Protein AF-0000000068951064 (afdb_homodimer)

Sequence (502 aa):
MLAEQRQKYILDQLSATGALAISELVTELDVSRETVRRDLNALAARGLLVLTHGGALASDRTEPDTQTRAAVNAEGKRAIGVRAAELVRDGASLILDYGTTTHAVAQALHGHHNLLVYTNDLAIAQLLGRRNGNRVIVLGGELQDNEDATHGWDTIEQLSRYHTDFAFVGIGGVTPRGEICDFSRAAAELRSRMLLAADVACVVADHTKFGRNTGVTIKHFDLAAWLITDMAPEPELAAALKERGAKLLIAMLAEQRQKYILDQLSATGALAISELVTELDVSRETVRRDLNALAARGLLVLTHGGALASDRTEPDTQTRAAVNAEGKRAIGVRAAELVRDGASLILDYGTTTHAVAQALHGHHNLLVYTNDLAIAQLLGRRNGNRVIVLGGELQDNEDATHGWDTIEQLSRYHTDFAFVGIGGVTPRGEICDFSRAAAELRSRMLLAADVACVVADHTKFGRNTGVTIKHFDLAAWLITDMAPEPELAAALKERGAKLLIA

Structure (mmCIF, N/CA/C/O backbone):
data_AF-0000000068951064-model_v1
#
loop_
_entity.id
_entity.type
_entity.pdbx_description
1 polymer 'DeoR/GlpR transcriptional regulator'
#
loop_
_atom_site.group_PDB
_atom_site.id
_atom_site.type_symbol
_atom_site.label_atom_id
_atom_site.label_alt_id
_atom_site.label_comp_id
_atom_site.label_asym_id
_atom_site.label_entity_id
_atom_site.label_seq_id
_atom_site.pdbx_PDB_ins_code
_atom_site.Cartn_x
_atom_site.Cartn_y
_atom_site.Cartn_z
_atom_site.occupancy
_atom_site.B_iso_or_equiv
_atom_site.auth_seq_id
_atom_site.auth_comp_id
_atom_site.auth_asym_id
_atom_site.auth_atom_id
_atom_site.pdbx_PDB_model_num
ATOM 1 N N . MET A 1 1 ? 9.836 10.953 37.469 1 73.25 1 MET A N 1
ATOM 2 C CA . MET A 1 1 ? 9.25 11 36.125 1 73.25 1 MET A CA 1
ATOM 3 C C . MET A 1 1 ? 9.844 9.922 35.219 1 73.25 1 MET A C 1
ATOM 5 O O . MET A 1 1 ? 11.047 9.672 35.25 1 73.25 1 MET A O 1
ATOM 9 N N . LEU A 1 2 ? 9.094 9.125 34.688 1 79.19 2 LEU A N 1
ATOM 10 C CA . LEU A 1 2 ? 9.57 8.062 33.781 1 79.19 2 LEU A CA 1
ATOM 11 C C . LEU A 1 2 ? 10.195 8.641 32.531 1 79.19 2 LEU A C 1
ATOM 13 O O . LEU A 1 2 ? 9.836 9.742 32.094 1 79.19 2 LEU A O 1
ATOM 17 N N . ALA A 1 3 ? 11.203 7.867 32.062 1 86.94 3 ALA A N 1
ATOM 18 C CA . ALA A 1 3 ? 11.945 8.32 30.875 1 86.94 3 ALA A CA 1
ATOM 19 C C . ALA A 1 3 ? 11 8.688 29.75 1 86.94 3 ALA A C 1
ATOM 21 O O . ALA A 1 3 ? 11.195 9.711 29.078 1 86.94 3 ALA A O 1
ATOM 22 N N . GLU A 1 4 ? 9.992 7.953 29.594 1 81.88 4 GLU A N 1
ATOM 23 C CA . GLU A 1 4 ? 9.047 8.195 28.5 1 81.88 4 GLU A CA 1
ATOM 24 C C . GLU A 1 4 ? 8.297 9.508 28.703 1 81.88 4 GLU A C 1
ATOM 26 O O . GLU A 1 4 ? 8.055 10.25 27.75 1 81.88 4 GLU A O 1
ATOM 31 N N . GLN A 1 5 ? 7.965 9.758 29.953 1 82 5 GLN A N 1
ATOM 32 C CA . GLN A 1 5 ? 7.277 11 30.297 1 82 5 GLN A CA 1
ATOM 33 C C . GLN A 1 5 ? 8.188 12.203 30.094 1 82 5 GLN A C 1
ATOM 35 O O . GLN A 1 5 ? 7.754 13.242 29.578 1 82 5 GLN A O 1
ATOM 40 N N . ARG A 1 6 ? 9.398 12.023 30.547 1 87.56 6 ARG A N 1
ATOM 41 C CA . ARG A 1 6 ? 10.383 13.086 30.391 1 87.56 6 ARG A CA 1
ATOM 42 C C . ARG A 1 6 ? 10.648 13.391 28.922 1 87.56 6 ARG A C 1
ATOM 44 O O . ARG A 1 6 ? 10.703 14.555 28.531 1 87.56 6 ARG A O 1
ATOM 51 N N . GLN A 1 7 ? 10.781 12.359 28.125 1 86.88 7 GLN A N 1
ATOM 52 C CA . GLN A 1 7 ? 11.031 12.523 26.703 1 86.88 7 GLN A CA 1
ATOM 53 C C . GLN A 1 7 ? 9.852 13.195 26 1 86.88 7 GLN A C 1
ATOM 55 O O . GLN A 1 7 ? 10.039 14.047 25.125 1 86.88 7 GLN A O 1
ATOM 60 N N . LYS A 1 8 ? 8.688 12.859 26.422 1 79.06 8 LYS A N 1
ATOM 61 C CA . LYS A 1 8 ? 7.504 13.539 25.906 1 79.06 8 LYS A CA 1
ATOM 62 C C . LYS A 1 8 ? 7.539 15.031 26.234 1 79.06 8 LYS A C 1
ATOM 64 O O . LYS A 1 8 ? 7.246 15.867 25.375 1 79.06 8 LYS A O 1
ATOM 69 N N . TYR A 1 9 ? 7.895 15.344 27.5 1 81.44 9 TYR A N 1
ATOM 70 C CA . TYR A 1 9 ? 8.008 16.734 27.922 1 81.44 9 TYR A CA 1
ATOM 71 C C . TYR A 1 9 ? 9.047 17.469 27.078 1 81.44 9 TYR A C 1
ATOM 73 O O . TYR A 1 9 ? 8.797 18.594 26.609 1 81.44 9 TYR A O 1
ATOM 81 N N . ILE A 1 10 ? 10.164 16.828 26.844 1 85.31 10 ILE A N 1
ATOM 82 C CA . ILE A 1 10 ? 11.258 17.422 26.062 1 85.31 10 ILE A CA 1
ATOM 83 C C . ILE A 1 10 ? 10.766 17.734 24.641 1 85.31 10 ILE A C 1
ATOM 85 O O . ILE A 1 10 ? 10.984 18.828 24.141 1 85.31 10 ILE A O 1
ATOM 89 N N . LEU A 1 11 ? 10.117 16.734 24.141 1 78.19 11 LEU A N 1
ATOM 90 C CA . LEU A 1 11 ? 9.641 16.922 22.766 1 78.19 11 LEU A CA 1
ATOM 91 C C . LEU A 1 11 ? 8.57 18 22.703 1 78.19 11 LEU A C 1
ATOM 93 O O . LEU A 1 11 ? 8.547 18.812 21.781 1 78.19 11 LEU A O 1
ATOM 97 N N . ASP A 1 12 ? 7.738 18.016 23.703 1 73.25 12 ASP A N 1
ATOM 98 C CA . ASP A 1 12 ? 6.719 19.047 23.781 1 73.25 12 ASP A CA 1
ATOM 99 C C . ASP A 1 12 ? 7.355 20.438 23.875 1 73.25 12 ASP A C 1
ATOM 101 O O . ASP A 1 12 ? 6.938 21.359 23.172 1 73.25 12 ASP A O 1
ATOM 105 N N . GLN A 1 13 ? 8.352 20.5 24.703 1 75.5 13 GLN A N 1
ATOM 106 C CA . GLN A 1 13 ? 9.047 21.766 24.906 1 75.5 13 GLN A CA 1
ATOM 107 C C . GLN A 1 13 ? 9.805 22.172 23.641 1 75.5 13 GLN A C 1
ATOM 109 O O . GLN A 1 13 ? 9.789 23.359 23.266 1 75.5 13 GLN A O 1
ATOM 114 N N . LEU A 1 14 ? 10.406 21.172 23.016 1 75.25 14 LEU A N 1
ATOM 115 C CA . LEU A 1 14 ? 11.164 21.453 21.797 1 75.25 14 LEU A CA 1
ATOM 116 C C . LEU A 1 14 ? 10.242 21.922 20.672 1 75.25 14 LEU A C 1
ATOM 118 O O . LEU A 1 14 ? 10.602 22.812 19.906 1 75.25 14 LEU A O 1
ATOM 122 N N . SER A 1 15 ? 9.172 21.281 20.625 1 67.06 15 SER A N 1
ATOM 123 C CA . SER A 1 15 ? 8.188 21.688 19.625 1 67.06 15 SER A CA 1
ATOM 124 C C . SER A 1 15 ? 7.711 23.109 19.844 1 67.06 15 SER A C 1
ATOM 126 O O . SER A 1 15 ? 7.477 23.859 18.891 1 67.06 15 SER A O 1
ATOM 128 N N . ALA A 1 16 ? 7.66 23.516 21.047 1 62.5 16 ALA A N 1
ATOM 129 C CA . ALA A 1 16 ? 7.145 24.828 21.422 1 62.5 16 ALA A CA 1
ATOM 130 C C . ALA A 1 16 ? 8.203 25.906 21.25 1 62.5 16 ALA A C 1
ATOM 132 O O . ALA A 1 16 ? 7.891 27.031 20.812 1 62.5 16 ALA A O 1
ATOM 133 N N . THR A 1 17 ? 9.43 25.578 21.484 1 64.75 17 THR A N 1
ATOM 134 C CA . THR A 1 17 ? 10.422 26.641 21.594 1 64.75 17 THR A CA 1
ATOM 135 C C . THR A 1 17 ? 11.469 26.531 20.484 1 64.75 17 THR A C 1
ATOM 137 O O . THR A 1 17 ? 12.219 27.469 20.234 1 64.75 17 THR A O 1
ATOM 140 N N . GLY A 1 18 ? 11.445 25.344 19.75 1 67.94 18 GLY A N 1
ATOM 141 C CA . GLY A 1 18 ? 12.398 25.094 18.688 1 67.94 18 GLY A CA 1
ATOM 142 C C . GLY A 1 18 ? 13.781 24.719 19.203 1 67.94 18 GLY A C 1
ATOM 143 O O . GLY A 1 18 ? 14.602 24.188 18.453 1 67.94 18 GLY A O 1
ATOM 144 N N . ALA A 1 19 ? 14.078 25.188 20.375 1 74.31 19 ALA A N 1
ATOM 145 C CA . ALA A 1 19 ? 15.375 24.938 20.984 1 74.31 19 ALA A CA 1
ATOM 146 C C . ALA A 1 19 ? 15.234 24.703 22.484 1 74.31 19 ALA A C 1
ATOM 148 O O . ALA A 1 19 ? 14.273 25.172 23.109 1 74.31 19 ALA A O 1
ATOM 149 N N . LEU A 1 20 ? 16.094 23.766 22.969 1 83.12 20 LEU A N 1
ATOM 150 C CA . LEU A 1 20 ? 16.141 23.5 24.406 1 83.12 20 LEU A CA 1
ATOM 151 C C . LEU A 1 20 ? 17.578 23.562 24.922 1 83.12 20 LEU A C 1
ATOM 153 O O . LEU A 1 20 ? 18.516 23.156 24.234 1 83.12 20 LEU A O 1
ATOM 157 N N . ALA A 1 21 ? 17.75 24.25 26.094 1 87.25 21 ALA A N 1
ATOM 158 C CA . ALA A 1 21 ? 19.031 24.219 26.781 1 87.25 21 ALA A CA 1
ATOM 159 C C . ALA A 1 21 ? 19.047 23.125 27.844 1 87.25 21 ALA A C 1
ATOM 161 O O . ALA A 1 21 ? 18.094 22.969 28.625 1 87.25 21 ALA A O 1
ATOM 162 N N . ILE A 1 22 ? 20.078 22.375 27.859 1 89.44 22 ILE A N 1
ATOM 163 C CA . ILE A 1 22 ? 20.234 21.297 28.828 1 89.44 22 ILE A CA 1
ATOM 164 C C . ILE A 1 22 ? 20.078 21.844 30.25 1 89.44 22 ILE A C 1
ATOM 166 O O . ILE A 1 22 ? 19.422 21.234 31.078 1 89.44 22 ILE A O 1
ATOM 170 N N . SER A 1 23 ? 20.641 23.031 30.5 1 89.25 23 SER A N 1
ATOM 171 C CA . SER A 1 23 ? 20.594 23.656 31.812 1 89.25 23 SER A CA 1
ATOM 172 C C . SER A 1 23 ? 19.156 23.906 32.25 1 89.25 23 SER A C 1
ATOM 174 O O . SER A 1 23 ? 18.797 23.688 33.406 1 89.25 23 SER A O 1
ATOM 176 N N . GLU A 1 24 ? 18.297 24.312 31.312 1 88.56 24 GLU A N 1
ATOM 177 C CA . GLU A 1 24 ? 16.891 24.578 31.594 1 88.56 24 GLU A CA 1
ATOM 178 C C . GLU A 1 24 ? 16.125 23.281 31.875 1 88.56 24 GLU A C 1
ATOM 180 O O . GLU A 1 24 ? 15.305 23.234 32.781 1 88.56 24 GLU A O 1
ATOM 185 N N . LEU A 1 25 ? 16.391 22.297 31.156 1 90.19 25 LEU A N 1
ATOM 186 C CA . LEU A 1 25 ? 15.711 21.016 31.297 1 90.19 25 LEU A CA 1
ATOM 187 C C . LEU A 1 25 ? 16.031 20.375 32.625 1 90.19 25 LEU A C 1
ATOM 189 O O . LEU A 1 25 ? 15.156 19.781 33.281 1 90.19 25 LEU A O 1
ATOM 193 N N . VAL A 1 26 ? 17.281 20.562 33.094 1 90.44 26 VAL A N 1
ATOM 194 C CA . VAL A 1 26 ? 17.719 20.031 34.375 1 90.44 26 VAL A CA 1
ATOM 195 C C . VAL A 1 26 ? 16.891 20.672 35.5 1 90.44 26 VAL A C 1
ATOM 197 O O . VAL A 1 26 ? 16.438 19.969 36.406 1 90.44 26 VAL A O 1
ATOM 200 N N . THR A 1 27 ? 16.688 21.922 35.375 1 89.94 27 THR A N 1
ATOM 201 C CA . THR A 1 27 ? 15.938 22.672 36.375 1 89.94 27 THR A CA 1
ATOM 202 C C . THR A 1 27 ? 14.453 22.328 36.344 1 89.94 27 THR A C 1
ATOM 204 O O . THR A 1 27 ? 13.828 22.078 37.375 1 89.94 27 THR A O 1
ATOM 207 N N . GLU A 1 28 ? 13.883 22.281 35.156 1 88.5 28 GLU A N 1
ATOM 208 C CA . GLU A 1 28 ? 12.445 22.125 34.969 1 88.5 28 GLU A CA 1
ATOM 209 C C . GLU A 1 28 ? 11.992 20.703 35.312 1 88.5 28 GLU A C 1
ATOM 211 O O . GLU A 1 28 ? 10.906 20.516 35.844 1 88.5 28 GLU A O 1
ATOM 216 N N . LEU A 1 29 ? 12.906 19.766 35.031 1 89.12 29 LEU A N 1
ATOM 217 C CA . LEU A 1 29 ? 12.539 18.359 35.156 1 89.12 29 LEU A CA 1
ATOM 218 C C . LEU A 1 29 ? 13.109 17.781 36.469 1 89.12 29 LEU A C 1
ATOM 220 O O . LEU A 1 29 ? 12.773 16.656 36.844 1 89.12 29 LEU A O 1
ATOM 224 N N . ASP A 1 30 ? 13.891 18.578 37.156 1 90.5 30 ASP A N 1
ATOM 225 C CA . ASP A 1 30 ? 14.531 18.203 38.406 1 90.5 30 ASP A CA 1
ATOM 226 C C . ASP A 1 30 ? 15.258 16.875 38.281 1 90.5 30 ASP A C 1
ATOM 228 O O . ASP A 1 30 ? 15.023 15.953 39.062 1 90.5 30 ASP A O 1
ATOM 232 N N . VAL A 1 31 ? 16.031 16.75 37.219 1 92.44 31 VAL A N 1
ATOM 233 C CA . VAL A 1 31 ? 16.859 15.562 37 1 92.44 31 VAL A CA 1
ATOM 234 C C . VAL A 1 31 ? 18.297 15.992 36.688 1 92.44 31 VAL A C 1
ATOM 236 O O . VAL A 1 31 ? 18.562 17.172 36.5 1 92.44 31 VAL A O 1
ATOM 239 N N . SER A 1 32 ? 19.203 15.016 36.719 1 91.19 32 SER A N 1
ATOM 240 C CA . SER A 1 32 ? 20.625 15.312 36.5 1 91.19 32 SER A CA 1
ATOM 241 C C . SER A 1 32 ? 20.891 15.672 35.062 1 91.19 32 SER A C 1
ATOM 243 O O . SER A 1 32 ? 20.094 15.32 34.156 1 91.19 32 SER A O 1
ATOM 245 N N . ARG A 1 33 ? 21.953 16.438 34.844 1 90.75 33 ARG A N 1
ATOM 246 C CA . ARG A 1 33 ? 22.422 16.75 33.5 1 90.75 33 ARG A CA 1
ATOM 247 C C . ARG A 1 33 ? 22.625 15.477 32.688 1 90.75 33 ARG A C 1
ATOM 249 O O . ARG A 1 33 ? 22.328 15.438 31.484 1 90.75 33 ARG A O 1
ATOM 256 N N . GLU A 1 34 ? 23.156 14.477 33.344 1 90.25 34 GLU A N 1
ATOM 257 C CA . GLU A 1 34 ? 23.406 13.195 32.688 1 90.25 34 GLU A CA 1
ATOM 258 C C . GLU A 1 34 ? 22.109 12.547 32.219 1 90.25 34 GLU A C 1
ATOM 260 O O . GLU A 1 34 ? 22.047 12 31.125 1 90.25 34 GLU A O 1
ATOM 265 N N . THR A 1 35 ? 21.141 12.688 32.969 1 90.5 35 THR A N 1
ATOM 266 C CA . THR A 1 35 ? 19.828 12.133 32.625 1 90.5 35 THR A CA 1
ATOM 267 C C . THR A 1 35 ? 19.219 12.867 31.422 1 90.5 35 THR A C 1
ATOM 269 O O . THR A 1 35 ? 18.703 12.234 30.5 1 90.5 35 THR A O 1
ATOM 272 N N . VAL A 1 36 ? 19.328 14.203 31.406 1 91.81 36 VAL A N 1
ATOM 273 C CA . VAL A 1 36 ? 18.828 15.008 30.297 1 91.81 36 VAL A CA 1
ATOM 274 C C . VAL A 1 36 ? 19.578 14.664 29.016 1 91.81 36 VAL A C 1
ATOM 276 O O . VAL A 1 36 ? 18.984 14.484 27.953 1 91.81 36 VAL A O 1
ATOM 279 N N . ARG A 1 37 ? 20.875 14.57 29.156 1 89.5 37 ARG A N 1
ATOM 280 C CA . ARG A 1 37 ? 21.703 14.266 27.984 1 89.5 37 ARG A CA 1
ATOM 281 C C . ARG A 1 37 ? 21.359 12.898 27.422 1 89.5 37 ARG A C 1
ATOM 283 O O . ARG A 1 37 ? 21.297 12.719 26.203 1 89.5 37 ARG A O 1
ATOM 290 N N . ARG A 1 38 ? 21.109 12.008 28.25 1 88.62 38 ARG A N 1
ATOM 291 C CA . ARG A 1 38 ? 20.719 10.672 27.812 1 88.62 38 ARG A CA 1
ATOM 292 C C . ARG A 1 38 ? 19.406 10.711 27.047 1 88.62 38 ARG A C 1
ATOM 294 O O . ARG A 1 38 ? 19.266 10.062 26 1 88.62 38 ARG A O 1
ATOM 301 N N . ASP A 1 39 ? 18.516 11.484 27.609 1 88.94 39 ASP A N 1
ATOM 302 C CA . ASP A 1 39 ? 17.234 11.633 26.953 1 88.94 39 ASP A CA 1
ATOM 303 C C . ASP A 1 39 ? 17.375 12.328 25.594 1 88.94 39 ASP A C 1
ATOM 305 O O . ASP A 1 39 ? 16.797 11.891 24.594 1 88.94 39 ASP A O 1
ATOM 309 N N . LEU A 1 40 ? 18.188 13.359 25.594 1 88.31 40 LEU A N 1
ATOM 310 C CA . LEU A 1 40 ? 18.391 14.125 24.375 1 88.31 40 LEU A CA 1
ATOM 311 C C . LEU A 1 40 ? 19.109 13.281 23.328 1 88.31 40 LEU A C 1
ATOM 313 O O . LEU A 1 40 ? 18.75 13.32 22.141 1 88.31 40 LEU A O 1
ATOM 317 N N . ASN A 1 41 ? 20.031 12.516 23.781 1 86.31 41 ASN A N 1
ATOM 318 C CA . ASN A 1 41 ? 20.734 11.625 22.859 1 86.31 41 ASN A CA 1
ATOM 319 C C . ASN A 1 41 ? 19.812 10.578 22.266 1 86.31 41 ASN A C 1
ATOM 321 O O . ASN A 1 41 ? 19.875 10.289 21.062 1 86.31 41 ASN A O 1
ATOM 325 N N . ALA A 1 42 ? 18.984 10.102 23.094 1 83.62 42 ALA A N 1
ATOM 326 C CA . ALA A 1 42 ? 18.016 9.109 22.625 1 83.62 42 ALA A CA 1
ATOM 327 C C . ALA A 1 42 ? 17.078 9.711 21.578 1 83.62 42 ALA A C 1
ATOM 329 O O . ALA A 1 42 ? 16.781 9.078 20.562 1 83.62 42 ALA A O 1
ATOM 330 N N . LEU A 1 43 ? 16.656 10.891 21.859 1 79.25 43 LEU A N 1
ATOM 331 C CA . LEU A 1 43 ? 15.742 11.57 20.969 1 79.25 43 LEU A CA 1
ATOM 332 C C . LEU A 1 43 ? 16.453 11.992 19.688 1 79.25 43 LEU A C 1
ATOM 334 O O . LEU A 1 43 ? 15.875 11.922 18.594 1 79.25 43 LEU A O 1
ATOM 338 N N . ALA A 1 44 ? 17.703 12.352 19.812 1 78.44 44 ALA A N 1
ATOM 339 C CA . ALA A 1 44 ? 18.5 12.711 18.641 1 78.44 44 ALA A CA 1
ATOM 340 C C . ALA A 1 44 ? 18.75 11.508 17.75 1 78.44 44 ALA A C 1
ATOM 342 O O . ALA A 1 44 ? 18.688 11.609 16.516 1 78.44 44 ALA A O 1
ATOM 343 N N . ALA A 1 45 ? 18.953 10.438 18.438 1 74.56 45 ALA A N 1
ATOM 344 C CA . ALA A 1 45 ? 19.188 9.203 17.688 1 74.56 45 ALA A CA 1
ATOM 345 C C . ALA A 1 45 ? 17.953 8.82 16.875 1 74.56 45 ALA A C 1
ATOM 347 O O . ALA A 1 45 ? 18.078 8.195 15.812 1 74.56 45 ALA A O 1
ATOM 348 N N . ARG A 1 46 ? 16.891 9.414 17.375 1 68.06 46 ARG A N 1
ATOM 349 C CA . ARG A 1 46 ? 15.633 9.125 16.688 1 68.06 46 ARG A CA 1
ATOM 350 C C . ARG A 1 46 ? 15.273 10.234 15.703 1 68.06 46 ARG A C 1
ATOM 352 O O . ARG A 1 46 ? 14.172 10.258 15.156 1 68.06 46 ARG A O 1
ATOM 359 N N . GLY A 1 47 ? 16.172 11.164 15.641 1 65.5 47 GLY A N 1
ATOM 360 C CA . GLY A 1 47 ? 16.016 12.266 14.703 1 65.5 47 GLY A CA 1
ATOM 361 C C . GLY A 1 47 ? 15 13.305 15.164 1 65.5 47 GLY A C 1
ATOM 362 O O . GLY A 1 47 ? 14.5 14.094 14.359 1 65.5 47 GLY A O 1
ATOM 363 N N . LEU A 1 48 ? 14.68 13.281 16.391 1 68.06 48 LEU A N 1
ATOM 364 C CA . LEU A 1 48 ? 13.602 14.117 16.891 1 68.06 48 LEU A CA 1
ATOM 365 C C . LEU A 1 48 ? 14.133 15.492 17.297 1 68.06 48 LEU A C 1
ATOM 367 O O . LEU A 1 48 ? 13.352 16.438 17.469 1 68.06 48 LEU A O 1
ATOM 371 N N . LEU A 1 49 ? 15.406 15.57 17.453 1 73.31 49 LEU A N 1
ATOM 372 C CA . LEU A 1 49 ? 16.047 16.844 17.766 1 73.31 49 LEU A CA 1
ATOM 373 C C . LEU A 1 49 ? 17.531 16.812 17.359 1 73.31 49 LEU A C 1
ATOM 375 O O . LEU A 1 49 ? 18.062 15.758 17.031 1 73.31 49 LEU A O 1
ATOM 379 N N . VAL A 1 50 ? 17.984 17.906 17.078 1 77 50 VAL A N 1
ATOM 380 C CA . VAL A 1 50 ? 19.406 18.062 16.812 1 77 50 VAL A CA 1
ATOM 381 C C . VAL A 1 50 ? 20.141 18.562 18.062 1 77 50 VAL A C 1
ATOM 383 O O . VAL A 1 50 ? 19.734 19.562 18.656 1 77 50 VAL A O 1
ATOM 386 N N . LEU A 1 51 ? 21.172 17.672 18.406 1 80.94 51 LEU A N 1
ATOM 387 C CA . LEU A 1 51 ? 21.938 18.047 19.594 1 80.94 51 LEU A CA 1
ATOM 388 C C . LEU A 1 51 ? 22.875 19.219 19.281 1 80.94 51 LEU A C 1
ATOM 390 O O . LEU A 1 51 ? 23.453 19.281 18.203 1 80.94 51 LEU A O 1
ATOM 394 N N . THR A 1 52 ? 22.828 20.156 20.172 1 79.69 52 THR A N 1
ATOM 395 C CA . THR A 1 52 ? 23.812 21.234 20.141 1 79.69 52 THR A CA 1
ATOM 396 C C . THR A 1 52 ? 24.703 21.188 21.375 1 79.69 52 THR A C 1
ATOM 398 O O . THR A 1 52 ? 24.5 20.359 22.266 1 79.69 52 THR A O 1
ATOM 401 N N . HIS A 1 53 ? 25.828 21.922 21.453 1 80.12 53 HIS A N 1
ATOM 402 C CA . HIS A 1 53 ? 26.797 21.938 22.562 1 80.12 53 HIS A CA 1
ATOM 403 C C . HIS A 1 53 ? 26.109 22.203 23.891 1 80.12 53 HIS A C 1
ATOM 405 O O . HIS A 1 53 ? 26.453 21.594 24.906 1 80.12 53 HIS A O 1
ATOM 411 N N . GLY A 1 54 ? 25.031 22.844 23.938 1 78.81 54 GLY A N 1
ATOM 412 C CA . GLY A 1 54 ? 24.375 23.234 25.172 1 78.81 54 GLY A CA 1
ATOM 413 C C . GLY A 1 54 ? 22.906 22.859 25.234 1 78.81 54 GLY A C 1
ATOM 414 O O . GLY A 1 54 ? 22.203 23.203 26.188 1 78.81 54 GLY A O 1
ATOM 415 N N . GLY A 1 55 ? 22.5 22.156 24.188 1 83.44 55 GLY A N 1
ATOM 416 C CA . GLY A 1 55 ? 21.078 21.859 24.156 1 83.44 55 GLY A CA 1
ATOM 417 C C . GLY A 1 55 ? 20.656 21.047 22.938 1 83.44 55 GLY A C 1
ATOM 418 O O . GLY A 1 55 ? 21.375 20.109 22.547 1 83.44 55 GLY A O 1
ATOM 419 N N . ALA A 1 56 ? 19.5 21.125 22.625 1 79.88 56 ALA A N 1
ATOM 420 C CA . ALA A 1 56 ? 18.953 20.469 21.453 1 79.88 56 ALA A CA 1
ATOM 421 C C . ALA A 1 56 ? 18.062 21.422 20.641 1 79.88 56 ALA A C 1
ATOM 423 O O . ALA A 1 56 ? 17.5 22.359 21.203 1 79.88 56 ALA A O 1
ATOM 424 N N . LEU A 1 57 ? 18.188 21.375 19.312 1 68.62 57 LEU A N 1
ATOM 425 C CA . LEU A 1 57 ? 17.328 22.078 18.391 1 68.62 57 LEU A CA 1
ATOM 426 C C . LEU A 1 57 ? 16.266 21.156 17.797 1 68.62 57 LEU A C 1
ATOM 428 O O . LEU A 1 57 ? 16.5 19.953 17.688 1 68.62 57 LEU A O 1
ATOM 432 N N . ALA A 1 58 ? 15.016 21.766 17.844 1 59.91 58 ALA A N 1
ATOM 433 C CA . ALA A 1 58 ? 14.047 21 17.078 1 59.91 58 ALA A CA 1
ATOM 434 C C . ALA A 1 58 ? 14.594 20.625 15.703 1 59.91 58 ALA A C 1
ATOM 436 O O . ALA A 1 58 ? 15.289 21.422 15.062 1 59.91 58 ALA A O 1
ATOM 437 N N . SER A 1 59 ? 14.766 19.438 15.484 1 56.69 59 SER A N 1
ATOM 438 C CA . SER A 1 59 ? 15.148 19.062 14.133 1 56.69 59 SER A CA 1
ATOM 439 C C . SER A 1 59 ? 14.242 19.703 13.094 1 56.69 59 SER A C 1
ATOM 441 O O . SER A 1 59 ? 13.125 19.234 12.852 1 56.69 59 SER A O 1
ATOM 443 N N . ASP A 1 60 ? 14.078 21.062 13.172 1 55.19 60 ASP A N 1
ATOM 444 C CA . ASP A 1 60 ? 13.102 21.891 12.453 1 55.19 60 ASP A CA 1
ATOM 445 C C . ASP A 1 60 ? 13.016 21.453 10.984 1 55.19 60 ASP A C 1
ATOM 447 O O . ASP A 1 60 ? 12.039 21.766 10.305 1 55.19 60 ASP A O 1
ATOM 451 N N . ARG A 1 61 ? 14.07 20.75 10.57 1 61.03 61 ARG A N 1
ATOM 452 C CA . ARG A 1 61 ? 14.109 20.625 9.117 1 61.03 61 ARG A CA 1
ATOM 453 C C . ARG A 1 61 ? 13.727 19.203 8.68 1 61.03 61 ARG A C 1
ATOM 455 O O . ARG A 1 61 ? 13.664 18.922 7.484 1 61.03 61 ARG A O 1
ATOM 462 N N . THR A 1 62 ? 13.344 18.438 9.82 1 71.19 62 THR A N 1
ATOM 463 C CA . THR A 1 62 ? 12.961 17.094 9.398 1 71.19 62 THR A CA 1
ATOM 464 C C . THR A 1 62 ? 11.688 16.656 10.109 1 71.19 62 THR A C 1
ATOM 466 O O . THR A 1 62 ? 11.469 16.984 11.273 1 71.19 62 THR A O 1
ATOM 469 N N . GLU A 1 63 ? 10.875 16.078 9.406 1 79.88 63 GLU A N 1
ATOM 470 C CA . GLU A 1 63 ? 9.641 15.547 9.984 1 79.88 63 GLU A CA 1
ATOM 471 C C . GLU A 1 63 ? 9.93 14.391 10.945 1 79.88 63 GLU A C 1
ATOM 473 O O . GLU A 1 63 ? 10.617 13.438 10.578 1 79.88 63 GLU A O 1
ATOM 478 N N . PRO A 1 64 ? 9.469 14.508 12.281 1 78.44 64 PRO A N 1
ATOM 479 C CA . PRO A 1 64 ? 9.609 13.359 13.18 1 78.44 64 PRO A CA 1
ATOM 480 C C . PRO A 1 64 ? 8.953 12.094 12.633 1 78.44 64 PRO A C 1
ATOM 482 O O . PRO A 1 64 ? 8.109 12.172 11.734 1 78.44 64 PRO A O 1
ATOM 485 N N . ASP A 1 65 ? 9.336 10.922 13.211 1 81.5 65 ASP A N 1
ATOM 486 C CA . ASP A 1 65 ? 8.773 9.664 12.719 1 81.5 65 ASP A CA 1
ATOM 487 C C . ASP A 1 65 ? 7.309 9.523 13.125 1 81.5 65 ASP A C 1
ATOM 489 O O . ASP A 1 65 ? 6.844 10.203 14.039 1 81.5 65 ASP A O 1
ATOM 493 N N . THR A 1 66 ? 6.652 8.617 12.5 1 87.06 66 THR A N 1
ATOM 494 C CA . THR A 1 66 ? 5.207 8.445 12.625 1 87.06 66 THR A CA 1
ATOM 495 C C . THR A 1 66 ? 4.82 8.086 14.055 1 87.06 66 THR A C 1
ATOM 497 O O . THR A 1 66 ? 3.832 8.602 14.586 1 87.06 66 THR A O 1
ATOM 500 N N . GLN A 1 67 ? 5.59 7.219 14.672 1 82.25 67 GLN A N 1
ATOM 501 C CA . GLN A 1 67 ? 5.27 6.789 16.031 1 82.25 67 GLN A CA 1
ATOM 502 C C . GLN A 1 67 ? 5.344 7.957 17 1 82.25 67 GLN A C 1
ATOM 504 O O . GLN A 1 67 ? 4.457 8.125 17.844 1 82.25 67 GLN A O 1
ATOM 509 N N . THR A 1 68 ? 6.332 8.781 16.859 1 79 68 THR A N 1
ATOM 510 C CA . THR A 1 68 ? 6.484 9.969 17.703 1 79 68 THR A CA 1
ATOM 511 C C . THR A 1 68 ? 5.344 10.953 17.453 1 79 68 THR A C 1
ATOM 513 O O . THR A 1 68 ? 4.723 11.438 18.391 1 79 68 THR A O 1
ATOM 516 N N . ARG A 1 69 ? 5.043 11.172 16.234 1 87.31 69 ARG A N 1
ATOM 517 C CA . ARG A 1 69 ? 3.977 12.102 15.875 1 87.31 69 ARG A CA 1
ATOM 518 C C . ARG A 1 69 ? 2.627 11.602 16.391 1 87.31 69 ARG A C 1
ATOM 520 O O . ARG A 1 69 ? 1.804 12.391 16.859 1 87.31 69 ARG A O 1
ATOM 527 N N . ALA A 1 70 ? 2.412 10.305 16.344 1 89.94 70 ALA A N 1
ATOM 528 C CA . ALA A 1 70 ? 1.145 9.719 16.766 1 89.94 70 ALA A CA 1
ATOM 529 C C . ALA A 1 70 ? 0.911 9.953 18.266 1 89.94 70 ALA A C 1
ATOM 531 O O . ALA A 1 70 ? -0.227 10.141 18.688 1 89.94 70 ALA A O 1
ATOM 532 N N . ALA A 1 71 ? 1.967 10.078 18.938 1 85 71 ALA A N 1
ATOM 533 C CA . ALA A 1 71 ? 1.883 10.195 20.391 1 85 71 ALA A CA 1
ATOM 534 C C . ALA A 1 71 ? 1.644 11.641 20.812 1 85 71 ALA A C 1
ATOM 536 O O . ALA A 1 71 ? 1.025 11.898 21.844 1 85 71 ALA A O 1
ATOM 537 N N . VAL A 1 72 ? 2.072 12.531 20.047 1 85.12 72 VAL A N 1
ATOM 538 C CA . VAL A 1 72 ? 1.9 13.945 20.359 1 85.12 72 VAL A CA 1
ATOM 539 C C . VAL A 1 72 ? 0.43 14.336 20.219 1 85.12 72 VAL A C 1
ATOM 541 O O . VAL A 1 72 ? -0.143 14.227 19.125 1 85.12 72 VAL A O 1
ATOM 544 N N . ASN A 1 73 ? -0.263 14.703 21.328 1 93.19 73 ASN A N 1
ATOM 545 C CA . ASN A 1 73 ? -1.641 15.172 21.391 1 93.19 73 ASN A CA 1
ATOM 546 C C . ASN A 1 73 ? -2.605 14.18 20.75 1 93.19 73 ASN A C 1
ATOM 548 O O . ASN A 1 73 ? -3.439 14.555 19.938 1 93.19 73 ASN A O 1
ATOM 552 N N . ALA A 1 74 ? -2.471 12.938 21.141 1 95.5 74 ALA A N 1
ATOM 553 C CA . ALA A 1 74 ? -3.289 11.852 20.609 1 95.5 74 ALA A CA 1
ATOM 554 C C . ALA A 1 74 ? -4.773 12.133 20.812 1 95.5 74 ALA A C 1
ATOM 556 O O . ALA A 1 74 ? -5.59 11.867 19.922 1 95.5 74 ALA A O 1
ATOM 557 N N . GLU A 1 75 ? -5.098 12.742 21.953 1 97.38 75 GLU A N 1
ATOM 558 C CA . GLU A 1 75 ? -6.496 13.039 22.25 1 97.38 75 GLU A CA 1
ATOM 559 C C . GLU A 1 75 ? -7.039 14.117 21.312 1 97.38 75 GLU A C 1
ATOM 561 O O . GLU A 1 75 ? -8.164 14 20.812 1 97.38 75 GLU A O 1
ATOM 566 N N . GLY A 1 76 ? -6.242 15.148 21.109 1 98.31 76 GLY A N 1
ATOM 567 C CA . GLY A 1 76 ? -6.637 16.172 20.156 1 98.31 76 GLY A CA 1
ATOM 568 C C . GLY A 1 76 ? -6.844 15.617 18.75 1 98.31 76 GLY A C 1
ATOM 569 O O . GLY A 1 76 ? -7.82 15.961 18.078 1 98.31 76 GLY A O 1
ATOM 570 N N . LYS A 1 77 ? -5.945 14.719 18.328 1 98.38 77 LYS A N 1
ATOM 571 C CA . LYS A 1 77 ? -6.074 14.117 17 1 98.38 77 LYS A CA 1
ATOM 572 C C . LYS A 1 77 ? -7.336 13.258 16.906 1 98.38 77 LYS A C 1
ATOM 574 O O . LYS A 1 77 ? -8.031 13.273 15.891 1 98.38 77 LYS A O 1
ATOM 579 N N . ARG A 1 78 ? -7.629 12.547 17.938 1 98.56 78 ARG A N 1
ATOM 580 C CA . ARG A 1 78 ? -8.852 11.742 17.969 1 98.56 78 ARG A CA 1
ATOM 581 C C . ARG A 1 78 ? -10.086 12.625 17.828 1 98.56 78 ARG A C 1
ATOM 583 O O . ARG A 1 78 ? -11 12.305 17.062 1 98.56 78 ARG A O 1
ATOM 590 N N . ALA A 1 79 ? -10.125 13.703 18.578 1 98.81 79 ALA A N 1
ATOM 591 C CA . ALA A 1 79 ? -11.25 14.633 18.5 1 98.81 79 ALA A CA 1
ATOM 592 C C . ALA A 1 79 ? -11.414 15.195 17.094 1 98.81 79 ALA A C 1
ATOM 594 O O . ALA A 1 79 ? -12.531 15.273 16.578 1 98.81 79 ALA A O 1
ATOM 595 N N . ILE A 1 80 ? -10.328 15.531 16.516 1 98.88 80 ILE A N 1
ATOM 596 C CA . ILE A 1 80 ? -10.328 16.031 15.141 1 98.88 80 ILE A CA 1
ATOM 597 C C . ILE A 1 80 ? -10.898 14.961 14.203 1 98.88 80 ILE A C 1
ATOM 599 O O . ILE A 1 80 ? -11.719 15.266 13.344 1 98.88 80 ILE A O 1
ATOM 603 N N . GLY A 1 81 ? -10.445 13.719 14.367 1 98.88 81 GLY A N 1
ATOM 604 C CA . GLY A 1 81 ? -10.953 12.617 13.562 1 98.88 81 GLY A CA 1
ATOM 605 C C . GLY A 1 81 ? -12.461 12.461 13.633 1 98.88 81 GLY A C 1
ATOM 606 O O . GLY A 1 81 ? -13.125 12.336 12.602 1 98.88 81 GLY A O 1
ATOM 607 N N . VAL A 1 82 ? -12.953 12.547 14.812 1 98.81 82 VAL A N 1
ATOM 608 C CA . VAL A 1 82 ? -14.383 12.398 15.031 1 98.81 82 VAL A CA 1
ATOM 609 C C . VAL A 1 82 ? -15.133 13.539 14.359 1 98.81 82 VAL A C 1
ATOM 611 O O . VAL A 1 82 ? -16.125 13.312 13.656 1 98.81 82 VAL A O 1
ATOM 614 N N . ARG A 1 83 ? -14.664 14.734 14.547 1 98.81 83 ARG A N 1
ATOM 615 C CA . ARG A 1 83 ? -15.305 15.906 13.961 1 98.81 83 ARG A CA 1
ATOM 616 C C . ARG A 1 83 ? -15.305 15.82 12.438 1 98.81 83 ARG A C 1
ATOM 618 O O . ARG A 1 83 ? -16.297 16.141 11.789 1 98.81 83 ARG A O 1
ATOM 625 N N . ALA A 1 84 ? -14.203 15.414 11.875 1 98.88 84 ALA A N 1
ATOM 626 C CA . ALA A 1 84 ? -14.078 15.242 10.43 1 98.88 84 ALA A CA 1
ATOM 627 C C . ALA A 1 84 ? -15.055 14.188 9.922 1 98.88 84 ALA A C 1
ATOM 629 O O . ALA A 1 84 ? -15.734 14.406 8.906 1 98.88 84 ALA A O 1
ATOM 630 N N . ALA A 1 85 ? -15.172 13.094 10.625 1 98.81 85 ALA A N 1
ATOM 631 C CA . ALA A 1 85 ? -16.031 11.977 10.211 1 98.81 85 ALA A CA 1
ATOM 632 C C . ALA A 1 85 ? -17.5 12.391 10.195 1 98.81 85 ALA A C 1
ATOM 634 O O . ALA A 1 85 ? -18.297 11.844 9.43 1 98.81 85 ALA A O 1
ATOM 635 N N . GLU A 1 86 ? -17.828 13.375 11.016 1 98.56 86 GLU A N 1
ATOM 636 C CA . GLU A 1 86 ? -19.188 13.875 11.078 1 98.56 86 GLU A CA 1
ATOM 637 C C . GLU A 1 86 ? -19.609 14.531 9.766 1 98.56 86 GLU A C 1
ATOM 639 O O . GLU A 1 86 ? -20.781 14.594 9.438 1 98.56 86 GLU A O 1
ATOM 644 N N . LEU A 1 87 ? -18.672 14.984 9.023 1 98.56 87 LEU A N 1
ATOM 645 C CA . LEU A 1 87 ? -18.953 15.641 7.754 1 98.56 87 LEU A CA 1
ATOM 646 C C . LEU A 1 87 ? -19.25 14.617 6.664 1 98.56 87 LEU A C 1
ATOM 648 O O . LEU A 1 87 ? -19.875 14.953 5.645 1 98.56 87 LEU A O 1
ATOM 652 N N . VAL A 1 88 ? -18.797 13.383 6.824 1 98.75 88 VAL A N 1
ATOM 653 C CA . VAL A 1 88 ? -18.781 12.383 5.758 1 98.75 88 VAL A CA 1
ATOM 654 C C . VAL A 1 88 ? -20.016 11.508 5.855 1 98.75 88 VAL A C 1
ATOM 656 O O . VAL A 1 88 ? -20.297 10.93 6.906 1 98.75 88 VAL A O 1
ATOM 659 N N . ARG A 1 89 ? -20.75 11.344 4.828 1 98.38 89 ARG A N 1
ATOM 660 C CA . ARG A 1 89 ? -21.906 10.469 4.766 1 98.38 89 ARG A CA 1
ATOM 661 C C . ARG A 1 89 ? -21.531 9.109 4.184 1 98.38 89 ARG A C 1
ATOM 663 O O . ARG A 1 89 ? -20.547 8.992 3.453 1 98.38 89 ARG A O 1
ATOM 670 N N . ASP A 1 90 ? -22.422 8.117 4.453 1 98.38 90 ASP A N 1
ATOM 671 C CA . ASP A 1 90 ? -22.25 6.832 3.779 1 98.38 90 ASP A CA 1
ATOM 672 C C . ASP A 1 90 ? -22.297 7 2.262 1 98.38 90 ASP A C 1
ATOM 674 O O . ASP A 1 90 ? -23.062 7.816 1.747 1 98.38 90 ASP A O 1
ATOM 678 N N . GLY A 1 91 ? -21.484 6.328 1.604 1 98.5 91 GLY A N 1
ATOM 679 C CA . GLY A 1 91 ? -21.484 6.367 0.151 1 98.5 91 GLY A CA 1
ATOM 680 C C . GLY A 1 91 ? -20.609 7.461 -0.424 1 98.5 91 GLY A C 1
ATOM 681 O O . GLY A 1 91 ? -20.453 7.562 -1.643 1 98.5 91 GLY A O 1
ATOM 682 N N . ALA A 1 92 ? -19.969 8.211 0.433 1 98.81 92 ALA A N 1
ATOM 683 C CA . ALA A 1 92 ? -19.156 9.328 -0.038 1 98.81 92 ALA A CA 1
ATOM 684 C C . ALA A 1 92 ? -17.812 8.836 -0.563 1 98.81 92 ALA A C 1
ATOM 686 O O . ALA A 1 92 ? -17.344 7.758 -0.182 1 98.81 92 ALA A O 1
ATOM 687 N N . SER A 1 93 ? -17.234 9.594 -1.454 1 98.88 93 SER A N 1
ATOM 688 C CA . SER A 1 93 ? -15.852 9.398 -1.871 1 98.88 93 SER A CA 1
ATOM 689 C C . SER A 1 93 ? -14.922 10.367 -1.15 1 98.88 93 SER A C 1
ATOM 691 O O . SER A 1 93 ? -15.289 11.516 -0.896 1 98.88 93 SER A O 1
ATOM 693 N N . LEU A 1 94 ? -13.711 9.852 -0.797 1 98.75 94 LEU A N 1
ATOM 694 C CA . LEU A 1 94 ? -12.82 10.781 -0.1 1 98.75 94 LEU A CA 1
ATOM 695 C C . LEU A 1 94 ? -11.359 10.398 -0.313 1 98.75 94 LEU A C 1
ATOM 697 O O . LEU A 1 94 ? -11.047 9.227 -0.538 1 98.75 94 LEU A O 1
ATOM 701 N N . ILE A 1 95 ? -10.531 11.438 -0.318 1 98.94 95 ILE A N 1
ATOM 702 C CA . ILE A 1 95 ? -9.078 11.32 -0.263 1 98.94 95 ILE A CA 1
ATOM 703 C C . ILE A 1 95 ? -8.602 11.445 1.184 1 98.94 95 ILE A C 1
ATOM 705 O O . ILE A 1 95 ? -9.023 12.352 1.903 1 98.94 95 ILE A O 1
ATOM 709 N N . LEU A 1 96 ? -7.812 10.484 1.644 1 98.88 96 LEU A N 1
ATOM 710 C CA . LEU A 1 96 ? -7.145 10.57 2.938 1 98.88 96 LEU A CA 1
ATOM 711 C C . LEU A 1 96 ? -5.629 10.602 2.766 1 98.88 96 LEU A C 1
ATOM 713 O O . LEU A 1 96 ? -5.035 9.625 2.297 1 98.88 96 LEU A O 1
ATOM 717 N N . ASP A 1 97 ? -5.023 11.695 3.152 1 98.69 97 ASP A N 1
ATOM 718 C CA . ASP A 1 97 ? -3.574 11.852 3.164 1 98.69 97 ASP A CA 1
ATOM 719 C C . ASP A 1 97 ? -2.93 10.938 4.203 1 98.69 97 ASP A C 1
ATOM 721 O O . ASP A 1 97 ? -3.617 10.391 5.066 1 98.69 97 ASP A O 1
ATOM 725 N N . TYR A 1 98 ? -1.607 10.758 3.979 1 97.75 98 TYR A N 1
ATOM 726 C CA . TYR A 1 98 ? -0.904 10.023 5.023 1 97.75 98 TYR A CA 1
ATOM 727 C C . TYR A 1 98 ? -0.631 10.914 6.23 1 97.75 98 TYR A C 1
ATOM 729 O O . TYR A 1 98 ? -0.497 12.133 6.09 1 97.75 98 TYR A O 1
ATOM 737 N N . GLY A 1 99 ? -0.58 10.266 7.418 1 96.88 99 GLY A N 1
ATOM 738 C CA . GLY A 1 99 ? -0.252 10.992 8.633 1 96.88 99 GLY A CA 1
ATOM 739 C C . GLY A 1 99 ? -1.003 10.492 9.852 1 96.88 99 GLY A C 1
ATOM 740 O O . GLY A 1 99 ? -1.934 9.695 9.727 1 96.88 99 GLY A O 1
ATOM 741 N N . THR A 1 100 ? -0.593 11.031 11 1 97 100 THR A N 1
ATOM 742 C CA . THR A 1 100 ? -1.165 10.547 12.25 1 97 100 THR A CA 1
ATOM 743 C C . THR A 1 100 ? -2.537 11.172 12.492 1 97 100 THR A C 1
ATOM 745 O O . THR A 1 100 ? -3.432 10.523 13.039 1 97 100 THR A O 1
ATOM 748 N N . THR A 1 101 ? -2.752 12.398 12.102 1 98.38 101 THR A N 1
ATOM 749 C CA . THR A 1 101 ? -4.059 13.016 12.273 1 98.38 101 THR A CA 1
ATOM 750 C C . THR A 1 101 ? -5.066 12.445 11.281 1 98.38 101 THR A C 1
ATOM 752 O O . THR A 1 101 ? -6.223 12.195 11.641 1 98.38 101 THR A O 1
ATOM 755 N N . THR A 1 102 ? -4.656 12.211 10.047 1 98.75 102 THR A N 1
ATOM 756 C CA . THR A 1 102 ? -5.543 11.609 9.062 1 98.75 102 THR A CA 1
ATOM 757 C C . THR A 1 102 ? -5.832 10.156 9.406 1 98.75 102 THR A C 1
ATOM 759 O O . THR A 1 102 ? -6.906 9.641 9.094 1 98.75 102 THR A O 1
ATOM 762 N N . HIS A 1 103 ? -4.895 9.5 10.102 1 98.44 103 HIS A N 1
ATOM 763 C CA . HIS A 1 103 ? -5.176 8.172 10.625 1 98.44 103 HIS A CA 1
ATOM 764 C C . HIS A 1 103 ? -6.324 8.203 11.625 1 98.44 103 HIS A C 1
ATOM 766 O O . HIS A 1 103 ? -7.172 7.305 11.633 1 98.44 103 HIS A O 1
ATOM 772 N N . ALA A 1 104 ? -6.336 9.234 12.453 1 98.75 104 ALA A N 1
ATOM 773 C CA . ALA A 1 104 ? -7.438 9.414 13.391 1 98.75 104 ALA A CA 1
ATOM 774 C C . ALA A 1 104 ? -8.758 9.617 12.656 1 98.75 104 ALA A C 1
ATOM 776 O O . ALA A 1 104 ? -9.805 9.117 13.086 1 98.75 104 ALA A O 1
ATOM 777 N N . VAL A 1 105 ? -8.742 10.336 11.555 1 98.88 105 VAL A N 1
ATOM 778 C CA . VAL A 1 105 ? -9.93 10.5 10.727 1 98.88 105 VAL A CA 1
ATOM 779 C C . VAL A 1 105 ? -10.391 9.133 10.219 1 98.88 105 VAL A C 1
ATOM 781 O O . VAL A 1 105 ? -11.57 8.789 10.312 1 98.88 105 VAL A O 1
ATOM 784 N N . ALA A 1 106 ? -9.445 8.352 9.688 1 98.81 106 ALA A N 1
ATOM 785 C CA . ALA A 1 106 ? -9.758 7.02 9.18 1 98.81 106 ALA A CA 1
ATOM 786 C C . ALA A 1 106 ? -10.375 6.148 10.258 1 98.81 106 ALA A C 1
ATOM 788 O O . ALA A 1 106 ? -11.352 5.43 10.008 1 98.81 106 ALA A O 1
ATOM 789 N N . GLN A 1 107 ? -9.797 6.215 11.43 1 98.69 107 GLN A N 1
ATOM 790 C CA . GLN A 1 107 ? -10.328 5.445 12.555 1 98.69 107 GLN A CA 1
ATOM 791 C C . GLN A 1 107 ? -11.773 5.824 12.852 1 98.69 107 GLN A C 1
ATOM 793 O O . GLN A 1 107 ? -12.609 4.953 13.109 1 98.69 107 GLN A O 1
ATOM 798 N N . ALA A 1 108 ? -12.039 7.09 12.805 1 98.81 108 ALA A N 1
ATOM 799 C CA . ALA A 1 108 ? -13.383 7.578 13.102 1 98.81 108 ALA A CA 1
ATOM 800 C C . ALA A 1 108 ? -14.367 7.199 12 1 98.81 108 ALA A C 1
ATOM 802 O O . ALA A 1 108 ? -15.578 7.211 12.203 1 98.81 108 ALA A O 1
ATOM 803 N N . LEU A 1 109 ? -13.852 6.836 10.844 1 98.62 109 LEU A N 1
ATOM 804 C CA . LEU A 1 109 ? -14.68 6.461 9.703 1 98.62 109 LEU A CA 1
ATOM 805 C C . LEU A 1 109 ? -14.984 4.965 9.719 1 98.62 109 LEU A C 1
ATOM 807 O O . LEU A 1 109 ? -15.664 4.457 8.828 1 98.62 109 LEU A O 1
ATOM 811 N N . HIS A 1 110 ? -14.492 4.297 10.703 1 95.69 110 HIS A N 1
ATOM 812 C CA . HIS A 1 110 ? -14.562 2.842 10.789 1 95.69 110 HIS A CA 1
ATOM 813 C C . HIS A 1 110 ? -16 2.35 10.672 1 95.69 110 HIS A C 1
ATOM 815 O O . HIS A 1 110 ? -16.25 1.267 10.141 1 95.69 110 HIS A O 1
ATOM 821 N N . GLY A 1 111 ? -16.984 3.141 11.109 1 95.75 111 GLY A N 1
ATOM 822 C CA . GLY A 1 111 ? -18.391 2.723 11.117 1 95.75 111 GLY A CA 1
ATOM 823 C C . GLY A 1 111 ? -19.125 3.115 9.859 1 95.75 111 GLY A C 1
ATOM 824 O O . GLY A 1 111 ? -20.281 2.721 9.664 1 95.75 111 GLY A O 1
ATOM 825 N N . HIS A 1 112 ? -18.531 3.887 9 1 98.06 112 HIS A N 1
ATOM 826 C CA . HIS A 1 112 ? -19.172 4.328 7.762 1 98.06 112 HIS A CA 1
ATOM 827 C C . HIS A 1 112 ? -19.203 3.201 6.734 1 98.06 112 HIS A C 1
ATOM 829 O O . HIS A 1 112 ? -18.406 2.266 6.801 1 98.06 112 HIS A O 1
ATOM 835 N N . HIS A 1 113 ? -20.188 3.305 5.812 1 97.5 113 HIS A N 1
ATOM 836 C CA . HIS A 1 113 ? -20.438 2.24 4.844 1 97.5 113 HIS A CA 1
ATOM 837 C C . HIS A 1 113 ? -20.312 2.76 3.414 1 97.5 113 HIS A C 1
ATOM 839 O O . HIS A 1 113 ? -20.656 3.91 3.137 1 97.5 113 HIS A O 1
ATOM 845 N N . ASN A 1 114 ? -19.828 1.863 2.51 1 98 114 ASN A N 1
ATOM 846 C CA . ASN A 1 114 ? -19.844 2.066 1.064 1 98 114 ASN A CA 1
ATOM 847 C C . ASN A 1 114 ? -19.047 3.307 0.67 1 98 114 ASN A C 1
ATOM 849 O O . ASN A 1 114 ? -19.453 4.066 -0.207 1 98 114 ASN A O 1
ATOM 853 N N . LEU A 1 115 ? -17.922 3.527 1.405 1 98.69 115 LEU A N 1
ATOM 854 C CA . LEU A 1 115 ? -17.031 4.629 1.053 1 98.69 115 LEU A CA 1
ATOM 855 C C . LEU A 1 115 ? -16.141 4.25 -0.123 1 98.69 115 LEU A C 1
ATOM 857 O O . LEU A 1 115 ? -15.805 3.074 -0.303 1 98.69 115 LEU A O 1
ATOM 861 N N . LEU A 1 116 ? -15.898 5.188 -0.96 1 98.69 116 LEU A N 1
ATOM 862 C CA . LEU A 1 116 ? -14.812 5.098 -1.931 1 98.69 116 LEU A CA 1
ATOM 863 C C . LEU A 1 116 ? -13.609 5.926 -1.483 1 98.69 116 LEU A C 1
ATOM 865 O O . LEU A 1 116 ? -13.648 7.156 -1.541 1 98.69 116 LEU A O 1
ATOM 869 N N . VAL A 1 117 ? -12.547 5.215 -1.036 1 98.81 117 VAL A N 1
ATOM 870 C CA . VAL A 1 117 ? -11.43 5.875 -0.365 1 98.81 117 VAL A CA 1
ATOM 871 C C . VAL A 1 117 ? -10.195 5.84 -1.262 1 98.81 117 VAL A C 1
ATOM 873 O O . VAL A 1 117 ? -9.82 4.781 -1.771 1 98.81 117 VAL A O 1
ATOM 876 N N . TYR A 1 118 ? -9.594 6.973 -1.487 1 98.88 118 TYR A N 1
ATOM 877 C CA . TYR A 1 118 ? -8.289 7.109 -2.121 1 98.88 118 TYR A CA 1
ATOM 878 C C . TYR A 1 118 ? -7.227 7.516 -1.105 1 98.88 118 TYR A C 1
ATOM 880 O O . TYR A 1 118 ? -7.398 8.5 -0.381 1 98.88 118 TYR A O 1
ATOM 888 N N . THR A 1 119 ? -6.152 6.746 -1.001 1 98.88 119 THR A N 1
ATOM 889 C CA . THR A 1 119 ? -5.152 7.09 0.005 1 98.88 119 THR A CA 1
ATOM 890 C C . THR A 1 119 ? -3.764 6.637 -0.435 1 98.88 119 THR A C 1
ATOM 892 O O . THR A 1 119 ? -3.627 5.633 -1.138 1 98.88 119 THR A O 1
ATOM 895 N N . ASN A 1 120 ? -2.795 7.445 -0.075 1 98.75 120 ASN A N 1
ATOM 896 C CA . ASN A 1 120 ? -1.4 7.059 -0.263 1 98.75 120 ASN A CA 1
ATOM 897 C C . ASN A 1 120 ? -0.802 6.477 1.014 1 98.75 120 ASN A C 1
ATOM 899 O O . ASN A 1 120 ? 0.415 6.316 1.116 1 98.75 120 ASN A O 1
ATOM 903 N N . ASP A 1 121 ? -1.601 6.238 2.035 1 98.38 121 ASP A N 1
ATOM 904 C CA . ASP A 1 121 ? -1.21 5.664 3.318 1 98.38 121 ASP A CA 1
ATOM 905 C C . ASP A 1 121 ? -1.617 4.195 3.41 1 98.38 121 ASP A C 1
ATOM 907 O O . ASP A 1 121 ? -2.807 3.877 3.451 1 98.38 121 ASP A O 1
ATOM 911 N N . LEU A 1 122 ? -0.607 3.326 3.512 1 97.44 122 LEU A N 1
ATOM 912 C CA . LEU A 1 122 ? -0.866 1.892 3.473 1 97.44 122 LEU A CA 1
ATOM 913 C C . LEU A 1 122 ? -1.627 1.442 4.715 1 97.44 122 LEU A C 1
ATOM 915 O O . LEU A 1 122 ? -2.451 0.528 4.648 1 97.44 122 LEU A O 1
ATOM 919 N N . ALA A 1 123 ? -1.42 2.045 5.836 1 96.12 123 ALA A N 1
ATOM 920 C CA . ALA A 1 123 ? -2.129 1.695 7.062 1 96.12 123 ALA A CA 1
ATOM 921 C C . ALA A 1 123 ? -3.596 2.107 6.988 1 96.12 123 ALA A C 1
ATOM 923 O O . ALA A 1 123 ? -4.48 1.37 7.434 1 96.12 123 ALA A O 1
ATOM 924 N N . ILE A 1 124 ? -3.822 3.256 6.434 1 97.88 124 ILE A N 1
ATOM 925 C CA . ILE A 1 124 ? -5.195 3.715 6.25 1 97.88 124 ILE A CA 1
ATOM 926 C C . ILE A 1 124 ? -5.922 2.799 5.27 1 97.88 124 ILE A C 1
ATOM 928 O O . ILE A 1 124 ? -7.086 2.455 5.48 1 97.88 124 ILE A O 1
ATOM 932 N N . ALA A 1 125 ? -5.215 2.41 4.191 1 98.12 125 ALA A N 1
ATOM 933 C CA . ALA A 1 125 ? -5.805 1.486 3.223 1 98.12 125 ALA A CA 1
ATOM 934 C C . ALA A 1 125 ? -6.258 0.197 3.902 1 98.12 125 ALA A C 1
ATOM 936 O O . ALA A 1 125 ? -7.359 -0.295 3.643 1 98.12 125 ALA A O 1
ATOM 937 N N . GLN A 1 126 ? -5.434 -0.292 4.793 1 95.12 126 GLN A N 1
ATOM 938 C CA . GLN A 1 126 ? -5.75 -1.537 5.488 1 95.12 126 GLN A CA 1
ATOM 939 C C . GLN A 1 126 ? -6.875 -1.334 6.496 1 95.12 126 GLN A C 1
ATOM 941 O O . GLN A 1 126 ? -7.719 -2.215 6.68 1 95.12 126 GLN A O 1
ATOM 946 N N . LEU A 1 127 ? -6.879 -0.229 7.117 1 96.19 127 LEU A N 1
ATOM 947 C CA . LEU A 1 127 ? -7.852 0.087 8.156 1 96.19 127 LEU A CA 1
ATOM 948 C C . LEU A 1 127 ? -9.258 0.159 7.582 1 96.19 127 LEU A C 1
ATOM 950 O O . LEU A 1 127 ? -10.219 -0.312 8.203 1 96.19 127 LEU A O 1
ATOM 954 N N . LEU A 1 128 ? -9.398 0.707 6.391 1 97.31 128 LEU A N 1
ATOM 955 C CA . LEU A 1 128 ? -10.727 0.983 5.84 1 97.31 128 LEU A CA 1
ATOM 956 C C . LEU A 1 128 ? -11.086 -0.028 4.762 1 97.31 128 LEU A C 1
ATOM 958 O O . LEU A 1 128 ? -12.234 -0.081 4.312 1 97.31 128 LEU A O 1
ATOM 962 N N . GLY A 1 129 ? -10.07 -0.813 4.398 1 95.19 129 GLY A N 1
ATOM 963 C CA . GLY A 1 129 ? -10.312 -1.79 3.35 1 95.19 129 GLY A CA 1
ATOM 964 C C . GLY A 1 129 ? -11.07 -3.012 3.834 1 95.19 129 GLY A C 1
ATOM 965 O O . GLY A 1 129 ? -11.016 -3.354 5.016 1 95.19 129 GLY A O 1
ATOM 966 N N . ARG A 1 130 ? -11.805 -3.654 2.918 1 89.81 130 ARG A N 1
ATOM 967 C CA . ARG A 1 130 ? -12.461 -4.945 3.105 1 89.81 130 ARG A CA 1
ATOM 968 C C . ARG A 1 130 ? -13.453 -4.891 4.258 1 89.81 130 ARG A C 1
ATOM 970 O O . ARG A 1 130 ? -13.547 -5.832 5.051 1 89.81 130 ARG A O 1
ATOM 977 N N . ARG A 1 131 ? -13.969 -3.746 4.449 1 89.5 131 ARG A N 1
ATOM 978 C CA . ARG A 1 131 ? -14.938 -3.559 5.527 1 89.5 131 ARG A CA 1
ATOM 979 C C . ARG A 1 131 ? -16.094 -2.684 5.074 1 89.5 131 ARG A C 1
ATOM 981 O O . ARG A 1 131 ? -15.898 -1.697 4.359 1 89.5 131 ARG A O 1
ATOM 988 N N . ASN A 1 132 ? -17.344 -3.061 5.52 1 94.94 132 ASN A N 1
ATOM 989 C CA . ASN A 1 132 ? -18.547 -2.236 5.414 1 94.94 132 ASN A CA 1
ATOM 990 C C . ASN A 1 132 ? -18.844 -1.861 3.965 1 94.94 132 ASN A C 1
ATOM 992 O O . ASN A 1 132 ? -19.391 -0.79 3.695 1 94.94 132 ASN A O 1
ATOM 996 N N . GLY A 1 133 ? -18.359 -2.666 3.002 1 95.12 133 GLY A N 1
ATOM 997 C CA . GLY A 1 133 ? -18.641 -2.383 1.602 1 95.12 133 GLY A CA 1
ATOM 998 C C . GLY A 1 133 ? -17.766 -1.285 1.03 1 95.12 133 GLY A C 1
ATOM 999 O O . GLY A 1 133 ? -18 -0.814 -0.085 1 95.12 133 GLY A O 1
ATOM 1000 N N . ASN A 1 134 ? -16.719 -0.865 1.777 1 97.38 134 ASN A N 1
ATOM 1001 C CA . ASN A 1 134 ? -15.812 0.178 1.308 1 97.38 134 ASN A CA 1
ATOM 1002 C C . ASN A 1 134 ? -14.945 -0.311 0.15 1 97.38 134 ASN A C 1
ATOM 1004 O O . ASN A 1 134 ? -14.578 -1.486 0.097 1 97.38 134 ASN A O 1
ATOM 1008 N N . ARG A 1 135 ? -14.719 0.534 -0.772 1 97.5 135 ARG A N 1
ATOM 1009 C CA . ARG A 1 135 ? -13.695 0.349 -1.799 1 97.5 135 ARG A CA 1
ATOM 1010 C C . ARG A 1 135 ? -12.508 1.28 -1.566 1 97.5 135 ARG A C 1
ATOM 1012 O O . ARG A 1 135 ? -12.688 2.482 -1.364 1 97.5 135 ARG A O 1
ATOM 1019 N N . VAL A 1 136 ? -11.32 0.724 -1.528 1 98.5 136 VAL A N 1
ATOM 1020 C CA . VAL A 1 136 ? -10.125 1.518 -1.248 1 98.5 136 VAL A CA 1
ATOM 1021 C C . VAL A 1 136 ? -9.18 1.473 -2.447 1 98.5 136 VAL A C 1
ATOM 1023 O O . VAL A 1 136 ? -8.836 0.393 -2.932 1 98.5 136 VAL A O 1
ATOM 1026 N N . ILE A 1 137 ? -8.867 2.613 -2.955 1 98.69 137 ILE A N 1
ATOM 1027 C CA . ILE A 1 137 ? -7.867 2.791 -4.004 1 98.69 137 ILE A CA 1
ATOM 1028 C C . ILE A 1 137 ? -6.566 3.307 -3.396 1 98.69 137 ILE A C 1
ATOM 1030 O O . ILE A 1 137 ? -6.531 4.395 -2.816 1 98.69 137 ILE A O 1
ATOM 1034 N N . VAL A 1 138 ? -5.516 2.506 -3.537 1 98.81 138 VAL A N 1
ATOM 1035 C CA . VAL A 1 138 ? -4.188 2.918 -3.088 1 98.81 138 VAL A CA 1
ATOM 1036 C C . VAL A 1 138 ? -3.516 3.758 -4.172 1 98.81 138 VAL A C 1
ATOM 1038 O O . VAL A 1 138 ? -3.436 3.34 -5.328 1 98.81 138 VAL A O 1
ATOM 1041 N N . LEU A 1 139 ? -3.115 4.93 -3.783 1 98.81 139 LEU A N 1
ATOM 1042 C CA . LEU A 1 139 ? -2.285 5.738 -4.672 1 98.81 139 LEU A CA 1
ATOM 1043 C C . LEU A 1 139 ? -0.839 5.254 -4.652 1 98.81 139 LEU A C 1
ATOM 1045 O O . LEU A 1 139 ? -0.175 5.312 -3.615 1 98.81 139 LEU A O 1
ATOM 1049 N N . GLY A 1 140 ? -0.403 4.785 -5.801 1 98.56 140 GLY A N 1
ATOM 1050 C CA . GLY A 1 140 ? 0.912 4.168 -5.887 1 98.56 140 GLY A CA 1
ATOM 1051 C C . GLY A 1 140 ? 2.041 5.184 -5.941 1 98.56 140 GLY A C 1
ATOM 1052 O O . GLY A 1 140 ? 1.797 6.387 -6.027 1 98.56 140 GLY A O 1
ATOM 1053 N N . GLY A 1 141 ? 3.277 4.676 -5.848 1 98.38 141 GLY A N 1
ATOM 1054 C CA . GLY A 1 141 ? 4.492 5.477 -5.855 1 98.38 141 GLY A CA 1
ATOM 1055 C C . GLY A 1 141 ? 5.574 4.926 -4.945 1 98.38 141 GLY A C 1
ATOM 1056 O O . GLY A 1 141 ? 5.516 3.764 -4.535 1 98.38 141 GLY A O 1
ATOM 1057 N N . GLU A 1 142 ? 6.566 5.754 -4.75 1 97.38 142 GLU A N 1
ATOM 1058 C CA . GLU A 1 142 ? 7.688 5.309 -3.93 1 97.38 142 GLU A CA 1
ATOM 1059 C C . GLU A 1 142 ? 7.316 5.289 -2.449 1 97.38 142 GLU A C 1
ATOM 1061 O O . GLU A 1 142 ? 6.723 6.242 -1.941 1 97.38 142 GLU A O 1
ATOM 1066 N N . LEU A 1 143 ? 7.633 4.137 -1.814 1 97.38 143 LEU A N 1
ATOM 1067 C CA . LEU A 1 143 ? 7.414 4.02 -0.377 1 97.38 143 LEU A CA 1
ATOM 1068 C C . LEU A 1 143 ? 8.359 4.934 0.393 1 97.38 143 LEU A C 1
ATOM 1070 O O . LEU A 1 143 ? 9.57 4.922 0.16 1 97.38 143 LEU A O 1
ATOM 1074 N N . GLN A 1 144 ? 7.785 5.707 1.272 1 93.56 144 GLN A N 1
ATOM 1075 C CA . GLN A 1 144 ? 8.586 6.641 2.057 1 93.56 144 GLN A CA 1
ATOM 1076 C C . GLN A 1 144 ? 9.469 5.902 3.057 1 93.56 144 GLN A C 1
ATOM 1078 O O . GLN A 1 144 ? 9.133 4.801 3.494 1 93.56 144 GLN A O 1
ATOM 1083 N N . ASP A 1 145 ? 10.547 6.492 3.479 1 84.56 145 ASP A N 1
ATOM 1084 C CA . ASP A 1 145 ? 11.523 5.891 4.379 1 84.56 145 ASP A CA 1
ATOM 1085 C C . ASP A 1 145 ? 11.023 5.898 5.82 1 84.56 145 ASP A C 1
ATOM 1087 O O . ASP A 1 145 ? 11.391 5.039 6.621 1 84.56 145 ASP A O 1
ATOM 1091 N N . ASN A 1 146 ? 10.164 6.809 6.055 1 80.38 146 ASN A N 1
ATOM 1092 C CA . ASN A 1 146 ? 9.836 7.012 7.461 1 80.38 146 ASN A CA 1
ATOM 1093 C C . ASN A 1 146 ? 8.336 6.84 7.715 1 80.38 146 ASN A C 1
ATOM 1095 O O . ASN A 1 146 ? 7.863 7.055 8.828 1 80.38 146 ASN A O 1
ATOM 1099 N N . GLU A 1 147 ? 7.605 6.543 6.629 1 87.56 147 GLU A N 1
ATOM 1100 C CA . GLU A 1 147 ? 6.156 6.398 6.695 1 87.56 147 GLU A CA 1
ATOM 1101 C C . GLU A 1 147 ? 5.68 5.23 5.836 1 87.56 147 GLU A C 1
ATOM 1103 O O . GLU A 1 147 ? 6.266 4.938 4.793 1 87.56 147 GLU A O 1
ATOM 1108 N N . ASP A 1 148 ? 4.602 4.602 6.332 1 93.12 148 ASP A N 1
ATOM 1109 C CA . ASP A 1 148 ? 3.943 3.625 5.469 1 93.12 148 ASP A CA 1
ATOM 1110 C C . ASP A 1 148 ? 3.047 4.316 4.445 1 93.12 148 ASP A C 1
ATOM 1112 O O . ASP A 1 148 ? 1.84 4.07 4.402 1 93.12 148 ASP A O 1
ATOM 1116 N N . ALA A 1 149 ? 3.709 5.105 3.641 1 97.19 149 ALA A N 1
ATOM 1117 C CA . ALA A 1 149 ? 2.996 5.918 2.66 1 97.19 149 ALA A CA 1
ATOM 1118 C C . ALA A 1 149 ? 3.803 6.055 1.371 1 97.19 149 ALA A C 1
ATOM 1120 O O . ALA A 1 149 ? 5.027 5.91 1.379 1 97.19 149 ALA A O 1
ATOM 1121 N N . THR A 1 150 ? 3.074 6.27 0.338 1 98.12 150 THR A N 1
ATOM 1122 C CA . THR A 1 150 ? 3.713 6.473 -0.957 1 98.12 150 THR A CA 1
ATOM 1123 C C . THR A 1 150 ? 3.77 7.957 -1.307 1 98.12 150 THR A C 1
ATOM 1125 O O . THR A 1 150 ? 2.998 8.758 -0.772 1 98.12 150 THR A O 1
ATOM 1128 N N . HIS A 1 151 ? 4.727 8.273 -2.15 1 96 151 HIS A N 1
ATOM 1129 C CA . HIS A 1 151 ? 4.91 9.641 -2.633 1 96 151 HIS A CA 1
ATOM 1130 C C . HIS A 1 151 ? 5.551 9.648 -4.016 1 96 151 HIS A C 1
ATOM 1132 O O . HIS A 1 151 ? 5.852 8.594 -4.574 1 96 151 HIS A O 1
ATOM 1138 N N . GLY A 1 152 ? 5.668 10.836 -4.59 1 94.94 152 GLY A N 1
ATOM 1139 C CA . GLY A 1 152 ? 6.363 10.992 -5.855 1 94.94 152 GLY A CA 1
ATOM 1140 C C . GLY A 1 152 ? 5.426 11.242 -7.023 1 94.94 152 GLY A C 1
ATOM 1141 O O . GLY A 1 152 ? 4.223 11.43 -6.832 1 94.94 152 GLY A O 1
ATOM 1142 N N . TRP A 1 153 ? 6.016 11.25 -8.164 1 94.19 153 TRP A N 1
ATOM 1143 C CA . TRP A 1 153 ? 5.297 11.641 -9.375 1 94.19 153 TRP A CA 1
ATOM 1144 C C . TRP A 1 153 ? 4.18 10.648 -9.688 1 94.19 153 TRP A C 1
ATOM 1146 O O . TRP A 1 153 ? 3.096 11.039 -10.117 1 94.19 153 TRP A O 1
ATOM 1156 N N . ASP A 1 154 ? 4.398 9.367 -9.453 1 96.38 154 ASP A N 1
ATOM 1157 C CA . ASP A 1 154 ? 3.363 8.367 -9.695 1 96.38 154 ASP A CA 1
ATOM 1158 C C . ASP A 1 154 ? 2.131 8.633 -8.836 1 96.38 154 ASP A C 1
ATOM 1160 O O . ASP A 1 154 ? 0.998 8.5 -9.305 1 96.38 154 ASP A O 1
ATOM 1164 N N . THR A 1 155 ? 2.387 8.992 -7.602 1 98.31 155 THR A N 1
ATOM 1165 C CA . THR A 1 155 ? 1.295 9.273 -6.676 1 98.31 155 THR A CA 1
ATOM 1166 C C . THR A 1 155 ? 0.466 10.453 -7.164 1 98.31 155 THR A C 1
ATOM 1168 O O . THR A 1 155 ? -0.762 10.375 -7.234 1 98.31 155 THR A O 1
ATOM 1171 N N . ILE A 1 156 ? 1.198 11.469 -7.551 1 97.56 156 ILE A N 1
ATOM 1172 C CA . ILE A 1 156 ? 0.547 12.703 -7.988 1 97.56 156 ILE A CA 1
ATOM 1173 C C . ILE A 1 156 ? -0.203 12.453 -9.297 1 97.56 156 ILE A C 1
ATOM 1175 O O . ILE A 1 156 ? -1.335 12.906 -9.461 1 97.56 156 ILE A O 1
ATOM 1179 N N . GLU A 1 157 ? 0.418 11.727 -10.18 1 96.81 157 GLU A N 1
ATOM 1180 C CA . GLU A 1 157 ? -0.212 11.422 -11.461 1 96.81 157 GLU A CA 1
ATOM 1181 C C . GLU A 1 157 ? -1.49 10.609 -11.273 1 96.81 157 GLU A C 1
ATOM 1183 O O . GLU A 1 157 ? -2.521 10.914 -11.867 1 96.81 157 GLU A O 1
ATOM 1188 N N . GLN A 1 158 ? -1.434 9.602 -10.5 1 97.94 158 GLN A N 1
ATOM 1189 C CA . GLN A 1 158 ? -2.623 8.797 -10.234 1 97.94 158 GLN A CA 1
ATOM 1190 C C . GLN A 1 158 ? -3.719 9.633 -9.586 1 97.94 158 GLN A C 1
ATOM 1192 O O . GLN A 1 158 ? -4.887 9.555 -9.977 1 97.94 158 GLN A O 1
ATOM 1197 N N . LEU A 1 159 ? -3.357 10.43 -8.625 1 98.44 159 LEU A N 1
ATOM 1198 C CA . LEU A 1 159 ? -4.297 11.297 -7.926 1 98.44 159 LEU A CA 1
ATOM 1199 C C . LEU A 1 159 ? -5.016 12.219 -8.906 1 98.44 159 LEU A C 1
ATOM 1201 O O . LEU A 1 159 ? -6.211 12.492 -8.742 1 98.44 159 LEU A O 1
ATOM 1205 N N . SER A 1 160 ? -4.359 12.688 -9.914 1 97.69 160 SER A N 1
ATOM 1206 C CA . SER A 1 160 ? -4.879 13.68 -10.844 1 97.69 160 SER A CA 1
ATOM 1207 C C . SER A 1 160 ? -6.047 13.117 -11.648 1 97.69 160 SER A C 1
ATOM 1209 O O . SER A 1 160 ? -6.793 13.875 -12.281 1 97.69 160 SER A O 1
ATOM 1211 N N . ARG A 1 161 ? -6.281 11.844 -11.562 1 96.62 161 ARG A N 1
ATOM 1212 C CA . ARG A 1 161 ? -7.344 11.195 -12.328 1 96.62 161 ARG A CA 1
ATOM 1213 C C . ARG A 1 161 ? -8.656 11.195 -11.547 1 96.62 161 ARG A C 1
ATOM 1215 O O . ARG A 1 161 ? -9.703 10.836 -12.086 1 96.62 161 ARG A O 1
ATOM 1222 N N . TYR A 1 162 ? -8.586 11.633 -10.328 1 98.06 162 TYR A N 1
ATOM 1223 C CA . TYR A 1 162 ? -9.742 11.469 -9.453 1 98.06 162 TYR A CA 1
ATOM 1224 C C . TYR A 1 162 ? -10.203 12.812 -8.891 1 98.06 162 TYR A C 1
ATOM 1226 O O . TYR A 1 162 ? -9.422 13.766 -8.836 1 98.06 162 TYR A O 1
ATOM 1234 N N . HIS A 1 163 ? -11.484 12.93 -8.609 1 98.81 163 HIS A N 1
ATOM 1235 C CA . HIS A 1 163 ? -12.133 14.023 -7.898 1 98.81 163 HIS A CA 1
ATOM 1236 C C . HIS A 1 163 ? -13.188 13.5 -6.926 1 98.81 163 HIS A C 1
ATOM 1238 O O . HIS A 1 163 ? -14.078 12.75 -7.32 1 98.81 163 HIS A O 1
ATOM 1244 N N . THR A 1 164 ? -13.039 13.844 -5.641 1 98.81 164 THR A N 1
ATOM 1245 C CA . THR A 1 164 ? -13.867 13.211 -4.621 1 98.81 164 THR A CA 1
ATOM 1246 C C . THR A 1 164 ? -14.773 14.234 -3.945 1 98.81 164 THR A C 1
ATOM 1248 O O . THR A 1 164 ? -14.641 15.438 -4.18 1 98.81 164 THR A O 1
ATOM 1251 N N . ASP A 1 165 ? -15.727 13.688 -3.16 1 98.88 165 ASP A N 1
ATOM 1252 C CA . ASP A 1 165 ? -16.562 14.562 -2.35 1 98.88 165 ASP A CA 1
ATOM 1253 C C . ASP A 1 165 ? -15.734 15.297 -1.297 1 98.88 165 ASP A C 1
ATOM 1255 O O . ASP A 1 165 ? -15.883 16.5 -1.119 1 98.88 165 ASP A O 1
ATOM 1259 N N . PHE A 1 166 ? -14.797 14.562 -0.651 1 98.94 166 PHE A N 1
ATOM 1260 C CA . PHE A 1 166 ? -14.023 15.133 0.446 1 98.94 166 PHE A CA 1
ATOM 1261 C C . PHE A 1 166 ? -12.539 14.828 0.28 1 98.94 166 PHE A C 1
ATOM 1263 O O . PHE A 1 166 ? -12.172 13.859 -0.378 1 98.94 166 PHE A O 1
ATOM 1270 N N . ALA A 1 167 ? -11.75 15.664 0.834 1 98.94 167 ALA A N 1
ATOM 1271 C CA . ALA A 1 167 ? -10.344 15.383 1.087 1 98.94 167 ALA A CA 1
ATOM 1272 C C . ALA A 1 167 ? -9.938 15.82 2.492 1 98.94 167 ALA A C 1
ATOM 1274 O O . ALA A 1 167 ? -10.336 16.891 2.949 1 98.94 167 ALA A O 1
ATOM 1275 N N . PHE A 1 168 ? -9.227 14.945 3.207 1 98.94 168 PHE A N 1
ATOM 1276 C CA . PHE A 1 168 ? -8.633 15.281 4.496 1 98.94 168 PHE A CA 1
ATOM 1277 C C . PHE A 1 168 ? -7.113 15.211 4.426 1 98.94 168 PHE A C 1
ATOM 1279 O O . PHE A 1 168 ? -6.547 14.141 4.176 1 98.94 168 PHE A O 1
ATOM 1286 N N . VAL A 1 169 ? -6.504 16.344 4.676 1 98.81 169 VAL A N 1
ATOM 1287 C CA . VAL A 1 169 ? -5.066 16.484 4.461 1 98.81 169 VAL A CA 1
ATOM 1288 C C . VAL A 1 169 ? -4.398 16.984 5.742 1 98.81 169 VAL A C 1
ATOM 1290 O O . VAL A 1 169 ? -4.871 17.922 6.375 1 98.81 169 VAL A O 1
ATOM 1293 N N . GLY A 1 170 ? -3.311 16.266 6.129 1 98.38 170 GLY A N 1
ATOM 1294 C CA . GLY A 1 170 ? -2.496 16.75 7.234 1 98.38 170 GLY A CA 1
ATOM 1295 C C . GLY A 1 170 ? -1.44 17.75 6.816 1 98.38 170 GLY A C 1
ATOM 1296 O O . GLY A 1 170 ? -1.12 17.859 5.629 1 98.38 170 GLY A O 1
ATOM 1297 N N . ILE A 1 171 ? -0.88 18.469 7.832 1 97.75 171 ILE A N 1
ATOM 1298 C CA . ILE A 1 171 ? 0.159 19.453 7.543 1 97.75 171 ILE A CA 1
ATOM 1299 C C . ILE A 1 171 ? 1.21 19.438 8.648 1 97.75 171 ILE A C 1
ATOM 1301 O O . ILE A 1 171 ? 0.981 18.859 9.719 1 97.75 171 ILE A O 1
ATOM 1305 N N . GLY A 1 172 ? 2.322 20.078 8.32 1 95.25 172 GLY A N 1
ATOM 1306 C CA . GLY A 1 172 ? 3.402 20.172 9.297 1 95.25 172 GLY A CA 1
ATOM 1307 C C . GLY A 1 172 ? 3.275 21.359 10.219 1 95.25 172 GLY A C 1
ATOM 1308 O O . GLY A 1 172 ? 3.771 21.344 11.344 1 95.25 172 GLY A O 1
ATOM 1309 N N . GLY A 1 173 ? 2.625 22.5 9.656 1 95.5 173 GLY A N 1
ATOM 1310 C CA . GLY A 1 173 ? 2.514 23.688 10.484 1 95.5 173 GLY A CA 1
ATOM 1311 C C . GLY A 1 173 ? 1.623 24.75 9.883 1 95.5 173 GLY A C 1
ATOM 1312 O O . GLY A 1 173 ? 1.277 24.688 8.703 1 95.5 173 GLY A O 1
ATOM 1313 N N . VAL A 1 174 ? 1.226 25.609 10.781 1 97.19 174 VAL A N 1
ATOM 1314 C CA . VAL A 1 174 ? 0.608 26.891 10.414 1 97.19 174 VAL A CA 1
ATOM 1315 C C . VAL A 1 174 ? 1.514 28.047 10.836 1 97.19 174 VAL A C 1
ATOM 1317 O O . VAL A 1 174 ? 1.753 28.25 12.031 1 97.19 174 VAL A O 1
ATOM 1320 N N . THR A 1 175 ? 1.933 28.797 9.859 1 93.56 175 THR A N 1
ATOM 1321 C CA . THR A 1 175 ? 2.848 29.891 10.172 1 93.56 175 THR A CA 1
ATOM 1322 C C . THR A 1 175 ? 2.119 31.016 10.891 1 93.56 175 THR A C 1
ATOM 1324 O O . THR A 1 175 ? 0.89 31.094 10.859 1 93.56 175 THR A O 1
ATOM 1327 N N . PRO A 1 176 ? 2.869 31.891 11.539 1 92 176 PRO A N 1
ATOM 1328 C CA . PRO A 1 176 ? 2.242 33.031 12.211 1 92 176 PRO A CA 1
ATOM 1329 C C . PRO A 1 176 ? 1.431 33.906 11.258 1 92 176 PRO A C 1
ATOM 1331 O O . PRO A 1 176 ? 0.518 34.625 11.688 1 92 176 PRO A O 1
ATOM 1334 N N . ARG A 1 177 ? 1.72 33.812 9.953 1 94.5 177 ARG A N 1
ATOM 1335 C CA . ARG A 1 177 ? 1.012 34.594 8.945 1 94.5 177 ARG A CA 1
ATOM 1336 C C . ARG A 1 177 ? -0.219 33.844 8.445 1 94.5 177 ARG A C 1
ATOM 1338 O O . ARG A 1 177 ? -0.894 34.312 7.52 1 94.5 177 ARG A O 1
ATOM 1345 N N . GLY A 1 178 ? -0.444 32.656 8.969 1 96.56 178 GLY A N 1
ATOM 1346 C CA . GLY A 1 178 ? -1.648 31.922 8.633 1 96.56 178 GLY A CA 1
ATOM 1347 C C . GLY A 1 178 ? -1.482 31.031 7.41 1 96.56 178 GLY A C 1
ATOM 1348 O O . GLY A 1 178 ? -2.469 30.625 6.789 1 96.56 178 GLY A O 1
ATOM 1349 N N . GLU A 1 179 ? -0.3 30.766 7.012 1 96.88 179 GLU A N 1
ATOM 1350 C CA . GLU A 1 179 ? -0.026 29.844 5.91 1 96.88 179 GLU A CA 1
ATOM 1351 C C . GLU A 1 179 ? 0.16 28.422 6.41 1 96.88 179 GLU A C 1
ATOM 1353 O O . GLU A 1 179 ? 0.727 28.203 7.484 1 96.88 179 GLU A O 1
ATOM 1358 N N . ILE A 1 180 ? -0.284 27.469 5.586 1 97.94 180 ILE A N 1
ATOM 1359 C CA . ILE A 1 180 ? 0.009 26.078 5.949 1 97.94 180 ILE A CA 1
ATOM 1360 C C . ILE A 1 180 ? 1.285 25.625 5.246 1 97.94 180 ILE A C 1
ATOM 1362 O O . ILE A 1 180 ? 1.577 26.047 4.129 1 97.94 180 ILE A O 1
ATOM 1366 N N . CYS A 1 181 ? 2.074 24.75 5.965 1 95.38 181 CYS A N 1
ATOM 1367 C CA . CYS A 1 181 ? 3.389 24.375 5.449 1 95.38 181 CYS A CA 1
ATOM 1368 C C . CYS A 1 181 ? 3.758 22.953 5.867 1 95.38 181 CYS A C 1
ATOM 1370 O O . CYS A 1 181 ? 3.096 22.359 6.719 1 95.38 181 CYS A O 1
ATOM 1372 N N . ASP A 1 182 ? 4.746 22.406 5.164 1 94.94 182 ASP A N 1
ATOM 1373 C CA . ASP A 1 182 ? 5.258 21.062 5.426 1 94.94 182 ASP A CA 1
ATOM 1374 C C . ASP A 1 182 ? 6.773 21.016 5.238 1 94.94 182 ASP A C 1
ATOM 1376 O O . ASP A 1 182 ? 7.398 22.016 4.895 1 94.94 182 ASP A O 1
ATOM 1380 N N . PHE A 1 183 ? 7.395 19.906 5.5 1 88.12 183 PHE A N 1
ATOM 1381 C CA . PHE A 1 183 ? 8.836 19.766 5.691 1 88.12 183 PHE A CA 1
ATOM 1382 C C . PHE A 1 183 ? 9.539 19.547 4.359 1 88.12 183 PHE A C 1
ATOM 1384 O O . PHE A 1 183 ? 10.758 19.719 4.262 1 88.12 183 PHE A O 1
ATOM 1391 N N . SER A 1 184 ? 8.75 19.141 3.354 1 87.25 184 SER A N 1
ATOM 1392 C CA . SER A 1 184 ? 9.398 18.875 2.068 1 87.25 184 SER A CA 1
ATOM 1393 C C . SER A 1 184 ? 8.516 19.328 0.908 1 87.25 184 SER A C 1
ATOM 1395 O O . SER A 1 184 ? 7.289 19.391 1.038 1 87.25 184 SER A O 1
ATOM 1397 N N . ARG A 1 185 ? 9.203 19.609 -0.166 1 90.88 185 ARG A N 1
ATOM 1398 C CA . ARG A 1 185 ? 8.5 20.031 -1.37 1 90.88 185 ARG A CA 1
ATOM 1399 C C . ARG A 1 185 ? 7.598 18.922 -1.894 1 90.88 185 ARG A C 1
ATOM 1401 O O . ARG A 1 185 ? 6.484 19.188 -2.355 1 90.88 185 ARG A O 1
ATOM 1408 N N . ALA A 1 186 ? 8.055 17.719 -1.849 1 90.75 186 ALA A N 1
ATOM 1409 C CA . ALA A 1 186 ? 7.273 16.578 -2.33 1 90.75 186 ALA A CA 1
ATOM 1410 C C . ALA A 1 186 ? 5.984 16.422 -1.53 1 90.75 186 ALA A C 1
ATOM 1412 O O . ALA A 1 186 ? 4.906 16.25 -2.105 1 90.75 186 ALA A O 1
ATOM 1413 N N . ALA A 1 187 ? 6.129 16.531 -0.259 1 94.06 187 ALA A N 1
ATOM 1414 C CA . ALA A 1 187 ? 4.953 16.438 0.603 1 94.06 187 ALA A CA 1
ATOM 1415 C C . ALA A 1 187 ? 3.992 17.594 0.363 1 94.06 187 ALA A C 1
ATOM 1417 O O . ALA A 1 187 ? 2.783 17.391 0.238 1 94.06 187 ALA A O 1
ATOM 1418 N N . ALA A 1 188 ? 4.551 18.766 0.26 1 96.06 188 ALA A N 1
ATOM 1419 C CA . ALA A 1 188 ? 3.73 19.953 0.058 1 96.06 188 ALA A CA 1
ATOM 1420 C C . ALA A 1 188 ? 2.988 19.891 -1.273 1 96.06 188 ALA A C 1
ATOM 1422 O O . ALA A 1 188 ? 1.808 20.234 -1.351 1 96.06 188 ALA A O 1
ATOM 1423 N N . GLU A 1 189 ? 3.672 19.438 -2.283 1 96.38 189 GLU A N 1
ATOM 1424 C CA . GLU A 1 189 ? 3.055 19.328 -3.602 1 96.38 189 GLU A CA 1
ATOM 1425 C C . GLU A 1 189 ? 1.916 18.312 -3.6 1 96.38 189 GLU A C 1
ATOM 1427 O O . GLU A 1 189 ? 0.842 18.578 -4.145 1 96.38 189 GLU A O 1
ATOM 1432 N N . LEU A 1 190 ? 2.117 17.203 -3.037 1 98.06 190 LEU A N 1
ATOM 1433 C CA . LEU A 1 190 ? 1.085 16.172 -2.949 1 98.06 190 LEU A CA 1
ATOM 1434 C C . LEU A 1 190 ? -0.153 16.703 -2.236 1 98.06 190 LEU A C 1
ATOM 1436 O O . LEU A 1 190 ? -1.271 16.562 -2.734 1 98.06 190 LEU A O 1
ATOM 1440 N N . ARG A 1 191 ? 0.029 17.344 -1.153 1 98.5 191 ARG A N 1
ATOM 1441 C CA . ARG A 1 191 ? -1.076 17.875 -0.357 1 98.5 191 ARG A CA 1
ATOM 1442 C C . ARG A 1 191 ? -1.804 18.984 -1.098 1 98.5 191 ARG A C 1
ATOM 1444 O O . ARG A 1 191 ? -3.031 19.078 -1.035 1 98.5 191 ARG A O 1
ATOM 1451 N N . SER A 1 192 ? -1.001 19.781 -1.802 1 98.5 192 SER A N 1
ATOM 1452 C CA . SER A 1 192 ? -1.619 20.797 -2.643 1 98.5 192 SER A CA 1
ATOM 1453 C C . SER A 1 192 ? -2.547 20.172 -3.68 1 98.5 192 SER A C 1
ATOM 1455 O O . SER A 1 192 ? -3.65 20.672 -3.914 1 98.5 192 SER A O 1
ATOM 1457 N N . ARG A 1 193 ? -2.129 19.078 -4.25 1 98.69 193 ARG A N 1
ATOM 1458 C CA . ARG A 1 193 ? -2.922 18.391 -5.27 1 98.69 193 ARG A CA 1
ATOM 1459 C C . ARG A 1 193 ? -4.152 17.734 -4.652 1 98.69 193 ARG A C 1
ATOM 1461 O O . ARG A 1 193 ? -5.219 17.703 -5.27 1 98.69 193 ARG A O 1
ATOM 1468 N N . MET A 1 194 ? -4.039 17.266 -3.467 1 98.81 194 MET A N 1
ATOM 1469 C CA . MET A 1 194 ? -5.18 16.656 -2.783 1 98.81 194 MET A CA 1
ATOM 1470 C C . MET A 1 194 ? -6.258 17.703 -2.502 1 98.81 194 MET A C 1
ATOM 1472 O O . MET A 1 194 ? -7.449 17.422 -2.658 1 98.81 194 MET A O 1
ATOM 1476 N N . LEU A 1 195 ? -5.836 18.906 -2.135 1 98.5 195 LEU A N 1
ATOM 1477 C CA . LEU A 1 195 ? -6.781 19.984 -1.838 1 98.5 195 LEU A CA 1
ATOM 1478 C C . LEU A 1 195 ? -7.555 20.375 -3.088 1 98.5 195 LEU A C 1
ATOM 1480 O O . LEU A 1 195 ? -8.719 20.781 -3.002 1 98.5 195 LEU A O 1
ATOM 1484 N N . LEU A 1 196 ? -6.934 20.156 -4.246 1 98.5 196 LEU A N 1
ATOM 1485 C CA . LEU A 1 196 ? -7.555 20.516 -5.516 1 98.5 196 LEU A CA 1
ATOM 1486 C C . LEU A 1 196 ? -8.484 19.406 -6 1 98.5 196 LEU A C 1
ATOM 1488 O O . LEU A 1 196 ? -9.32 19.641 -6.875 1 98.5 196 LEU A O 1
ATOM 1492 N N . ALA A 1 197 ? -8.453 18.234 -5.414 1 98.75 197 ALA A N 1
ATOM 1493 C CA . ALA A 1 197 ? -9.086 17.047 -5.992 1 98.75 197 ALA A CA 1
ATOM 1494 C C . ALA A 1 197 ? -10.359 16.688 -5.238 1 98.75 197 ALA A C 1
ATOM 1496 O O . ALA A 1 197 ? -10.812 15.547 -5.281 1 98.75 197 ALA A O 1
ATOM 1497 N N . ALA A 1 198 ? -10.953 17.672 -4.504 1 98.75 198 ALA A N 1
ATOM 1498 C CA . ALA A 1 198 ? -12.164 17.359 -3.752 1 98.75 198 ALA A CA 1
ATOM 1499 C C . ALA A 1 198 ? -13.133 18.547 -3.758 1 98.75 198 ALA A C 1
ATOM 1501 O O . ALA A 1 198 ? -12.719 19.703 -3.865 1 98.75 198 ALA A O 1
ATOM 1502 N N . ASP A 1 199 ? -14.414 18.234 -3.699 1 98.69 199 ASP A N 1
ATOM 1503 C CA . ASP A 1 199 ? -15.422 19.281 -3.557 1 98.69 199 ASP A CA 1
ATOM 1504 C C . ASP A 1 199 ? -15.289 19.984 -2.213 1 98.69 199 ASP A C 1
ATOM 1506 O O . ASP A 1 199 ? -15.383 21.219 -2.143 1 98.69 199 ASP A O 1
ATOM 1510 N N . VAL A 1 200 ? -15.102 19.219 -1.185 1 98.75 200 VAL A N 1
ATOM 1511 C CA . VAL A 1 200 ? -14.898 19.734 0.166 1 98.75 200 VAL A CA 1
ATOM 1512 C C . VAL A 1 200 ? -13.531 19.297 0.689 1 98.75 200 VAL A C 1
ATOM 1514 O O . VAL A 1 200 ? -13.398 18.203 1.249 1 98.75 200 VAL A O 1
ATOM 1517 N N . ALA A 1 201 ? -12.594 20.156 0.555 1 98.81 201 ALA A N 1
ATOM 1518 C CA . ALA A 1 201 ? -11.242 19.906 1.058 1 98.81 201 ALA A CA 1
ATOM 1519 C C . ALA A 1 201 ? -11.094 20.406 2.492 1 98.81 201 ALA A C 1
ATOM 1521 O O . ALA A 1 201 ? -11.492 21.531 2.812 1 98.81 201 ALA A O 1
ATOM 1522 N N . CYS A 1 202 ? -10.508 19.547 3.355 1 98.88 202 CYS A N 1
ATOM 1523 C CA . CYS A 1 202 ? -10.305 19.891 4.758 1 98.88 202 CYS A CA 1
ATOM 1524 C C . CYS A 1 202 ? -8.844 19.703 5.16 1 98.88 202 CYS A C 1
ATOM 1526 O O . CYS A 1 202 ? -8.234 18.672 4.824 1 98.88 202 CYS A O 1
ATOM 1528 N N . VAL A 1 203 ? -8.367 20.656 5.809 1 98.88 203 VAL A N 1
ATOM 1529 C CA . VAL A 1 203 ? -7.074 20.516 6.477 1 98.88 203 VAL A CA 1
ATOM 1530 C C . VAL A 1 203 ? -7.285 20.109 7.934 1 98.88 203 VAL A C 1
ATOM 1532 O O . VAL A 1 203 ? -8.133 20.688 8.625 1 98.88 203 VAL A O 1
ATOM 1535 N N . VAL A 1 204 ? -6.535 19.078 8.383 1 98.88 204 VAL A N 1
ATOM 1536 C CA . VAL A 1 204 ? -6.648 18.625 9.766 1 98.88 204 VAL A CA 1
ATOM 1537 C C . VAL A 1 204 ? -5.324 18.844 10.492 1 98.88 204 VAL A C 1
ATOM 1539 O O . VAL A 1 204 ? -4.281 18.344 10.055 1 98.88 204 VAL A O 1
ATOM 1542 N N . ALA A 1 205 ? -5.344 19.609 11.586 1 98.44 205 ALA A N 1
ATOM 1543 C CA . ALA A 1 205 ? -4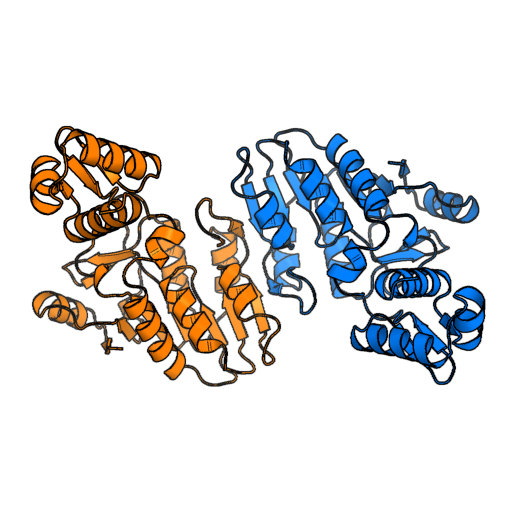.137 19.922 12.344 1 98.44 205 ALA A CA 1
ATOM 1544 C C . ALA A 1 205 ? -4.477 20.266 13.789 1 98.44 205 ALA A C 1
ATOM 1546 O O . ALA A 1 205 ? -5.355 21.078 14.062 1 98.44 205 ALA A O 1
ATOM 1547 N N . ASP A 1 206 ? -3.76 19.594 14.688 1 97.69 206 ASP A N 1
ATOM 1548 C CA . ASP A 1 206 ? -3.977 19.953 16.078 1 97.69 206 ASP A CA 1
ATOM 1549 C C . ASP A 1 206 ? -3.195 21.219 16.438 1 97.69 206 ASP A C 1
ATOM 1551 O O . ASP A 1 206 ? -2.33 21.656 15.68 1 97.69 206 ASP A O 1
ATOM 1555 N N . HIS A 1 207 ? -3.455 21.781 17.641 1 95.69 207 HIS A N 1
ATOM 1556 C CA . HIS A 1 207 ? -2.982 23.109 18.016 1 95.69 207 HIS A CA 1
ATOM 1557 C C . HIS A 1 207 ? -1.463 23.125 18.141 1 95.69 207 HIS A C 1
ATOM 1559 O O . HIS A 1 207 ? -0.856 24.203 18.125 1 95.69 207 HIS A O 1
ATOM 1565 N N . THR A 1 208 ? -0.845 21.953 18.281 1 91.69 208 THR A N 1
ATOM 1566 C CA . THR A 1 208 ? 0.606 21.922 18.422 1 91.69 208 THR A CA 1
ATOM 1567 C C . THR A 1 208 ? 1.283 22.328 17.109 1 91.69 208 THR A C 1
ATOM 1569 O O . THR A 1 208 ? 2.482 22.609 17.094 1 91.69 208 THR A O 1
ATOM 1572 N N . LYS A 1 209 ? 0.536 22.453 15.984 1 94.12 209 LYS A N 1
ATOM 1573 C CA . LYS A 1 209 ? 1.068 22.859 14.688 1 94.12 209 LYS A CA 1
ATOM 1574 C C . LYS A 1 209 ? 1.003 24.359 14.508 1 94.12 209 LYS A C 1
ATOM 1576 O O . LYS A 1 209 ? 1.561 24.906 13.555 1 94.12 209 LYS A O 1
ATOM 1581 N N . PHE A 1 210 ? 0.324 25.094 15.438 1 94.44 210 PHE A N 1
ATOM 1582 C CA . PHE A 1 210 ? 0.133 26.531 15.305 1 94.44 210 PHE A CA 1
ATOM 1583 C C . PHE A 1 210 ? 1.431 27.281 15.586 1 94.44 210 PHE A C 1
ATOM 1585 O O . PHE A 1 210 ? 2.164 26.922 16.516 1 94.44 210 PHE A O 1
ATOM 1592 N N . GLY A 1 211 ? 1.68 28.219 14.75 1 90.81 211 GLY A N 1
ATOM 1593 C CA . GLY A 1 211 ? 2.857 29.062 14.93 1 90.81 211 GLY A CA 1
ATOM 1594 C C . GLY A 1 211 ? 4.133 28.406 14.438 1 90.81 211 GLY A C 1
ATOM 1595 O O . GLY A 1 211 ? 5.23 28.906 14.703 1 90.81 211 GLY A O 1
ATOM 1596 N N . ARG A 1 212 ? 3.971 27.359 13.672 1 88.25 212 ARG A N 1
ATOM 1597 C CA . ARG A 1 212 ? 5.121 26.578 13.219 1 88.25 212 ARG A CA 1
ATOM 1598 C C . ARG A 1 212 ? 5.363 26.781 11.727 1 88.25 212 ARG A C 1
ATOM 1600 O O . ARG A 1 212 ? 4.441 26.672 10.922 1 88.25 212 ARG A O 1
ATOM 1607 N N . ASN A 1 213 ? 6.641 27.094 11.43 1 88.31 213 ASN A N 1
ATOM 1608 C CA . ASN A 1 213 ? 7.086 27.172 10.047 1 88.31 213 ASN A CA 1
ATOM 1609 C C . ASN A 1 213 ? 8.031 26.031 9.695 1 88.31 213 ASN A C 1
ATOM 1611 O O . ASN A 1 213 ? 9.18 26 10.141 1 88.31 213 ASN A O 1
ATOM 1615 N N . THR A 1 214 ? 7.57 25.156 8.852 1 89.69 214 THR A N 1
ATOM 1616 C CA . THR A 1 214 ? 8.336 23.953 8.547 1 89.69 214 THR A CA 1
ATOM 1617 C C . THR A 1 214 ? 9.109 24.109 7.238 1 89.69 214 THR A C 1
ATOM 1619 O O . THR A 1 214 ? 9.758 23.172 6.773 1 89.69 214 THR A O 1
ATOM 1622 N N . GLY A 1 215 ? 8.961 25.203 6.555 1 87.38 215 GLY A N 1
ATOM 1623 C CA . GLY A 1 215 ? 9.93 25.578 5.539 1 87.38 215 GLY A CA 1
ATOM 1624 C C . GLY A 1 215 ? 9.359 25.547 4.133 1 87.38 215 GLY A C 1
ATOM 1625 O O . GLY A 1 215 ? 9.867 26.219 3.236 1 87.38 215 GLY A O 1
ATOM 1626 N N . VAL A 1 216 ? 8.242 24.781 3.881 1 91.19 216 VAL A N 1
ATOM 1627 C CA . VAL A 1 216 ? 7.699 24.703 2.529 1 91.19 216 VAL A CA 1
ATOM 1628 C C . VAL A 1 216 ? 6.195 24.984 2.562 1 91.19 216 VAL A C 1
ATOM 1630 O O . VAL A 1 216 ? 5.445 24.266 3.229 1 91.19 216 VAL A O 1
ATOM 1633 N N . THR A 1 217 ? 5.789 25.938 1.809 1 95.5 217 THR A N 1
ATOM 1634 C CA . THR A 1 217 ? 4.387 26.328 1.773 1 95.5 217 THR A CA 1
ATOM 1635 C C . THR A 1 217 ? 3.557 25.312 1.001 1 95.5 217 THR A C 1
ATOM 1637 O O . THR A 1 217 ? 3.98 24.828 -0.052 1 95.5 217 THR A O 1
ATOM 1640 N N . ILE A 1 218 ? 2.381 24.953 1.553 1 97.81 218 ILE A N 1
ATOM 1641 C CA . ILE A 1 218 ? 1.38 24.156 0.838 1 97.81 218 ILE A CA 1
ATOM 1642 C C . ILE A 1 218 ? 0.404 25.094 0.125 1 97.81 218 ILE A C 1
ATOM 1644 O O . ILE A 1 218 ? -0.225 25.953 0.757 1 97.81 218 ILE A O 1
ATOM 1648 N N . LYS A 1 219 ? 0.21 24.891 -1.141 1 97.19 219 LYS A N 1
ATOM 1649 C CA . LYS A 1 219 ? -0.633 25.781 -1.937 1 97.19 219 LYS A CA 1
ATOM 1650 C C . LYS A 1 219 ? -2.105 25.406 -1.815 1 97.19 219 LYS A C 1
ATOM 1652 O O . LYS A 1 219 ? -2.43 24.312 -1.342 1 97.19 219 LYS A O 1
ATOM 1657 N N . HIS A 1 220 ? -3.047 26.391 -2.137 1 97 220 HIS A N 1
ATOM 1658 C CA . HIS A 1 220 ? -4.48 26.219 -2.342 1 97 220 HIS A CA 1
ATOM 1659 C C . HIS A 1 220 ? -5.211 26.047 -1.015 1 97 220 HIS A C 1
ATOM 1661 O O . HIS A 1 220 ? -6.273 25.422 -0.961 1 97 220 HIS A O 1
ATOM 1667 N N . PHE A 1 221 ? -4.5 26.531 0.007 1 97.25 221 PHE A N 1
ATOM 1668 C CA . PHE A 1 221 ? -5.164 26.531 1.305 1 97.25 221 PHE A CA 1
ATOM 1669 C C . PHE A 1 221 ? -6.461 27.328 1.247 1 97.25 221 PHE A C 1
ATOM 1671 O O . PHE A 1 221 ? -7.438 27 1.924 1 97.25 221 PHE A O 1
ATOM 1678 N N . ASP A 1 222 ? -6.516 28.297 0.485 1 95.38 222 ASP A N 1
ATOM 1679 C CA . ASP A 1 222 ? -7.668 29.188 0.327 1 95.38 222 ASP A CA 1
ATOM 1680 C C . ASP A 1 222 ? -8.867 28.422 -0.234 1 95.38 222 ASP A C 1
ATOM 1682 O O . ASP A 1 222 ? -10.008 28.891 -0.117 1 95.38 222 ASP A O 1
ATOM 1686 N N . LEU A 1 223 ? -8.641 27.312 -0.784 1 95.75 223 LEU A N 1
ATOM 1687 C CA . LEU A 1 223 ? -9.719 26.516 -1.369 1 95.75 223 LEU A CA 1
ATOM 1688 C C . LEU A 1 223 ? -10.258 25.516 -0.364 1 95.75 223 LEU A C 1
ATOM 1690 O O . LEU A 1 223 ? -11.289 24.875 -0.609 1 95.75 223 LEU A O 1
ATOM 1694 N N . ALA A 1 224 ? -9.625 25.391 0.767 1 97.94 224 ALA A N 1
ATOM 1695 C CA . ALA A 1 224 ? -10.102 24.453 1.787 1 97.94 224 ALA A CA 1
ATOM 1696 C C . ALA A 1 224 ? -11.398 24.969 2.426 1 97.94 224 ALA A C 1
ATOM 1698 O O . ALA A 1 224 ? -11.523 26.156 2.73 1 97.94 224 ALA A O 1
ATOM 1699 N N . ALA A 1 225 ? -12.281 24.078 2.568 1 98.19 225 ALA A N 1
ATOM 1700 C CA . ALA A 1 225 ? -13.547 24.422 3.223 1 98.19 225 ALA A CA 1
ATOM 1701 C C . ALA A 1 225 ? -13.344 24.625 4.723 1 98.19 225 ALA A C 1
ATOM 1703 O O . ALA A 1 225 ? -13.992 25.484 5.324 1 98.19 225 ALA A O 1
ATOM 1704 N N . TRP A 1 226 ? -12.422 23.75 5.309 1 98.44 226 TRP A N 1
ATOM 1705 C CA . TRP A 1 226 ? -12.234 23.797 6.754 1 98.44 226 TRP A CA 1
ATOM 1706 C C . TRP A 1 226 ? -10.773 23.578 7.125 1 98.44 226 TRP A C 1
ATOM 1708 O O . TRP A 1 226 ? -10.078 22.797 6.477 1 98.44 226 TRP A O 1
ATOM 1718 N N . LEU A 1 227 ? -10.398 24.297 8.078 1 98.75 227 LEU A N 1
ATOM 1719 C CA . LEU A 1 227 ? -9.352 23.828 8.984 1 98.75 227 LEU A CA 1
ATOM 1720 C C . LEU A 1 227 ? -9.953 23.234 10.25 1 98.75 227 LEU A C 1
ATOM 1722 O O . LEU A 1 227 ? -10.523 23.953 11.07 1 98.75 227 LEU A O 1
ATOM 1726 N N . ILE A 1 228 ? -9.82 21.922 10.375 1 98.94 228 ILE A N 1
ATOM 1727 C CA . ILE A 1 228 ? -10.352 21.219 11.539 1 98.94 228 ILE A CA 1
ATOM 1728 C C . ILE A 1 228 ? -9.258 21.078 12.602 1 98.94 228 ILE A C 1
ATOM 1730 O O . ILE A 1 228 ? -8.195 20.516 12.336 1 98.94 228 ILE A O 1
ATOM 1734 N N . THR A 1 229 ? -9.5 21.641 13.812 1 98.81 229 THR A N 1
ATOM 1735 C CA . THR A 1 229 ? -8.484 21.672 14.859 1 98.81 229 THR A CA 1
ATOM 1736 C C . THR A 1 229 ? -9.102 21.359 16.219 1 98.81 229 THR A C 1
ATOM 1738 O O . THR A 1 229 ? -10.328 21.375 16.375 1 98.81 229 THR A O 1
ATOM 1741 N N . ASP A 1 230 ? -8.25 20.984 17.172 1 98.5 230 ASP A N 1
ATOM 1742 C CA . ASP A 1 230 ? -8.727 20.578 18.484 1 98.5 230 ASP A CA 1
ATOM 1743 C C . ASP A 1 230 ? -8.984 21.781 19.375 1 98.5 230 ASP A C 1
ATOM 1745 O O . ASP A 1 230 ? -9.719 21.672 20.359 1 98.5 230 ASP A O 1
ATOM 1749 N N . MET A 1 231 ? -8.32 22.906 19.094 1 97.56 231 MET A N 1
ATOM 1750 C CA . MET A 1 231 ? -8.43 24.125 19.891 1 97.56 231 MET A CA 1
ATOM 1751 C C . MET A 1 231 ? -8.375 25.359 19 1 97.56 231 MET A C 1
ATOM 1753 O O . MET A 1 231 ? -7.691 25.359 17.984 1 97.56 231 MET A O 1
ATOM 1757 N N . ALA A 1 232 ? -9.023 26.422 19.484 1 97.38 232 ALA A N 1
ATOM 1758 C CA . ALA A 1 232 ? -8.961 27.688 18.75 1 97.38 232 ALA A CA 1
ATOM 1759 C C . ALA A 1 232 ? -7.57 28.297 18.844 1 97.38 232 ALA A C 1
ATOM 1761 O O . ALA A 1 232 ? -6.938 28.266 19.906 1 97.38 232 ALA A O 1
ATOM 1762 N N . PRO A 1 233 ? -7.137 28.859 17.75 1 96.88 233 PRO A N 1
ATOM 1763 C CA . PRO A 1 233 ? -5.863 29.578 17.828 1 96.88 233 PRO A CA 1
ATOM 1764 C C . PRO A 1 233 ? -5.961 30.859 18.656 1 96.88 233 PRO A C 1
ATOM 1766 O O . PRO A 1 233 ? -7.062 31.359 18.906 1 96.88 233 PRO A O 1
ATOM 1769 N N . GLU A 1 234 ? -4.793 31.375 19.078 1 95.88 234 GLU A N 1
ATOM 1770 C CA . GLU A 1 234 ? -4.75 32.688 19.719 1 95.88 234 GLU A CA 1
ATOM 1771 C C . GLU A 1 234 ? -5.23 33.781 18.766 1 95.88 234 GLU A C 1
ATOM 1773 O O . GLU A 1 234 ? -5.18 33.625 17.547 1 95.88 234 GLU A O 1
ATOM 1778 N N . PRO A 1 235 ? -5.641 34.875 19.266 1 96.81 235 PRO A N 1
ATOM 1779 C CA . PRO A 1 235 ? -6.32 35.906 18.484 1 96.81 235 PRO A CA 1
ATOM 1780 C C . PRO A 1 235 ? -5.5 36.375 17.281 1 96.81 235 PRO A C 1
ATOM 1782 O O . PRO A 1 235 ? -6.039 36.531 16.188 1 96.81 235 PRO A O 1
ATOM 1785 N N . GLU A 1 236 ? -4.25 36.5 17.484 1 96.31 236 GLU A N 1
ATOM 1786 C CA . GLU A 1 236 ? -3.41 37 16.391 1 96.31 236 GLU A CA 1
ATOM 1787 C C . GLU A 1 236 ? -3.395 36 15.234 1 96.31 236 GLU A C 1
ATOM 1789 O O . GLU A 1 236 ? -3.586 36.406 14.078 1 96.31 236 GLU A O 1
ATOM 1794 N N . LEU A 1 237 ? -3.211 34.75 15.562 1 96.69 237 LEU A N 1
ATOM 1795 C CA . LEU A 1 237 ? -3.197 33.719 14.523 1 96.69 237 LEU A CA 1
ATOM 1796 C C . LEU A 1 237 ? -4.59 33.531 13.938 1 96.69 237 LEU A C 1
ATOM 1798 O O . LEU A 1 237 ? -4.73 33.312 12.734 1 96.69 237 LEU A O 1
ATOM 1802 N N . ALA A 1 238 ? -5.609 33.625 14.727 1 97.44 238 ALA A N 1
ATOM 1803 C CA . ALA A 1 238 ? -6.98 33.531 14.25 1 97.44 238 ALA A CA 1
ATOM 1804 C C . ALA A 1 238 ? -7.277 34.594 13.195 1 97.44 238 ALA A C 1
ATOM 1806 O O . ALA A 1 238 ? -7.902 34.312 12.172 1 97.44 238 ALA A O 1
ATOM 1807 N N . ALA A 1 239 ? -6.812 35.75 13.508 1 97.25 239 ALA A N 1
ATOM 1808 C CA . ALA A 1 239 ? -7.012 36.844 12.578 1 97.25 239 ALA A CA 1
ATOM 1809 C C . ALA A 1 239 ? -6.27 36.594 11.266 1 97.25 239 ALA A C 1
ATOM 1811 O O . ALA A 1 239 ? -6.805 36.875 10.188 1 97.25 239 ALA A O 1
ATOM 1812 N N . ALA A 1 240 ? -5.07 36.125 11.406 1 96.88 240 ALA A N 1
ATOM 1813 C CA . ALA A 1 240 ? -4.262 35.812 10.227 1 96.88 240 ALA A CA 1
ATOM 1814 C C . ALA A 1 240 ? -4.93 34.75 9.359 1 96.88 240 ALA A C 1
ATOM 1816 O O . ALA A 1 240 ? -4.949 34.875 8.133 1 96.88 240 ALA A O 1
ATOM 1817 N N . LEU A 1 241 ? -5.469 33.75 9.945 1 97.5 241 LEU A N 1
ATOM 1818 C CA . LEU A 1 241 ? -6.16 32.656 9.25 1 97.5 241 LEU A CA 1
ATOM 1819 C C . LEU A 1 241 ? -7.418 33.188 8.555 1 97.5 241 LEU A C 1
ATOM 1821 O O . LEU A 1 241 ? -7.68 32.844 7.406 1 97.5 241 LEU A O 1
ATOM 1825 N N . LYS A 1 242 ? -8.117 34 9.242 1 95.81 242 LYS A N 1
ATOM 1826 C CA . LYS A 1 242 ? -9.336 34.594 8.68 1 95.81 242 LYS A CA 1
ATOM 1827 C C . LYS A 1 242 ? -9.023 35.438 7.445 1 95.81 242 LYS A C 1
ATOM 1829 O O . LYS A 1 242 ? -9.758 35.375 6.457 1 95.81 242 LYS A O 1
ATOM 1834 N N . GLU A 1 243 ? -8.031 36.125 7.539 1 95.19 243 GLU A N 1
ATOM 1835 C CA . GLU A 1 243 ? -7.609 36.969 6.426 1 95.19 243 GLU A CA 1
ATOM 1836 C C . GLU A 1 243 ? -7.309 36.156 5.18 1 95.19 243 GLU A C 1
ATOM 1838 O O . GLU A 1 243 ? -7.473 36.625 4.055 1 95.19 243 GLU A O 1
ATOM 1843 N N . ARG A 1 244 ? -6.949 34.969 5.395 1 93.56 244 ARG A N 1
ATOM 1844 C CA . ARG A 1 244 ? -6.598 34.094 4.289 1 93.56 244 ARG A CA 1
ATOM 1845 C C . ARG A 1 244 ? -7.805 33.281 3.832 1 93.56 244 ARG A C 1
ATOM 1847 O O . ARG A 1 244 ? -7.691 32.438 2.932 1 93.56 244 ARG A O 1
ATOM 1854 N N . GLY A 1 245 ? -8.875 33.438 4.488 1 92.56 245 GLY A N 1
ATOM 1855 C CA . GLY A 1 245 ? -10.117 32.812 4.062 1 92.56 245 GLY A CA 1
ATOM 1856 C C . GLY A 1 245 ? -10.367 31.484 4.738 1 92.56 245 GLY A C 1
ATOM 1857 O O . GLY A 1 245 ? -11.273 30.75 4.34 1 92.56 245 GLY A O 1
ATOM 1858 N N . ALA A 1 246 ? -9.594 31.219 5.723 1 92.69 246 ALA A N 1
ATOM 1859 C CA . ALA A 1 246 ? -9.75 29.938 6.395 1 92.69 246 ALA A CA 1
ATOM 1860 C C . ALA A 1 246 ? -10.992 29.938 7.289 1 92.69 246 ALA A C 1
ATOM 1862 O O . ALA A 1 246 ? -11.281 30.922 7.957 1 92.69 246 ALA A O 1
ATOM 1863 N N . LYS A 1 247 ? -11.773 28.891 7.25 1 96.88 247 LYS A N 1
ATOM 1864 C CA . LYS A 1 247 ? -12.852 28.625 8.195 1 96.88 247 LYS A CA 1
ATOM 1865 C C . LYS A 1 247 ? -12.453 27.531 9.18 1 96.88 247 LYS A C 1
ATOM 1867 O O . LYS A 1 247 ? -11.969 26.469 8.773 1 96.88 247 LYS A O 1
ATOM 1872 N N . LEU A 1 248 ? -12.688 27.844 10.422 1 97.94 248 LEU A N 1
ATOM 1873 C CA . LEU A 1 248 ? -12.273 26.922 11.477 1 97.94 248 LEU A CA 1
ATOM 1874 C C . LEU A 1 248 ? -13.438 26.031 11.914 1 97.94 248 LEU A C 1
ATOM 1876 O O . LEU A 1 248 ? -14.57 26.516 12.039 1 97.94 248 LEU A O 1
ATOM 1880 N N . LEU A 1 249 ? -13.195 24.781 12.008 1 98.38 249 LEU A N 1
ATOM 1881 C CA . LEU A 1 249 ? -14.078 23.812 12.656 1 98.38 249 LEU A CA 1
ATOM 1882 C C . LEU A 1 249 ? -13.406 23.203 13.883 1 98.38 249 LEU A C 1
ATOM 1884 O O . LEU A 1 249 ? -12.5 22.391 13.758 1 98.38 249 LEU A O 1
ATOM 1888 N N . ILE A 1 250 ? -13.836 23.672 15.078 1 98.25 250 ILE A N 1
ATOM 1889 C CA . ILE A 1 250 ? -13.188 23.25 16.312 1 98.25 250 ILE A CA 1
ATOM 1890 C C . ILE A 1 250 ? -13.82 21.953 16.812 1 98.25 250 ILE A C 1
ATOM 1892 O O . ILE A 1 250 ? -15.047 21.844 16.891 1 98.25 250 ILE A O 1
ATOM 1896 N N . ALA A 1 251 ? -13.008 20.984 17.156 1 97.56 251 ALA A N 1
ATOM 1897 C CA . ALA A 1 251 ? -13.438 19.656 17.578 1 97.56 251 ALA A CA 1
ATOM 1898 C C . ALA A 1 251 ? -13.727 19.625 19.078 1 97.56 251 ALA A C 1
ATOM 1900 O O . ALA A 1 251 ? -13.18 20.422 19.828 1 97.56 251 ALA A O 1
ATOM 1901 N N . MET B 1 1 ? -7.371 -36.25 15.766 1 73 1 MET B N 1
ATOM 1902 C CA . MET B 1 1 ? -6.891 -35.219 14.867 1 73 1 MET B CA 1
ATOM 1903 C C . MET B 1 1 ? -7.609 -33.906 15.141 1 73 1 MET B C 1
ATOM 1905 O O . MET B 1 1 ? -8.82 -33.875 15.367 1 73 1 MET B O 1
ATOM 1909 N N . LEU B 1 2 ? -6.953 -32.875 15.414 1 78.75 2 LEU B N 1
ATOM 1910 C CA . LEU B 1 2 ? -7.551 -31.594 15.68 1 78.75 2 LEU B CA 1
ATOM 1911 C C . LEU B 1 2 ? -8.242 -31.031 14.438 1 78.75 2 LEU B C 1
ATOM 1913 O O . LEU B 1 2 ? -7.863 -31.375 13.312 1 78.75 2 LEU B O 1
ATOM 1917 N N . ALA B 1 3 ? -9.32 -30.25 14.734 1 86.19 3 ALA B N 1
ATOM 1918 C CA . ALA B 1 3 ? -10.125 -29.703 13.648 1 86.19 3 ALA B CA 1
ATOM 1919 C C . ALA B 1 3 ? -9.25 -28.984 12.617 1 86.19 3 ALA B C 1
ATOM 1921 O O . ALA B 1 3 ? -9.445 -29.141 11.414 1 86.19 3 ALA B O 1
ATOM 1922 N N . GLU B 1 4 ? -8.297 -28.328 13.094 1 81.19 4 GLU B N 1
ATOM 1923 C CA . GLU B 1 4 ? -7.43 -27.547 12.211 1 81.19 4 GLU B CA 1
ATOM 1924 C C . GLU B 1 4 ? -6.605 -28.469 11.312 1 81.19 4 GLU B C 1
ATOM 1926 O O . GLU B 1 4 ? -6.414 -28.188 10.133 1 81.19 4 GLU B O 1
ATOM 1931 N N . GLN B 1 5 ? -6.164 -29.562 11.898 1 81.38 5 GLN B N 1
ATOM 1932 C CA . GLN B 1 5 ? -5.391 -30.531 11.141 1 81.38 5 GLN B CA 1
ATOM 1933 C C . GLN B 1 5 ? -6.258 -31.234 10.094 1 81.38 5 GLN B C 1
ATOM 1935 O O . GLN B 1 5 ? -5.816 -31.453 8.961 1 81.38 5 GLN B O 1
ATOM 1940 N N . ARG B 1 6 ? -7.426 -31.578 10.523 1 86.75 6 ARG B N 1
ATOM 1941 C CA . ARG B 1 6 ? -8.367 -32.219 9.625 1 86.75 6 ARG B CA 1
ATOM 1942 C C . ARG B 1 6 ? -8.734 -31.312 8.453 1 86.75 6 ARG B C 1
ATOM 1944 O O . ARG B 1 6 ? -8.766 -31.75 7.305 1 86.75 6 ARG B O 1
ATOM 1951 N N . GLN B 1 7 ? -8.984 -30.062 8.734 1 86.38 7 GLN B N 1
ATOM 1952 C CA . GLN B 1 7 ? -9.344 -29.094 7.707 1 86.38 7 GLN B CA 1
ATOM 1953 C C . GLN B 1 7 ? -8.195 -28.875 6.73 1 86.38 7 GLN B C 1
ATOM 1955 O O . GLN B 1 7 ? -8.414 -28.766 5.523 1 86.38 7 GLN B O 1
ATOM 1960 N N . LYS B 1 8 ? -7.039 -28.891 7.262 1 78.88 8 LYS B N 1
ATOM 1961 C CA . LYS B 1 8 ? -5.871 -28.812 6.391 1 78.88 8 LYS B CA 1
ATOM 1962 C C . LYS B 1 8 ? -5.809 -30.016 5.445 1 78.88 8 LYS B C 1
ATOM 1964 O O . LYS B 1 8 ? -5.551 -29.844 4.25 1 78.88 8 LYS B O 1
ATOM 1969 N N . TYR B 1 9 ? -6.023 -31.203 5.988 1 80.75 9 TYR B N 1
ATOM 1970 C CA . TYR B 1 9 ? -6.039 -32.438 5.184 1 80.75 9 TYR B CA 1
ATOM 1971 C C . TYR B 1 9 ? -7.102 -32.344 4.094 1 80.75 9 TYR B C 1
ATOM 1973 O O . TYR B 1 9 ? -6.84 -32.688 2.936 1 80.75 9 TYR B O 1
ATOM 1981 N N . ILE B 1 10 ? -8.266 -31.859 4.449 1 84.19 10 ILE B N 1
ATOM 1982 C CA . ILE B 1 10 ? -9.383 -31.734 3.521 1 84.19 10 ILE B CA 1
ATOM 1983 C C . ILE B 1 10 ? -9 -30.812 2.375 1 84.19 10 ILE B C 1
ATOM 1985 O O . ILE B 1 10 ? -9.211 -31.141 1.203 1 84.19 10 ILE B O 1
ATOM 1989 N N . LEU B 1 11 ? -8.445 -29.719 2.807 1 77.12 11 LEU B N 1
ATOM 1990 C CA . LEU B 1 11 ? -8.078 -28.734 1.79 1 77.12 11 LEU B CA 1
ATOM 1991 C C . LEU B 1 11 ? -6.961 -29.266 0.9 1 77.12 11 LEU B C 1
ATOM 1993 O O . LEU B 1 11 ? -6.973 -29.062 -0.314 1 77.12 11 LEU B O 1
ATOM 1997 N N . ASP B 1 12 ? -6.043 -29.953 1.505 1 72.62 12 ASP B N 1
ATOM 1998 C CA . ASP B 1 12 ? -4.973 -30.578 0.734 1 72.62 12 ASP B CA 1
ATOM 1999 C C . ASP B 1 12 ? -5.531 -31.578 -0.273 1 72.62 12 ASP B C 1
ATOM 2001 O O . ASP B 1 12 ? -5.129 -31.594 -1.438 1 72.62 12 ASP B O 1
ATOM 2005 N N . GLN B 1 13 ? -6.445 -32.344 0.227 1 74.06 13 GLN B N 1
ATOM 2006 C CA . GLN B 1 13 ? -7.062 -33.375 -0.622 1 74.06 13 GLN B CA 1
ATOM 2007 C C . GLN B 1 13 ? -7.902 -32.719 -1.725 1 74.06 13 GLN B C 1
ATOM 2009 O O . GLN B 1 13 ? -7.867 -33.156 -2.873 1 74.06 13 GLN B O 1
ATOM 2014 N N . LEU B 1 14 ? -8.609 -31.672 -1.318 1 74.69 14 LEU B N 1
ATOM 2015 C CA . LEU B 1 14 ? -9.461 -30.969 -2.279 1 74.69 14 LEU B CA 1
ATOM 2016 C C . LEU B 1 14 ? -8.617 -30.312 -3.365 1 74.69 14 LEU B C 1
ATOM 2018 O O . LEU B 1 14 ? -9 -30.312 -4.539 1 74.69 14 LEU B O 1
ATOM 2022 N N . SER B 1 15 ? -7.594 -29.75 -2.928 1 65.94 15 SER B N 1
ATOM 2023 C CA . SER B 1 15 ? -6.68 -29.125 -3.877 1 65.94 15 SER B CA 1
ATOM 2024 C C . SER B 1 15 ? -6.109 -30.156 -4.852 1 65.94 15 SER B C 1
ATOM 2026 O O . SER B 1 15 ? -5.93 -29.859 -6.035 1 65.94 15 SER B O 1
ATOM 2028 N N . ALA B 1 16 ? -5.922 -31.312 -4.41 1 61.81 16 ALA B N 1
ATOM 2029 C CA . ALA B 1 16 ? -5.309 -32.375 -5.191 1 61.81 16 ALA B CA 1
ATOM 2030 C C . ALA B 1 16 ? -6.32 -33.031 -6.129 1 61.81 16 ALA B C 1
ATOM 2032 O O . ALA B 1 16 ? -5.992 -33.375 -7.266 1 61.81 16 ALA B O 1
ATOM 2033 N N . THR B 1 17 ? -7.527 -33.125 -5.676 1 63.47 17 THR B N 1
ATOM 2034 C CA . THR B 1 17 ? -8.453 -33.969 -6.418 1 63.47 17 THR B CA 1
ATOM 2035 C C . THR B 1 17 ? -9.586 -33.125 -7.012 1 63.47 17 THR B C 1
ATOM 2037 O O . THR B 1 17 ? -10.32 -33.625 -7.879 1 63.47 17 THR B O 1
ATOM 2040 N N . GLY B 1 18 ? -9.648 -31.828 -6.547 1 66.38 18 GLY B N 1
ATOM 2041 C CA . GLY B 1 18 ? -10.703 -30.938 -7.012 1 66.38 18 GLY B CA 1
ATOM 2042 C C . GLY B 1 18 ? -12.047 -31.234 -6.383 1 66.38 18 GLY B C 1
ATOM 2043 O O . GLY B 1 18 ? -12.961 -30.406 -6.426 1 66.38 18 GLY B O 1
ATOM 2044 N N . ALA B 1 19 ? -12.219 -32.5 -6.004 1 73.38 19 ALA B N 1
ATOM 2045 C CA . ALA B 1 19 ? -13.469 -32.938 -5.395 1 73.38 19 ALA B CA 1
ATOM 2046 C C . ALA B 1 19 ? -13.211 -33.938 -4.266 1 73.38 19 ALA B C 1
ATOM 2048 O O . ALA B 1 19 ? -12.18 -34.594 -4.246 1 73.38 19 ALA B O 1
ATOM 2049 N N . LEU B 1 20 ? -14.086 -33.812 -3.24 1 81.75 20 LEU B N 1
ATOM 2050 C CA . LEU B 1 20 ? -14.031 -34.75 -2.123 1 81.75 20 LEU B CA 1
ATOM 2051 C C . LEU B 1 20 ? -15.406 -35.312 -1.826 1 81.75 20 LEU B C 1
ATOM 2053 O O . LEU B 1 20 ? -16.422 -34.625 -1.946 1 81.75 20 LEU B O 1
ATOM 2057 N N . ALA B 1 21 ? -15.43 -36.656 -1.606 1 86.75 21 ALA B N 1
ATOM 2058 C CA . ALA B 1 21 ? -16.656 -37.312 -1.121 1 86.75 21 ALA B CA 1
ATOM 2059 C C . ALA B 1 21 ? -16.641 -37.438 0.4 1 86.75 21 ALA B C 1
ATOM 2061 O O . ALA B 1 21 ? -15.633 -37.812 0.99 1 86.75 21 ALA B O 1
ATOM 2062 N N . ILE B 1 22 ? -17.703 -37.062 0.985 1 88.56 22 ILE B N 1
ATOM 2063 C CA . ILE B 1 22 ? -17.828 -37.125 2.436 1 88.56 22 ILE B CA 1
ATOM 2064 C C . ILE B 1 22 ? -17.547 -38.562 2.908 1 88.56 22 ILE B C 1
ATOM 2066 O O . ILE B 1 22 ? -16.844 -38.75 3.902 1 88.56 22 ILE B O 1
ATOM 2070 N N . SER B 1 23 ? -18.016 -39.531 2.152 1 88.69 23 SER B N 1
ATOM 2071 C CA . SER B 1 23 ? -17.828 -40.938 2.516 1 88.69 23 SER B CA 1
ATOM 2072 C C . SER B 1 23 ? -16.344 -41.281 2.572 1 88.69 23 SER B C 1
ATOM 2074 O O . SER B 1 23 ? -15.906 -42 3.475 1 88.69 23 SER B O 1
ATOM 2076 N N . GLU B 1 24 ? -15.547 -40.781 1.664 1 87.62 24 GLU B N 1
ATOM 2077 C CA . GLU B 1 24 ? -14.109 -41.031 1.623 1 87.62 24 GLU B CA 1
ATOM 2078 C C . GLU B 1 24 ? -13.391 -40.344 2.789 1 87.62 24 GLU B C 1
ATOM 2080 O O . GLU B 1 24 ? -12.5 -40.938 3.4 1 87.62 24 GLU B O 1
ATOM 2085 N N . LEU B 1 25 ? -13.766 -39.219 3.096 1 89.5 25 LEU B N 1
ATOM 2086 C CA . LEU B 1 25 ? -13.148 -38.438 4.172 1 89.5 25 LEU B CA 1
ATOM 2087 C C . LEU B 1 25 ? -13.391 -39.094 5.523 1 89.5 25 LEU B C 1
ATOM 2089 O O . LEU B 1 25 ? -12.5 -39.125 6.371 1 89.5 25 LEU B O 1
ATOM 2093 N N . VAL B 1 26 ? -14.594 -39.656 5.676 1 89.94 26 VAL B N 1
ATOM 2094 C CA . VAL B 1 26 ? -14.953 -40.375 6.906 1 89.94 26 VAL B CA 1
ATOM 2095 C C . VAL B 1 26 ? -14.008 -41.562 7.121 1 89.94 26 VAL B C 1
ATOM 2097 O O . VAL B 1 26 ? -13.516 -41.75 8.227 1 89.94 26 VAL B O 1
ATOM 2100 N N . THR B 1 27 ? -13.75 -42.219 6.062 1 89.38 27 THR B N 1
ATOM 2101 C CA . THR B 1 27 ? -12.891 -43.406 6.117 1 89.38 27 THR B CA 1
ATOM 2102 C C . THR B 1 27 ? -11.438 -43 6.332 1 89.38 27 THR B C 1
ATOM 2104 O O . THR B 1 27 ? -10.75 -43.594 7.176 1 89.38 27 THR B O 1
ATOM 2107 N N . GLU B 1 28 ? -10.961 -42.031 5.609 1 87.88 28 GLU B N 1
ATOM 2108 C CA . GLU B 1 28 ? -9.555 -41.656 5.598 1 87.88 28 GLU B CA 1
ATOM 2109 C C . GLU B 1 28 ? -9.156 -40.969 6.906 1 87.88 28 GLU B C 1
ATOM 2111 O O . GLU B 1 28 ? -8.039 -41.156 7.395 1 87.88 28 GLU B O 1
ATOM 2116 N N . LEU B 1 29 ? -10.125 -40.25 7.461 1 88.44 29 LEU B N 1
ATOM 2117 C CA . LEU B 1 29 ? -9.82 -39.438 8.641 1 88.44 29 LEU B CA 1
ATOM 2118 C C . LEU B 1 29 ? -10.312 -40.125 9.906 1 88.44 29 LEU B C 1
ATOM 2120 O O . LEU B 1 29 ? -10.016 -39.656 11.016 1 88.44 29 LEU B O 1
ATOM 2124 N N . ASP B 1 30 ? -11.023 -41.188 9.758 1 90.12 30 ASP B N 1
ATOM 2125 C CA . ASP B 1 30 ? -11.578 -41.969 10.852 1 90.12 30 ASP B CA 1
ATOM 2126 C C . ASP B 1 30 ? -12.383 -41.094 11.805 1 90.12 30 ASP B C 1
ATOM 2128 O O . ASP B 1 30 ? -12.141 -41.094 13.016 1 90.12 30 ASP B O 1
ATOM 2132 N N . VAL B 1 31 ? -13.258 -40.312 11.219 1 92.19 31 VAL B N 1
ATOM 2133 C CA . VAL B 1 31 ? -14.164 -39.438 11.984 1 92.19 31 VAL B CA 1
ATOM 2134 C C . VAL B 1 31 ? -15.594 -39.625 11.477 1 92.19 31 VAL B C 1
ATOM 2136 O O . VAL B 1 31 ? -15.82 -40.219 10.43 1 92.19 31 VAL B O 1
ATOM 2139 N N . SER B 1 32 ? -16.547 -39.125 12.289 1 91 32 SER B N 1
ATOM 2140 C CA . SER B 1 32 ? -17.953 -39.281 11.93 1 91 32 SER B CA 1
ATOM 2141 C C . SER B 1 32 ? -18.312 -38.406 10.734 1 91 32 SER B C 1
ATOM 2143 O O . SER B 1 32 ? -17.609 -37.438 10.438 1 91 32 SER B O 1
ATOM 2145 N N . ARG B 1 33 ? -19.344 -38.812 10.023 1 90.19 33 ARG B N 1
ATOM 2146 C CA . ARG B 1 33 ? -19.906 -38 8.938 1 90.19 33 ARG B CA 1
ATOM 2147 C C . ARG B 1 33 ? -20.25 -36.594 9.414 1 90.19 33 ARG B C 1
ATOM 2149 O O . ARG B 1 33 ? -20.031 -35.625 8.688 1 90.19 33 ARG B O 1
ATOM 2156 N N . GLU B 1 34 ? -20.734 -36.562 10.641 1 89.75 34 GLU B N 1
ATOM 2157 C CA . GLU B 1 34 ? -21.109 -35.25 11.219 1 89.75 34 GLU B CA 1
ATOM 2158 C C . GLU B 1 34 ? -19.875 -34.375 11.406 1 89.75 34 GLU B C 1
ATOM 2160 O O . GLU B 1 34 ? -19.922 -33.156 11.125 1 89.75 34 GLU B O 1
ATOM 2165 N N . THR B 1 35 ? -18.859 -34.938 11.758 1 90.12 35 THR B N 1
ATOM 2166 C CA . THR B 1 35 ? -17.609 -34.188 11.953 1 90.12 35 THR B CA 1
ATOM 2167 C C . THR B 1 35 ? -17.062 -33.688 10.617 1 90.12 35 THR B C 1
ATOM 2169 O O . THR B 1 35 ? -16.656 -32.531 10.516 1 90.12 35 THR B O 1
ATOM 2172 N N . VAL B 1 36 ? -17.094 -34.531 9.57 1 91.25 36 VAL B N 1
ATOM 2173 C CA . VAL B 1 36 ? -16.641 -34.125 8.242 1 91.25 36 VAL B CA 1
ATOM 2174 C C . VAL B 1 36 ? -17.516 -33 7.707 1 91.25 36 VAL B C 1
ATOM 2176 O O . VAL B 1 36 ? -17.016 -32 7.164 1 91.25 36 VAL B O 1
ATOM 2179 N N . ARG B 1 37 ? -18.797 -33.156 7.891 1 88.38 37 ARG B N 1
ATOM 2180 C CA . ARG B 1 37 ? -19.734 -32.125 7.398 1 88.38 37 ARG B CA 1
ATOM 2181 C C . ARG B 1 37 ? -19.5 -30.797 8.094 1 88.38 37 ARG B C 1
ATOM 2183 O O . ARG B 1 37 ? -19.547 -29.734 7.453 1 88.38 37 ARG B O 1
ATOM 2190 N N . ARG B 1 38 ? -19.234 -30.844 9.328 1 88 38 ARG B N 1
ATOM 2191 C CA . ARG B 1 38 ? -18.938 -29.625 10.07 1 88 38 ARG B CA 1
ATOM 2192 C C . ARG B 1 38 ? -17.688 -28.938 9.531 1 88 38 ARG B C 1
ATOM 2194 O O . ARG B 1 38 ? -17.672 -27.719 9.367 1 88 38 ARG B O 1
ATOM 2201 N N . ASP B 1 39 ? -16.734 -29.797 9.281 1 88.38 39 ASP B N 1
ATOM 2202 C CA . ASP B 1 39 ? -15.492 -29.266 8.727 1 88.38 39 ASP B CA 1
ATOM 2203 C C . ASP B 1 39 ? -15.727 -28.688 7.332 1 88.38 39 ASP B C 1
ATOM 2205 O O . ASP B 1 39 ? -15.25 -27.594 7.023 1 88.38 39 ASP B O 1
ATOM 2209 N N . LEU B 1 40 ? -16.469 -29.422 6.543 1 87.44 40 LEU B N 1
ATOM 2210 C CA . LEU B 1 40 ? -16.734 -28.984 5.176 1 87.44 40 LEU B CA 1
ATOM 2211 C C . LEU B 1 40 ? -17.578 -27.703 5.172 1 87.44 40 LEU B C 1
ATOM 2213 O O . LEU B 1 40 ? -17.312 -26.797 4.387 1 87.44 40 LEU B O 1
ATOM 2217 N N . ASN B 1 41 ? -18.469 -27.641 6.07 1 85.62 41 ASN B N 1
ATOM 2218 C CA . ASN B 1 41 ? -19.297 -26.438 6.188 1 85.62 41 ASN B CA 1
ATOM 2219 C C . ASN B 1 41 ? -18.469 -25.234 6.602 1 85.62 41 ASN B C 1
ATOM 2221 O O . ASN B 1 41 ? -18.656 -24.141 6.066 1 85.62 41 ASN B O 1
ATOM 2225 N N . ALA B 1 42 ? -17.625 -25.484 7.5 1 82.56 42 ALA B N 1
ATOM 2226 C CA . ALA B 1 42 ? -16.734 -24.406 7.953 1 82.56 42 ALA B CA 1
ATOM 2227 C C . ALA B 1 42 ? -15.859 -23.906 6.816 1 82.56 42 ALA B C 1
ATOM 2229 O O . ALA B 1 42 ? -15.672 -22.703 6.652 1 82.56 42 ALA B O 1
ATOM 2230 N N . LEU B 1 43 ? -15.359 -24.844 6.062 1 78.62 43 LEU B N 1
ATOM 2231 C CA . LEU B 1 43 ? -14.492 -24.5 4.941 1 78.62 43 LEU B CA 1
ATOM 2232 C C . LEU B 1 43 ? -15.289 -23.844 3.816 1 78.62 43 LEU B C 1
ATOM 2234 O O . LEU B 1 43 ? -14.805 -22.906 3.176 1 78.62 43 LEU B O 1
ATOM 2238 N N . ALA B 1 44 ? -16.484 -24.297 3.645 1 77.31 44 ALA B N 1
ATOM 2239 C CA . ALA B 1 44 ? -17.359 -23.703 2.633 1 77.31 44 ALA B CA 1
ATOM 2240 C C . ALA B 1 44 ? -17.75 -22.281 3.006 1 77.31 44 ALA B C 1
ATOM 2242 O O . ALA B 1 44 ? -17.781 -21.391 2.146 1 77.31 44 ALA B O 1
ATOM 2243 N N . ALA B 1 45 ? -17.953 -22.141 4.258 1 72.94 45 ALA B N 1
ATOM 2244 C CA . ALA B 1 45 ? -18.297 -20.812 4.742 1 72.94 45 ALA B CA 1
ATOM 2245 C C . ALA B 1 45 ? -17.156 -19.812 4.508 1 72.94 45 ALA B C 1
ATOM 2247 O O . ALA B 1 45 ? -17.406 -18.625 4.32 1 72.94 45 ALA B O 1
ATOM 2248 N N . ARG B 1 46 ? -16.031 -20.484 4.355 1 66.19 46 ARG B N 1
ATOM 2249 C CA . ARG B 1 46 ? -14.852 -19.672 4.121 1 66.19 46 ARG B CA 1
ATOM 2250 C C . ARG B 1 46 ? -14.531 -19.578 2.635 1 66.19 46 ARG B C 1
ATOM 2252 O O . ARG B 1 46 ? -13.484 -19.062 2.252 1 66.19 46 ARG B O 1
ATOM 2259 N N . GLY B 1 47 ? -15.383 -20.188 1.892 1 63.12 47 GLY B N 1
ATOM 2260 C CA . GLY B 1 47 ? -15.258 -20.156 0.444 1 63.12 47 GLY B CA 1
ATOM 2261 C C . GLY B 1 47 ? -14.164 -21.062 -0.085 1 63.12 47 GLY B C 1
ATOM 2262 O O . GLY B 1 47 ? -13.703 -20.906 -1.217 1 63.12 47 GLY B O 1
ATOM 2263 N N . LEU B 1 48 ? -13.742 -21.922 0.673 1 66.81 48 LEU B N 1
ATOM 2264 C CA . LEU B 1 48 ? -12.586 -22.75 0.323 1 66.81 48 LEU B CA 1
ATOM 2265 C C . LEU B 1 48 ? -13.016 -23.984 -0.463 1 66.81 48 LEU B C 1
ATOM 2267 O O . LEU B 1 48 ? -12.18 -24.641 -1.092 1 66.81 48 LEU B O 1
ATOM 2271 N N . LEU B 1 49 ? -14.266 -24.297 -0.375 1 72.56 49 LEU B N 1
ATOM 2272 C CA . LEU B 1 49 ? -14.82 -25.406 -1.15 1 72.56 49 LEU B CA 1
ATOM 2273 C C . LEU B 1 49 ? -16.312 -25.219 -1.356 1 72.56 49 LEU B C 1
ATOM 2275 O O . LEU B 1 49 ? -16.938 -24.344 -0.742 1 72.56 49 LEU B O 1
ATOM 2279 N N . VAL B 1 50 ? -16.75 -25.75 -2.383 1 76.62 50 VAL B N 1
ATOM 2280 C CA . VAL B 1 50 ? -18.172 -25.766 -2.652 1 76.62 50 VAL B CA 1
ATOM 2281 C C . VAL B 1 50 ? -18.766 -27.109 -2.229 1 76.62 50 VAL B C 1
ATOM 2283 O O . VAL B 1 50 ? -18.266 -28.172 -2.633 1 76.62 50 VAL B O 1
ATOM 2286 N N . LEU B 1 51 ? -19.812 -26.922 -1.297 1 80.31 51 LEU B N 1
ATOM 2287 C CA . LEU B 1 51 ? -20.453 -28.141 -0.829 1 80.31 51 LEU B CA 1
ATOM 2288 C C . LEU B 1 51 ? -21.359 -28.734 -1.914 1 80.31 51 LEU B C 1
ATOM 2290 O O . LEU B 1 51 ? -22.016 -28 -2.641 1 80.31 51 LEU B O 1
ATOM 2294 N N . THR B 1 52 ? -21.188 -30.016 -2.082 1 79.25 52 THR B N 1
ATOM 2295 C CA . THR B 1 52 ? -22.109 -30.766 -2.924 1 79.25 52 THR B CA 1
ATOM 2296 C C . THR B 1 52 ? -22.891 -31.766 -2.092 1 79.25 52 THR B C 1
ATOM 2298 O O . THR B 1 52 ? -22.672 -31.906 -0.89 1 79.25 52 THR B O 1
ATOM 2301 N N . HIS B 1 53 ? -23.984 -32.406 -2.586 1 79.62 53 HIS B N 1
ATOM 2302 C CA . HIS B 1 53 ? -24.844 -33.344 -1.89 1 79.62 53 HIS B CA 1
ATOM 2303 C C . HIS B 1 53 ? -24.031 -34.469 -1.25 1 79.62 53 HIS B C 1
ATOM 2305 O O . HIS B 1 53 ? -24.328 -34.906 -0.139 1 79.62 53 HIS B O 1
ATOM 2311 N N . GLY B 1 54 ? -22.938 -34.812 -1.745 1 78.5 54 GLY B N 1
ATOM 2312 C CA . GLY B 1 54 ? -22.156 -35.938 -1.27 1 78.5 54 GLY B CA 1
ATOM 2313 C C . GLY B 1 54 ? -20.719 -35.594 -0.966 1 78.5 54 GLY B C 1
ATOM 2314 O O . GLY B 1 54 ? -19.922 -36.5 -0.625 1 78.5 54 GLY B O 1
ATOM 2315 N N . GLY B 1 55 ? -20.438 -34.344 -1.086 1 83.19 55 GLY B N 1
ATOM 2316 C CA . GLY B 1 55 ? -19.031 -34 -0.9 1 83.19 55 GLY B CA 1
ATOM 2317 C C . GLY B 1 55 ? -18.781 -32.5 -1.038 1 83.19 55 GLY B C 1
ATOM 2318 O O . GLY B 1 55 ? -19.562 -31.672 -0.557 1 83.19 55 GLY B O 1
ATOM 2319 N N . ALA B 1 56 ? -17.656 -32.188 -1.316 1 79.44 56 ALA B N 1
ATOM 2320 C CA . ALA B 1 56 ? -17.234 -30.797 -1.552 1 79.44 56 ALA B CA 1
ATOM 2321 C C . ALA B 1 56 ? -16.375 -30.703 -2.814 1 79.44 56 ALA B C 1
ATOM 2323 O O . ALA B 1 56 ? -15.734 -31.672 -3.211 1 79.44 56 ALA B O 1
ATOM 2324 N N . LEU B 1 57 ? -16.641 -29.672 -3.598 1 67.44 57 LEU B N 1
ATOM 2325 C CA . LEU B 1 57 ? -15.812 -29.328 -4.75 1 67.44 57 LEU B CA 1
ATOM 2326 C C . LEU B 1 57 ? -14.867 -28.188 -4.414 1 67.44 57 LEU B C 1
ATOM 2328 O O . LEU B 1 57 ? -15.172 -27.344 -3.562 1 67.44 57 LEU B O 1
ATOM 2332 N N . ALA B 1 58 ? -13.617 -28.484 -4.859 1 59.78 58 ALA B N 1
ATOM 2333 C CA . ALA B 1 58 ? -12.766 -27.297 -4.773 1 59.78 58 ALA B CA 1
ATOM 2334 C C . ALA B 1 58 ? -13.461 -26.078 -5.375 1 59.78 58 ALA B C 1
ATOM 2336 O O . ALA B 1 58 ? -14.156 -26.203 -6.387 1 59.78 58 ALA B O 1
ATOM 2337 N N . SER B 1 59 ? -13.766 -25.172 -4.609 1 55.97 59 SER B N 1
ATOM 2338 C CA . SER B 1 59 ? -14.281 -23.953 -5.227 1 55.97 59 SER B CA 1
ATOM 2339 C C . SER B 1 59 ? -13.398 -23.5 -6.391 1 55.97 59 SER B C 1
ATOM 2341 O O . SER B 1 59 ? -12.273 -23.047 -6.18 1 55.97 59 SER B O 1
ATOM 2343 N N . ASP B 1 60 ? -13.32 -24.406 -7.449 1 55.09 60 ASP B N 1
ATOM 2344 C CA . ASP B 1 60 ? -12.398 -24.281 -8.578 1 55.09 60 ASP B CA 1
ATOM 2345 C C . ASP B 1 60 ? -12.406 -22.844 -9.125 1 55.09 60 ASP B C 1
ATOM 2347 O O . ASP B 1 60 ? -11.539 -22.484 -9.922 1 55.09 60 ASP B O 1
ATOM 2351 N N . ARG B 1 61 ? -13.445 -22.141 -8.68 1 60.69 61 ARG B N 1
ATOM 2352 C CA . ARG B 1 61 ? -13.609 -20.922 -9.469 1 60.69 61 ARG B CA 1
ATOM 2353 C C . ARG B 1 61 ? -13.203 -19.688 -8.664 1 60.69 61 ARG B C 1
ATOM 2355 O O . ARG B 1 61 ? -13.203 -18.562 -9.18 1 60.69 61 ARG B O 1
ATOM 2362 N N . THR B 1 62 ? -12.703 -20.109 -7.379 1 70.75 62 THR B N 1
ATOM 2363 C CA . THR B 1 62 ? -12.297 -18.922 -6.613 1 70.75 62 THR B CA 1
ATOM 2364 C C . THR B 1 62 ? -10.938 -19.141 -5.957 1 70.75 62 THR B C 1
ATOM 2366 O O . THR B 1 62 ? -10.633 -20.266 -5.523 1 70.75 62 THR B O 1
ATOM 2369 N N . GLU B 1 63 ? -10.188 -18.203 -5.996 1 79.62 63 GLU B N 1
ATOM 2370 C CA . GLU B 1 63 ? -8.875 -18.266 -5.352 1 79.62 63 GLU B CA 1
ATOM 2371 C C . GLU B 1 63 ? -9.016 -18.328 -3.834 1 79.62 63 GLU B C 1
ATOM 2373 O O . GLU B 1 63 ? -9.695 -17.5 -3.232 1 79.62 63 GLU B O 1
ATOM 2378 N N . PRO B 1 64 ? -8.422 -19.422 -3.145 1 78.12 64 PRO B N 1
ATOM 2379 C CA . PRO B 1 64 ? -8.43 -19.422 -1.681 1 78.12 64 PRO B CA 1
ATOM 2380 C C . PRO B 1 64 ? -7.777 -18.188 -1.084 1 78.12 64 PRO B C 1
ATOM 2382 O O . PRO B 1 64 ? -7.051 -17.469 -1.779 1 78.12 64 PRO B O 1
ATOM 2385 N N . ASP B 1 65 ? -8.031 -17.953 0.223 1 81.19 65 ASP B N 1
ATOM 2386 C CA . ASP B 1 65 ? -7.465 -16.781 0.865 1 81.19 65 ASP B CA 1
ATOM 2387 C C . ASP B 1 65 ? -5.961 -16.922 1.068 1 81.19 65 ASP B C 1
ATOM 2389 O O . ASP B 1 65 ? -5.434 -18.047 1.053 1 81.19 65 ASP B O 1
ATOM 2393 N N . THR B 1 66 ? -5.332 -15.844 1.332 1 86.88 66 THR B N 1
ATOM 2394 C CA . THR B 1 66 ? -3.879 -15.758 1.388 1 86.88 66 THR B CA 1
ATOM 2395 C C . THR B 1 66 ? -3.326 -16.641 2.5 1 86.88 66 THR B C 1
ATOM 2397 O O . THR B 1 66 ? -2.312 -17.328 2.318 1 86.88 66 THR B O 1
ATOM 2400 N N . GLN B 1 67 ? -3.994 -16.625 3.631 1 82.69 67 GLN B N 1
ATOM 2401 C CA . GLN B 1 67 ? -3.514 -17.406 4.762 1 82.69 67 GLN B CA 1
ATOM 2402 C C . GLN B 1 67 ? -3.537 -18.906 4.441 1 82.69 67 GLN B C 1
ATOM 2404 O O . GLN B 1 67 ? -2.576 -19.609 4.73 1 82.69 67 GLN B O 1
ATOM 2409 N N . THR B 1 68 ? -4.586 -19.344 3.826 1 78.69 68 THR B N 1
ATOM 2410 C CA . THR B 1 68 ? -4.707 -20.734 3.406 1 78.69 68 THR B CA 1
ATOM 2411 C C . THR B 1 68 ? -3.645 -21.078 2.369 1 78.69 68 THR B C 1
ATOM 2413 O O . THR B 1 68 ? -2.947 -22.094 2.5 1 78.69 68 THR B O 1
ATOM 2416 N N . ARG B 1 69 ? -3.469 -20.234 1.428 1 87.38 69 ARG B N 1
ATOM 2417 C CA . ARG B 1 69 ? -2.49 -20.484 0.371 1 87.38 69 ARG B CA 1
ATOM 2418 C C . ARG B 1 69 ? -1.072 -20.5 0.932 1 87.38 69 ARG B C 1
ATOM 2420 O O . ARG B 1 69 ? -0.245 -21.312 0.516 1 87.38 69 ARG B O 1
ATOM 2427 N N . ALA B 1 70 ? -0.786 -19.641 1.888 1 90.31 70 ALA B N 1
ATOM 2428 C CA . ALA B 1 70 ? 0.547 -19.547 2.479 1 90.31 70 ALA B CA 1
ATOM 2429 C 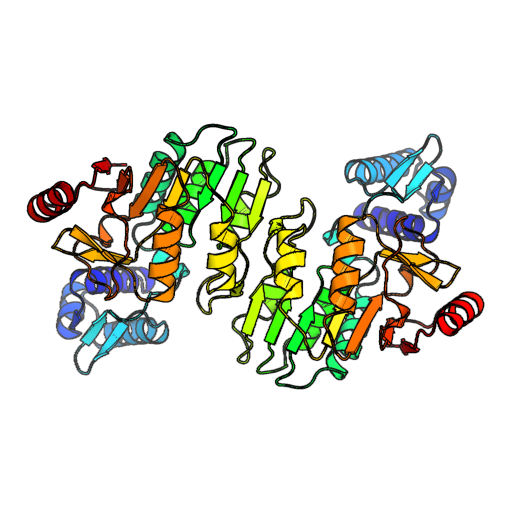C . ALA B 1 70 ? 0.926 -20.859 3.178 1 90.31 70 ALA B C 1
ATOM 2431 O O . ALA B 1 70 ? 2.094 -21.25 3.17 1 90.31 70 ALA B O 1
ATOM 2432 N N . ALA B 1 71 ? -0.064 -21.516 3.617 1 85.56 71 ALA B N 1
ATOM 2433 C CA . ALA B 1 71 ? 0.171 -22.734 4.402 1 85.56 71 ALA B CA 1
ATOM 2434 C C . ALA B 1 71 ? 0.377 -23.938 3.494 1 85.56 71 ALA B C 1
ATOM 2436 O O . ALA B 1 71 ? 1.089 -24.875 3.855 1 85.56 71 ALA B O 1
ATOM 2437 N N . VAL B 1 72 ? -0.181 -23.906 2.4 1 84.94 72 VAL B N 1
ATOM 2438 C CA . VAL B 1 72 ? -0.053 -25.016 1.462 1 84.94 72 VAL B CA 1
ATOM 2439 C C . VAL B 1 72 ? 1.372 -25.062 0.915 1 84.94 72 VAL B C 1
ATOM 2441 O O . VAL B 1 72 ? 1.834 -24.125 0.277 1 84.94 72 VAL B O 1
ATOM 2444 N N . ASN B 1 73 ? 2.154 -26.141 1.231 1 93.12 73 ASN B N 1
ATOM 2445 C CA . ASN B 1 73 ? 3.506 -26.406 0.754 1 93.12 73 ASN B CA 1
ATOM 2446 C C . ASN B 1 73 ? 4.449 -25.25 1.051 1 93.12 73 ASN B C 1
ATOM 2448 O O . ASN B 1 73 ? 5.18 -24.797 0.167 1 93.12 73 ASN B O 1
ATOM 2452 N N . ALA B 1 74 ? 4.426 -24.797 2.268 1 95.56 74 ALA B N 1
ATOM 2453 C CA . ALA B 1 74 ? 5.238 -23.672 2.713 1 95.56 74 ALA B CA 1
ATOM 2454 C C . ALA B 1 74 ? 6.723 -23.922 2.461 1 95.56 74 ALA B C 1
ATOM 2456 O O . ALA B 1 74 ? 7.453 -23.016 2.051 1 95.56 74 ALA B O 1
ATOM 2457 N N . GLU B 1 75 ? 7.129 -25.172 2.65 1 97.38 75 GLU B N 1
ATOM 2458 C CA . GLU B 1 75 ? 8.531 -25.516 2.449 1 97.38 75 GLU B CA 1
ATOM 2459 C C . GLU B 1 75 ? 8.922 -25.406 0.978 1 97.38 75 GLU B C 1
ATOM 2461 O O . GLU B 1 75 ? 9.992 -24.891 0.648 1 97.38 75 GLU B O 1
ATOM 2466 N N . GLY B 1 76 ? 8.062 -25.938 0.138 1 98.25 76 GLY B N 1
ATOM 2467 C CA . GLY B 1 76 ? 8.305 -25.797 -1.289 1 98.25 76 GLY B CA 1
ATOM 2468 C C . GLY B 1 76 ? 8.391 -24.344 -1.732 1 98.25 76 GLY B C 1
ATOM 2469 O O . GLY B 1 76 ? 9.273 -23.984 -2.512 1 98.25 76 GLY B O 1
ATOM 2470 N N . LYS B 1 77 ? 7.492 -23.5 -1.205 1 98.31 77 LYS B N 1
ATOM 2471 C CA . LYS B 1 77 ? 7.512 -22.078 -1.55 1 98.31 77 LYS B CA 1
ATOM 2472 C C . LYS B 1 77 ? 8.797 -21.422 -1.063 1 98.31 77 LYS B C 1
ATOM 2474 O O . LYS B 1 77 ? 9.383 -20.594 -1.768 1 98.31 77 LYS B O 1
ATOM 2479 N N . ARG B 1 78 ? 9.242 -21.781 0.092 1 98.56 78 ARG B N 1
ATOM 2480 C CA . ARG B 1 78 ? 10.5 -21.234 0.61 1 98.56 78 ARG B CA 1
ATOM 2481 C C . ARG B 1 78 ? 11.664 -21.609 -0.293 1 98.56 78 ARG B C 1
ATOM 2483 O O . ARG B 1 78 ? 12.516 -20.766 -0.599 1 98.56 78 ARG B O 1
ATOM 2490 N N . ALA B 1 79 ? 11.727 -22.844 -0.69 1 98.81 79 ALA B N 1
ATOM 2491 C CA . ALA B 1 79 ? 12.789 -23.312 -1.58 1 98.81 79 ALA B CA 1
ATOM 2492 C C . ALA B 1 79 ? 12.781 -22.547 -2.896 1 98.81 79 ALA B C 1
ATOM 2494 O O . ALA B 1 79 ? 13.828 -22.125 -3.391 1 98.81 79 ALA B O 1
ATOM 2495 N N . ILE B 1 80 ? 11.625 -22.359 -3.398 1 98.88 80 ILE B N 1
ATOM 2496 C CA . ILE B 1 80 ? 11.453 -21.594 -4.625 1 98.88 80 ILE B CA 1
ATOM 2497 C C . ILE B 1 80 ? 11.977 -20.172 -4.418 1 98.88 80 ILE B C 1
ATOM 2499 O O . ILE B 1 80 ? 12.688 -19.625 -5.27 1 98.88 80 ILE B O 1
ATOM 2503 N N . GLY B 1 81 ? 11.609 -19.547 -3.299 1 98.88 81 GLY B N 1
ATOM 2504 C CA . GLY B 1 81 ? 12.078 -18.203 -2.977 1 98.88 81 GLY B CA 1
ATOM 2505 C C . GLY B 1 81 ? 13.594 -18.094 -2.967 1 98.88 81 GLY B C 1
ATOM 2506 O O . GLY B 1 81 ? 14.156 -17.172 -3.566 1 98.88 81 GLY B O 1
ATOM 2507 N N . VAL B 1 82 ? 14.203 -19.047 -2.361 1 98.81 82 VAL B N 1
ATOM 2508 C CA . VAL B 1 82 ? 15.656 -19.047 -2.254 1 98.81 82 VAL B CA 1
ATOM 2509 C C . VAL B 1 82 ? 16.281 -19.188 -3.641 1 98.81 82 VAL B C 1
ATOM 2511 O O . VAL B 1 82 ? 17.203 -18.453 -3.996 1 98.81 82 VAL B O 1
ATOM 2514 N N . ARG B 1 83 ? 15.773 -20.094 -4.406 1 98.81 83 ARG B N 1
ATOM 2515 C CA . ARG B 1 83 ? 16.281 -20.328 -5.754 1 98.81 83 ARG B CA 1
ATOM 2516 C C . ARG B 1 83 ? 16.141 -19.078 -6.617 1 98.81 83 ARG B C 1
ATOM 2518 O O . ARG B 1 83 ? 17.047 -18.719 -7.363 1 98.81 83 ARG B O 1
ATOM 2525 N N . ALA B 1 84 ? 14.992 -18.453 -6.531 1 98.88 84 ALA B N 1
ATOM 2526 C CA . ALA B 1 84 ? 14.727 -17.219 -7.262 1 98.88 84 ALA B CA 1
ATOM 2527 C C . ALA B 1 84 ? 15.703 -16.125 -6.852 1 98.88 84 ALA B C 1
ATOM 2529 O O . ALA B 1 84 ? 16.266 -15.422 -7.703 1 98.88 84 ALA B O 1
ATOM 2530 N N . ALA B 1 85 ? 15.945 -15.984 -5.57 1 98.81 85 ALA B N 1
ATOM 2531 C CA . ALA B 1 85 ? 16.812 -14.93 -5.035 1 98.81 85 ALA B CA 1
ATOM 2532 C C . ALA B 1 85 ? 18.25 -15.102 -5.523 1 98.81 85 ALA B C 1
ATOM 2534 O O . ALA B 1 85 ? 18.984 -14.117 -5.645 1 98.81 85 ALA B O 1
ATOM 2535 N N . GLU B 1 86 ? 18.609 -16.328 -5.832 1 98.62 86 GLU B N 1
ATOM 2536 C CA . GLU B 1 86 ? 19.953 -16.625 -6.332 1 98.62 86 GLU B CA 1
ATOM 2537 C C . GLU B 1 86 ? 20.188 -15.969 -7.691 1 98.62 86 GLU B C 1
ATOM 2539 O O . GLU B 1 86 ? 21.328 -15.688 -8.062 1 98.62 86 GLU B O 1
ATOM 2544 N N . LEU B 1 87 ? 19.156 -15.711 -8.391 1 98.56 87 LEU B N 1
ATOM 2545 C CA . LEU B 1 87 ? 19.266 -15.109 -9.719 1 98.56 87 LEU B CA 1
ATOM 2546 C C . LEU B 1 87 ? 19.516 -13.609 -9.609 1 98.56 87 LEU B C 1
ATOM 2548 O O . LEU B 1 87 ? 20 -12.984 -10.555 1 98.56 87 LEU B O 1
ATOM 2552 N N . VAL B 1 88 ? 19.125 -13.016 -8.492 1 98.75 88 VAL B N 1
ATOM 2553 C CA . VAL B 1 88 ? 19.047 -11.562 -8.359 1 98.75 88 VAL B CA 1
ATOM 2554 C C . VAL B 1 88 ? 20.344 -11.031 -7.746 1 98.75 88 VAL B C 1
ATOM 2556 O O . VAL B 1 88 ? 20.766 -11.484 -6.676 1 98.75 88 VAL B O 1
ATOM 2559 N N . ARG B 1 89 ? 20.953 -10.086 -8.32 1 98.38 89 ARG B N 1
ATOM 2560 C CA . ARG B 1 89 ? 22.141 -9.438 -7.789 1 98.38 89 ARG B CA 1
ATOM 2561 C C . ARG B 1 89 ? 21.781 -8.156 -7.039 1 98.38 89 ARG B C 1
ATOM 2563 O O . ARG B 1 89 ? 20.734 -7.559 -7.289 1 98.38 89 ARG B O 1
ATOM 2570 N N . ASP B 1 90 ? 22.75 -7.715 -6.195 1 98.38 90 ASP B N 1
ATOM 2571 C CA . ASP B 1 90 ? 22.578 -6.402 -5.582 1 98.38 90 ASP B CA 1
ATOM 2572 C C . ASP B 1 90 ? 22.469 -5.309 -6.641 1 98.38 90 ASP B C 1
ATOM 2574 O O . ASP B 1 90 ? 23.125 -5.375 -7.684 1 98.38 90 ASP B O 1
ATOM 2578 N N . GLY B 1 91 ? 21.625 -4.418 -6.422 1 98.56 91 GLY B N 1
ATOM 2579 C CA . GLY B 1 91 ? 21.484 -3.299 -7.336 1 98.56 91 GLY B CA 1
ATOM 2580 C C . GLY B 1 91 ? 20.484 -3.568 -8.453 1 98.56 91 GLY B C 1
ATOM 2581 O O . GLY B 1 91 ? 20.203 -2.682 -9.266 1 98.56 91 GLY B O 1
ATOM 2582 N N . ALA B 1 92 ? 19.906 -4.738 -8.453 1 98.81 92 ALA B N 1
ATOM 2583 C CA . ALA B 1 92 ? 18.984 -5.098 -9.531 1 98.81 92 ALA B CA 1
ATOM 2584 C C . ALA B 1 92 ? 17.609 -4.449 -9.328 1 98.81 92 ALA B C 1
ATOM 2586 O O . ALA B 1 92 ? 17.25 -4.113 -8.195 1 98.81 92 ALA B O 1
ATOM 2587 N N . SER B 1 93 ? 16.906 -4.254 -10.414 1 98.88 93 SER B N 1
ATOM 2588 C CA . SER B 1 93 ? 15.5 -3.881 -10.367 1 98.88 93 SER B CA 1
ATOM 2589 C C . SER B 1 93 ? 14.602 -5.094 -10.594 1 98.88 93 SER B C 1
ATOM 2591 O O . SER B 1 93 ? 14.938 -5.984 -11.375 1 98.88 93 SER B O 1
ATOM 2593 N N . LEU B 1 94 ? 13.469 -5.109 -9.844 1 98.75 94 LEU B N 1
ATOM 2594 C CA . LEU B 1 94 ? 12.617 -6.277 -10.055 1 98.75 94 LEU B CA 1
ATOM 2595 C C . LEU B 1 94 ? 11.156 -5.949 -9.742 1 98.75 94 LEU B C 1
ATOM 2597 O O . LEU B 1 94 ? 10.875 -5.07 -8.922 1 98.75 94 LEU B O 1
ATOM 2601 N N . ILE B 1 95 ? 10.273 -6.633 -10.469 1 98.94 95 ILE B N 1
ATOM 2602 C CA . ILE B 1 95 ? 8.844 -6.68 -10.195 1 98.94 95 ILE B CA 1
ATOM 2603 C C . ILE B 1 95 ? 8.516 -7.914 -9.367 1 98.94 95 ILE B C 1
ATOM 2605 O O . ILE B 1 95 ? 8.961 -9.023 -9.688 1 98.94 95 ILE B O 1
ATOM 2609 N N . LEU B 1 96 ? 7.828 -7.719 -8.242 1 98.88 96 LEU B N 1
ATOM 2610 C CA . LEU B 1 96 ? 7.297 -8.82 -7.449 1 98.88 96 LEU B CA 1
ATOM 2611 C C . LEU B 1 96 ? 5.77 -8.781 -7.422 1 98.88 96 LEU B C 1
ATOM 2613 O O . LEU B 1 96 ? 5.18 -7.848 -6.879 1 98.88 96 LEU B O 1
ATOM 2617 N N . ASP B 1 97 ? 5.156 -9.789 -7.988 1 98.69 97 ASP B N 1
ATOM 2618 C CA . ASP B 1 97 ? 3.711 -9.977 -7.957 1 98.69 97 ASP B CA 1
ATOM 2619 C C . ASP B 1 97 ? 3.223 -10.258 -6.539 1 98.69 97 ASP B C 1
ATOM 2621 O O . ASP B 1 97 ? 4.023 -10.562 -5.648 1 98.69 97 ASP B O 1
ATOM 2625 N N . TYR B 1 98 ? 1.896 -10.031 -6.398 1 97.75 98 TYR B N 1
ATOM 2626 C CA . TYR B 1 98 ? 1.344 -10.438 -5.113 1 97.75 98 TYR B CA 1
ATOM 2627 C C . TYR B 1 98 ? 1.153 -11.945 -5.051 1 97.75 98 TYR B C 1
ATOM 2629 O O . TYR B 1 98 ? 0.946 -12.594 -6.078 1 97.75 98 TYR B O 1
ATOM 2637 N N . GLY B 1 99 ? 1.253 -12.477 -3.801 1 96.94 99 GLY B N 1
ATOM 2638 C CA . GLY B 1 99 ? 1.017 -13.891 -3.596 1 96.94 99 GLY B CA 1
ATOM 2639 C C . GLY B 1 99 ? 1.918 -14.5 -2.537 1 96.94 99 GLY B C 1
ATOM 2640 O O . GLY B 1 99 ? 2.863 -13.859 -2.076 1 96.94 99 GLY B O 1
ATOM 2641 N N . THR B 1 100 ? 1.611 -15.758 -2.232 1 97 100 THR B N 1
ATOM 2642 C CA . THR B 1 100 ? 2.334 -16.422 -1.149 1 97 100 THR B CA 1
ATOM 2643 C C . THR B 1 100 ? 3.691 -16.922 -1.631 1 97 100 THR B C 1
ATOM 2645 O O . THR B 1 100 ? 4.668 -16.906 -0.88 1 97 100 THR B O 1
ATOM 2648 N N . THR B 1 101 ? 3.795 -17.359 -2.848 1 98.44 101 THR B N 1
ATOM 2649 C CA . THR B 1 101 ? 5.082 -17.812 -3.369 1 98.44 101 THR B CA 1
ATOM 2650 C C . THR B 1 101 ? 6.008 -16.625 -3.625 1 98.44 101 THR B C 1
ATOM 2652 O O . THR B 1 101 ? 7.203 -16.688 -3.332 1 98.44 101 THR B O 1
ATOM 2655 N N . THR B 1 102 ? 5.488 -15.539 -4.152 1 98.75 102 THR B N 1
ATOM 2656 C CA . THR B 1 102 ? 6.297 -14.352 -4.379 1 98.75 102 THR B CA 1
ATOM 2657 C C . THR B 1 102 ? 6.695 -13.711 -3.051 1 98.75 102 THR B C 1
ATOM 2659 O O . THR B 1 102 ? 7.758 -13.094 -2.947 1 98.75 102 THR B O 1
ATOM 2662 N N . HIS B 1 103 ? 5.863 -13.898 -2.018 1 98.44 103 HIS B N 1
ATOM 2663 C CA . HIS B 1 103 ? 6.266 -13.477 -0.681 1 98.44 103 HIS B CA 1
ATOM 2664 C C . HIS B 1 103 ? 7.508 -14.227 -0.215 1 98.44 103 HIS B C 1
ATOM 2666 O O . HIS B 1 103 ? 8.398 -13.641 0.408 1 98.44 103 HIS B O 1
ATOM 2672 N N . ALA B 1 104 ? 7.547 -15.5 -0.523 1 98.75 104 ALA B N 1
ATOM 2673 C CA . ALA B 1 104 ? 8.734 -16.297 -0.2 1 98.75 104 ALA B CA 1
ATOM 2674 C C . ALA B 1 104 ? 9.961 -15.773 -0.947 1 98.75 104 ALA B C 1
ATOM 2676 O O . ALA B 1 104 ? 11.062 -15.75 -0.4 1 98.75 104 ALA B O 1
ATOM 2677 N N . VAL B 1 105 ? 9.789 -15.367 -2.18 1 98.94 105 VAL B N 1
ATOM 2678 C CA . VAL B 1 105 ? 10.875 -14.75 -2.932 1 98.94 105 VAL B CA 1
ATOM 2679 C C . VAL B 1 105 ? 11.352 -13.484 -2.219 1 98.94 105 VAL B C 1
ATOM 2681 O O . VAL B 1 105 ? 12.555 -13.289 -2.016 1 98.94 105 VAL B O 1
ATOM 2684 N N . ALA B 1 106 ? 10.391 -12.641 -1.831 1 98.81 106 ALA B N 1
ATOM 2685 C CA . ALA B 1 106 ? 10.719 -11.398 -1.13 1 98.81 106 ALA B CA 1
ATOM 2686 C C . ALA B 1 106 ? 11.492 -11.68 0.155 1 98.81 106 ALA B C 1
ATOM 2688 O O . ALA B 1 106 ? 12.469 -10.992 0.463 1 98.81 106 ALA B O 1
ATOM 2689 N N . GLN B 1 107 ? 11.039 -12.664 0.874 1 98.69 107 GLN B N 1
ATOM 2690 C CA . GLN B 1 107 ? 11.711 -13.047 2.109 1 98.69 107 GLN B CA 1
ATOM 2691 C C . GLN B 1 107 ? 13.164 -13.438 1.842 1 98.69 107 GLN B C 1
ATOM 2693 O O . GLN B 1 107 ? 14.062 -13.062 2.598 1 98.69 107 GLN B O 1
ATOM 2698 N N . ALA B 1 108 ? 13.367 -14.164 0.792 1 98.81 108 ALA B N 1
ATOM 2699 C CA . ALA B 1 108 ? 14.711 -14.633 0.454 1 98.81 108 ALA B CA 1
ATOM 2700 C C . ALA B 1 108 ? 15.586 -13.477 -0.025 1 98.81 108 ALA B C 1
ATOM 2702 O O . ALA B 1 108 ? 16.812 -13.586 -0.033 1 98.81 108 ALA B O 1
ATOM 2703 N N . LEU B 1 109 ? 14.969 -12.375 -0.389 1 98.62 109 LEU B N 1
ATOM 2704 C CA . LEU B 1 109 ? 15.703 -11.211 -0.875 1 98.62 109 LEU B CA 1
ATOM 2705 C C . LEU B 1 109 ? 16.078 -10.289 0.277 1 98.62 109 LEU B C 1
ATOM 2707 O O . LEU B 1 109 ? 16.688 -9.234 0.06 1 98.62 109 LEU B O 1
ATOM 2711 N N . HIS B 1 110 ? 15.734 -10.68 1.443 1 95.75 110 HIS B N 1
ATOM 2712 C CA . HIS B 1 110 ? 15.891 -9.852 2.631 1 95.75 110 HIS B CA 1
ATOM 2713 C C . HIS B 1 110 ? 17.328 -9.383 2.793 1 95.75 110 HIS B C 1
ATOM 2715 O O . HIS B 1 110 ? 17.578 -8.281 3.291 1 95.75 110 HIS B O 1
ATOM 2721 N N . GLY B 1 111 ? 18.328 -10.164 2.338 1 95.75 111 GLY B N 1
ATOM 2722 C CA . GLY B 1 111 ? 19.734 -9.836 2.523 1 95.75 111 GLY B CA 1
ATOM 2723 C C . GLY B 1 111 ? 20.312 -9.047 1.369 1 95.75 111 GLY B C 1
ATOM 2724 O O . GLY B 1 111 ? 21.453 -8.594 1.44 1 95.75 111 GLY B O 1
ATOM 2725 N N . HIS B 1 112 ? 19.594 -8.883 0.31 1 98.12 112 HIS B N 1
ATOM 2726 C CA . HIS B 1 112 ? 20.062 -8.141 -0.859 1 98.12 112 HIS B CA 1
ATOM 2727 C C . HIS B 1 112 ? 20.047 -6.641 -0.601 1 98.12 112 HIS B C 1
ATOM 2729 O O . HIS B 1 112 ? 19.312 -6.156 0.257 1 98.12 112 HIS B O 1
ATOM 2735 N N . HIS B 1 113 ? 20.922 -5.938 -1.34 1 97.69 113 HIS B N 1
ATOM 2736 C CA . HIS B 1 113 ? 21.125 -4.508 -1.117 1 97.69 113 HIS B CA 1
ATOM 2737 C C . HIS B 1 113 ? 20.828 -3.709 -2.383 1 97.69 113 HIS B C 1
ATOM 2739 O O . HIS B 1 113 ? 21.078 -4.18 -3.492 1 97.69 113 HIS B O 1
ATOM 2745 N N . ASN B 1 114 ? 20.297 -2.479 -2.188 1 98.12 114 ASN B N 1
ATOM 2746 C CA . ASN B 1 114 ? 20.141 -1.466 -3.225 1 98.12 114 ASN B CA 1
ATOM 2747 C C . ASN B 1 114 ? 19.25 -1.959 -4.355 1 98.12 114 ASN B C 1
ATOM 2749 O O . ASN B 1 114 ? 19.531 -1.71 -5.531 1 98.12 114 ASN B O 1
ATOM 2753 N N . LEU B 1 115 ? 18.203 -2.729 -3.967 1 98.75 115 LEU B N 1
ATOM 2754 C CA . LEU B 1 115 ? 17.219 -3.174 -4.957 1 98.75 115 LEU B CA 1
ATOM 2755 C C . LEU B 1 115 ? 16.234 -2.061 -5.281 1 98.75 115 LEU B C 1
ATOM 2757 O O . LEU B 1 115 ? 15.945 -1.209 -4.438 1 98.75 115 LEU B O 1
ATOM 2761 N N . LEU B 1 116 ? 15.852 -2.004 -6.508 1 98.69 116 LEU B N 1
ATOM 2762 C CA . LEU B 1 116 ? 14.672 -1.237 -6.914 1 98.69 116 LEU B CA 1
ATOM 2763 C C . LEU B 1 116 ? 13.484 -2.158 -7.172 1 98.69 116 LEU B C 1
ATOM 2765 O O . LEU B 1 116 ? 13.453 -2.869 -8.18 1 98.69 116 LEU B O 1
ATOM 2769 N N . VAL B 1 117 ? 12.516 -2.117 -6.23 1 98.81 117 VAL B N 1
ATOM 2770 C CA . VAL B 1 117 ? 11.445 -3.107 -6.223 1 98.81 117 VAL B CA 1
ATOM 2771 C C . VAL B 1 117 ? 10.125 -2.443 -6.617 1 98.81 117 VAL B C 1
ATOM 2773 O O . VAL B 1 117 ? 9.758 -1.409 -6.059 1 98.81 117 VAL B O 1
ATOM 2776 N N . TYR B 1 118 ? 9.445 -3.004 -7.586 1 98.88 118 TYR B N 1
ATOM 2777 C CA . TYR B 1 118 ? 8.07 -2.658 -7.945 1 98.88 118 TYR B CA 1
ATOM 2778 C C . TYR B 1 118 ? 7.105 -3.76 -7.535 1 98.88 118 TYR B C 1
ATOM 2780 O O . TYR B 1 118 ? 7.297 -4.926 -7.887 1 98.88 118 TYR B O 1
ATOM 2788 N N . THR B 1 119 ? 6.098 -3.416 -6.746 1 98.88 119 THR B N 1
ATOM 2789 C CA . THR B 1 119 ? 5.188 -4.469 -6.301 1 98.88 119 THR B CA 1
ATOM 2790 C C . THR B 1 119 ? 3.787 -3.91 -6.07 1 98.88 119 THR B C 1
ATOM 2792 O O . THR B 1 119 ? 3.631 -2.746 -5.695 1 98.88 119 THR B O 1
ATOM 2795 N N . ASN B 1 120 ? 2.826 -4.75 -6.383 1 98.75 120 ASN B N 1
ATOM 2796 C CA . ASN B 1 120 ? 1.44 -4.434 -6.055 1 98.75 120 ASN B CA 1
ATOM 2797 C C . ASN B 1 120 ? 1.007 -5.105 -4.754 1 98.75 120 ASN B C 1
ATOM 2799 O O . ASN B 1 120 ? -0.183 -5.141 -4.434 1 98.75 120 ASN B O 1
ATOM 2803 N N . ASP B 1 121 ? 1.915 -5.719 -4.023 1 98.38 121 ASP B N 1
ATOM 2804 C CA . ASP B 1 121 ? 1.689 -6.395 -2.75 1 98.38 121 ASP B CA 1
ATOM 2805 C C . ASP B 1 121 ? 2.176 -5.539 -1.581 1 98.38 121 ASP B C 1
ATOM 2807 O O . ASP B 1 121 ? 3.379 -5.316 -1.427 1 98.38 121 ASP B O 1
ATOM 2811 N N . LEU B 1 122 ? 1.231 -5.137 -0.741 1 97.5 122 LEU B N 1
ATOM 2812 C CA . LEU B 1 122 ? 1.558 -4.207 0.336 1 97.5 122 LEU B CA 1
ATOM 2813 C C . LEU B 1 122 ? 2.465 -4.867 1.368 1 97.5 122 LEU B C 1
ATOM 2815 O O . LEU B 1 122 ? 3.322 -4.211 1.96 1 97.5 122 LEU B O 1
ATOM 2819 N N . ALA B 1 123 ? 2.342 -6.129 1.6 1 96.12 123 ALA B N 1
ATOM 2820 C CA . ALA B 1 123 ? 3.189 -6.844 2.551 1 96.12 123 ALA B CA 1
ATOM 2821 C C . ALA B 1 123 ? 4.617 -6.965 2.029 1 96.12 123 ALA B C 1
ATOM 2823 O O . ALA B 1 123 ? 5.578 -6.816 2.789 1 96.12 123 ALA B O 1
ATOM 2824 N N . ILE B 1 124 ? 4.734 -7.227 0.765 1 97.88 124 ILE B N 1
ATOM 2825 C CA . ILE B 1 124 ? 6.055 -7.297 0.15 1 97.88 124 ILE B CA 1
ATOM 2826 C C . ILE B 1 124 ? 6.723 -5.926 0.199 1 97.88 124 ILE B C 1
ATOM 2828 O O . ILE B 1 124 ? 7.918 -5.82 0.476 1 97.88 124 ILE B O 1
ATOM 2832 N N . ALA B 1 125 ? 5.922 -4.867 -0.082 1 98.12 125 ALA B N 1
ATOM 2833 C CA . ALA B 1 125 ? 6.453 -3.51 -0.007 1 98.12 125 ALA B CA 1
ATOM 2834 C C . ALA B 1 125 ? 7.039 -3.225 1.373 1 98.12 125 ALA B C 1
ATOM 2836 O O . ALA B 1 125 ? 8.133 -2.67 1.487 1 98.12 125 ALA B O 1
ATOM 2837 N N . GLN B 1 126 ? 6.352 -3.67 2.387 1 95.19 126 GLN B N 1
ATOM 2838 C CA . GLN B 1 126 ? 6.801 -3.43 3.754 1 95.19 126 GLN B CA 1
ATOM 2839 C C . GLN B 1 126 ? 8.008 -4.297 4.098 1 95.19 126 GLN B C 1
ATOM 2841 O O . GLN B 1 126 ? 8.906 -3.857 4.816 1 95.19 126 GLN B O 1
ATOM 2846 N N . LEU B 1 127 ? 8.008 -5.457 3.604 1 96.25 127 LEU B N 1
ATOM 2847 C CA . LEU B 1 127 ? 9.062 -6.422 3.889 1 96.25 127 LEU B CA 1
ATOM 2848 C C . LEU B 1 127 ? 10.406 -5.945 3.334 1 96.25 127 LEU B C 1
ATOM 2850 O O . LEU B 1 127 ? 11.438 -6.094 3.984 1 96.25 127 LEU B O 1
ATOM 2854 N N . LEU B 1 128 ? 10.398 -5.34 2.162 1 97.38 128 LEU B N 1
ATOM 2855 C CA . LEU B 1 128 ? 11.648 -5.012 1.475 1 97.38 128 LEU B CA 1
ATOM 2856 C C . LEU B 1 128 ? 11.945 -3.521 1.573 1 97.38 128 LEU B C 1
ATOM 2858 O O . LEU B 1 128 ? 13.047 -3.08 1.222 1 97.38 128 LEU B O 1
ATOM 2862 N N . GLY B 1 129 ? 10.938 -2.811 2.076 1 95.25 129 GLY B N 1
ATOM 2863 C CA . GLY B 1 129 ? 11.117 -1.37 2.178 1 95.25 129 GLY B CA 1
ATOM 2864 C C . GLY B 1 129 ? 11.984 -0.96 3.354 1 95.25 129 GLY B C 1
ATOM 2865 O O . GLY B 1 129 ? 12.07 -1.681 4.348 1 95.25 129 GLY B O 1
ATOM 2866 N N . ARG B 1 130 ? 12.648 0.191 3.213 1 90 130 ARG B N 1
ATOM 2867 C CA . ARG B 1 130 ? 13.375 0.879 4.273 1 90 130 ARG B CA 1
ATOM 2868 C C . ARG B 1 130 ? 14.492 -0.003 4.836 1 90 130 ARG B C 1
ATOM 2870 O O . ARG B 1 130 ? 14.711 -0.03 6.047 1 90 130 ARG B O 1
ATOM 2877 N N . ARG B 1 131 ? 14.969 -0.834 4.012 1 89.75 131 ARG B N 1
ATOM 2878 C CA . ARG B 1 131 ? 16.031 -1.735 4.43 1 89.75 131 ARG B CA 1
ATOM 2879 C C . ARG B 1 131 ? 17.094 -1.869 3.34 1 89.75 131 ARG B C 1
ATOM 2881 O O . ARG B 1 131 ? 16.766 -1.938 2.152 1 89.75 131 ARG B O 1
ATOM 2888 N N . ASN B 1 132 ? 18.406 -1.926 3.773 1 95.19 132 ASN B N 1
ATOM 2889 C CA . ASN B 1 132 ? 19.531 -2.295 2.938 1 95.19 132 ASN B CA 1
ATOM 2890 C C . ASN B 1 132 ? 19.656 -1.371 1.728 1 95.19 132 ASN B C 1
ATOM 2892 O O . ASN B 1 132 ? 20.125 -1.794 0.665 1 95.19 132 ASN B O 1
ATOM 2896 N N . GLY B 1 133 ? 19.125 -0.141 1.826 1 95.31 133 GLY B N 1
ATOM 2897 C CA . GLY B 1 133 ? 19.234 0.797 0.721 1 95.31 133 GLY B CA 1
ATOM 2898 C C . GLY B 1 133 ? 18.25 0.523 -0.398 1 95.31 133 GLY B C 1
ATOM 2899 O O . GLY B 1 133 ? 18.344 1.122 -1.473 1 95.31 133 GLY B O 1
ATOM 2900 N N . ASN B 1 134 ? 17.266 -0.376 -0.166 1 97.56 134 ASN B N 1
ATOM 2901 C CA . ASN B 1 134 ? 16.266 -0.697 -1.177 1 97.56 134 ASN B CA 1
ATOM 2902 C C . ASN B 1 134 ? 15.305 0.47 -1.407 1 97.56 134 ASN B C 1
ATOM 2904 O O . ASN B 1 134 ? 14.992 1.213 -0.476 1 97.56 134 ASN B O 1
ATOM 2908 N N . ARG B 1 135 ? 14.93 0.646 -2.619 1 97.56 135 ARG B N 1
ATOM 2909 C CA . ARG B 1 135 ? 13.828 1.518 -2.994 1 97.56 135 ARG B CA 1
ATOM 2910 C C . ARG B 1 135 ? 12.625 0.705 -3.459 1 97.56 135 ARG B C 1
ATOM 2912 O O . ARG B 1 135 ? 12.758 -0.187 -4.301 1 97.56 135 ARG B O 1
ATOM 2919 N N . VAL B 1 136 ? 11.484 0.971 -2.875 1 98.56 136 VAL B N 1
ATOM 2920 C CA . VAL B 1 136 ? 10.289 0.204 -3.203 1 98.56 136 VAL B CA 1
ATOM 2921 C C . VAL B 1 136 ? 9.227 1.128 -3.803 1 98.56 136 VAL B C 1
ATOM 2923 O O . VAL B 1 136 ? 8.891 2.158 -3.215 1 98.56 136 VAL B O 1
ATOM 2926 N N . ILE B 1 137 ? 8.797 0.804 -4.98 1 98.69 137 ILE B N 1
ATOM 2927 C CA . ILE B 1 137 ? 7.691 1.468 -5.656 1 98.69 137 ILE B CA 1
ATOM 2928 C C . ILE B 1 137 ? 6.434 0.605 -5.555 1 98.69 137 ILE B C 1
ATOM 2930 O O . ILE B 1 137 ? 6.406 -0.523 -6.055 1 98.69 137 ILE B O 1
ATOM 2934 N N . VAL B 1 138 ? 5.41 1.149 -4.906 1 98.81 138 VAL B N 1
ATOM 2935 C CA . VAL B 1 138 ? 4.121 0.474 -4.816 1 98.81 138 VAL B CA 1
ATOM 2936 C C . VAL B 1 138 ? 3.293 0.775 -6.062 1 98.81 138 VAL B C 1
ATOM 2938 O O . VAL B 1 138 ? 3.113 1.938 -6.43 1 98.81 138 VAL B O 1
ATOM 2941 N N . LEU B 1 139 ? 2.879 -0.272 -6.703 1 98.81 139 LEU B N 1
ATOM 2942 C CA . LEU B 1 139 ? 1.924 -0.117 -7.793 1 98.81 139 LEU B CA 1
ATOM 2943 C C . LEU B 1 139 ? 0.512 0.091 -7.254 1 98.81 139 LEU B C 1
ATOM 2945 O O . LEU B 1 139 ? -0.04 -0.792 -6.594 1 98.81 139 LEU B O 1
ATOM 2949 N N . GLY B 1 140 ? -0.016 1.266 -7.531 1 98.56 140 GLY B N 1
ATOM 2950 C CA . GLY B 1 140 ? -1.302 1.645 -6.965 1 98.56 140 GLY B CA 1
ATOM 2951 C C . GLY B 1 140 ? -2.479 1.003 -7.676 1 98.56 140 GLY B C 1
ATOM 2952 O O . GLY B 1 140 ? -2.303 0.327 -8.695 1 98.56 140 GLY B O 1
ATOM 2953 N N . GLY B 1 141 ? -3.672 1.185 -7.102 1 98.38 141 GLY B N 1
ATOM 2954 C CA . GLY B 1 141 ? -4.918 0.631 -7.605 1 98.38 141 GLY B CA 1
ATOM 2955 C C . GLY B 1 141 ? -5.867 0.199 -6.504 1 98.38 141 GLY B C 1
ATOM 2956 O O . GLY B 1 141 ? -5.703 0.588 -5.344 1 98.38 141 GLY B O 1
ATOM 2957 N N . GLU B 1 142 ? -6.879 -0.507 -6.941 1 97.38 142 GLU B N 1
ATOM 2958 C CA . GLU B 1 142 ? -7.887 -0.934 -5.973 1 97.38 142 GLU B CA 1
ATOM 2959 C C . GLU B 1 142 ? -7.363 -2.07 -5.102 1 97.38 142 GLU B C 1
ATOM 2961 O O . GLU B 1 142 ? -6.77 -3.025 -5.605 1 97.38 142 GLU B O 1
ATOM 2966 N N . LEU B 1 143 ? -7.543 -1.871 -3.768 1 97.44 143 LEU B N 1
ATOM 2967 C CA . LEU B 1 143 ? -7.172 -2.92 -2.824 1 97.44 143 LEU B CA 1
ATOM 2968 C C . LEU B 1 143 ? -8.078 -4.137 -2.98 1 97.44 143 LEU B C 1
ATOM 2970 O O . LEU B 1 143 ? -9.305 -4.004 -2.984 1 97.44 143 LEU B O 1
ATOM 2974 N N . GLN B 1 144 ? -7.457 -5.273 -3.115 1 93.56 144 GLN B N 1
ATOM 2975 C CA . GLN B 1 144 ? -8.219 -6.504 -3.283 1 93.56 144 GLN B CA 1
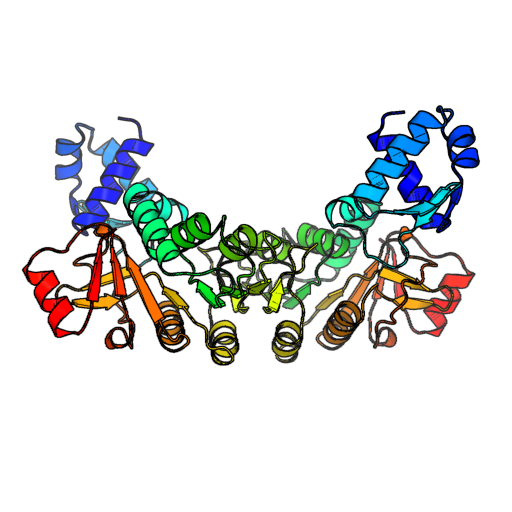ATOM 2976 C C . GLN B 1 144 ? -8.961 -6.875 -2.002 1 93.56 144 GLN B C 1
ATOM 2978 O O . GLN B 1 144 ? -8.531 -6.516 -0.905 1 93.56 144 GLN B O 1
ATOM 2983 N N . ASP B 1 145 ? -10.016 -7.621 -2.094 1 84.62 145 ASP B N 1
ATOM 2984 C CA . ASP B 1 145 ? -10.867 -8 -0.968 1 84.62 145 ASP B CA 1
ATOM 2985 C C . ASP B 1 145 ? -10.219 -9.117 -0.151 1 84.62 145 ASP B C 1
ATOM 2987 O O . ASP B 1 145 ? -10.461 -9.234 1.052 1 84.62 145 ASP B O 1
ATOM 2991 N N . ASN B 1 146 ? -9.398 -9.812 -0.811 1 80.38 146 ASN B N 1
ATOM 2992 C CA . ASN B 1 146 ? -8.938 -11.031 -0.151 1 80.38 146 ASN B CA 1
ATOM 2993 C C . ASN B 1 146 ? -7.418 -11.047 -0.011 1 80.38 146 ASN B C 1
ATOM 2995 O O . ASN B 1 146 ? -6.844 -12.023 0.468 1 80.38 146 ASN B O 1
ATOM 2999 N N . GLU B 1 147 ? -6.766 -9.992 -0.527 1 87.62 147 GLU B N 1
ATOM 3000 C CA . GLU B 1 147 ? -5.312 -9.883 -0.518 1 87.62 147 GLU B CA 1
ATOM 3001 C C . GLU B 1 147 ? -4.867 -8.461 -0.173 1 87.62 147 GLU B C 1
ATOM 3003 O O . GLU B 1 147 ? -5.543 -7.492 -0.524 1 87.62 147 GLU B O 1
ATOM 3008 N N . ASP B 1 148 ? -3.719 -8.406 0.507 1 93.25 148 ASP B N 1
ATOM 3009 C CA . ASP B 1 148 ? -3.107 -7.09 0.682 1 93.25 148 ASP B CA 1
ATOM 3010 C C . ASP B 1 148 ? -2.359 -6.66 -0.578 1 93.25 148 ASP B C 1
ATOM 3012 O O . ASP B 1 148 ? -1.152 -6.406 -0.535 1 93.25 148 ASP B O 1
ATOM 3016 N N . ALA B 1 149 ? -3.135 -6.555 -1.624 1 97.19 149 ALA B N 1
ATOM 3017 C CA . ALA B 1 149 ? -2.57 -6.25 -2.936 1 97.19 149 ALA B CA 1
ATOM 3018 C C . ALA B 1 149 ? -3.514 -5.363 -3.744 1 97.19 149 ALA B C 1
ATOM 3020 O O . ALA B 1 149 ? -4.723 -5.355 -3.508 1 97.19 149 ALA B O 1
ATOM 3021 N N . THR B 1 150 ? -2.898 -4.641 -4.609 1 98.12 150 THR B N 1
ATOM 3022 C CA . THR B 1 150 ? -3.682 -3.779 -5.492 1 98.12 150 THR B CA 1
ATOM 3023 C C . THR B 1 150 ? -3.848 -4.422 -6.863 1 98.12 150 THR B C 1
ATOM 3025 O O . THR B 1 150 ? -3.064 -5.297 -7.246 1 98.12 150 THR B O 1
ATOM 3028 N N . HIS B 1 151 ? -4.906 -4.008 -7.531 1 95.94 151 HIS B N 1
ATOM 3029 C CA . HIS B 1 151 ? -5.211 -4.48 -8.875 1 95.94 151 HIS B CA 1
ATOM 3030 C C . HIS B 1 151 ? -5.992 -3.432 -9.664 1 95.94 151 HIS B C 1
ATOM 3032 O O . HIS B 1 151 ? -6.293 -2.355 -9.148 1 95.94 151 HIS B O 1
ATOM 3038 N N . GLY B 1 152 ? -6.23 -3.73 -10.945 1 94.88 152 GLY B N 1
ATOM 3039 C CA . GLY B 1 152 ? -7.059 -2.863 -11.766 1 94.88 152 GLY B CA 1
ATOM 3040 C C . GLY B 1 152 ? -6.262 -2.057 -12.773 1 94.88 152 GLY B C 1
ATOM 3041 O O . GLY B 1 152 ? -5.055 -2.264 -12.93 1 94.88 152 GLY B O 1
ATOM 3042 N N . TRP B 1 153 ? -6.965 -1.192 -13.406 1 93.94 153 TRP B N 1
ATOM 3043 C CA . TRP B 1 153 ? -6.395 -0.444 -14.523 1 93.94 153 TRP B CA 1
ATOM 3044 C C . TRP B 1 153 ? -5.266 0.466 -14.055 1 93.94 153 TRP B C 1
ATOM 3046 O O . TRP B 1 153 ? -4.254 0.614 -14.742 1 93.94 153 TRP B O 1
ATOM 3056 N N . ASP B 1 154 ? -5.402 1.062 -12.875 1 96.31 154 ASP B N 1
ATOM 3057 C CA . ASP B 1 154 ? -4.344 1.922 -12.352 1 96.31 154 ASP B CA 1
ATOM 3058 C C . ASP B 1 154 ? -3.045 1.143 -12.164 1 96.31 154 ASP B C 1
ATOM 3060 O O . ASP B 1 154 ? -1.962 1.65 -12.469 1 96.31 154 ASP B O 1
ATOM 3064 N N . THR B 1 155 ? -3.186 -0.056 -11.672 1 98.31 155 THR B N 1
ATOM 3065 C CA . THR B 1 155 ? -2.018 -0.901 -11.445 1 98.31 155 THR B CA 1
ATOM 3066 C C . THR B 1 155 ? -1.308 -1.211 -12.758 1 98.31 155 THR B C 1
ATOM 3068 O O . THR B 1 155 ? -0.091 -1.042 -12.867 1 98.31 155 THR B O 1
ATOM 3071 N N . ILE B 1 156 ? -2.127 -1.57 -13.711 1 97.5 156 ILE B N 1
ATOM 3072 C CA . ILE B 1 156 ? -1.592 -1.952 -15.016 1 97.5 156 ILE B CA 1
ATOM 3073 C C . ILE B 1 156 ? -0.969 -0.733 -15.688 1 97.5 156 ILE B C 1
ATOM 3075 O O . ILE B 1 156 ? 0.113 -0.826 -16.281 1 97.5 156 ILE B O 1
ATOM 3079 N N . GLU B 1 157 ? -1.644 0.374 -15.594 1 96.81 157 GLU B N 1
ATOM 3080 C CA . GLU B 1 157 ? -1.138 1.599 -16.203 1 96.81 157 GLU B CA 1
ATOM 3081 C C . GLU B 1 157 ? 0.192 2.018 -15.586 1 96.81 157 GLU B C 1
ATOM 3083 O O . GLU B 1 157 ? 1.139 2.354 -16.297 1 96.81 157 GLU B O 1
ATOM 3088 N N . GLN B 1 158 ? 0.272 2.033 -14.312 1 97.94 158 GLN B N 1
ATOM 3089 C CA . GLN B 1 158 ? 1.523 2.381 -13.648 1 97.94 158 GLN B CA 1
ATOM 3090 C C . GLN B 1 158 ? 2.637 1.407 -14.023 1 97.94 158 GLN B C 1
ATOM 3092 O O . GLN B 1 158 ? 3.758 1.823 -14.32 1 97.94 158 GLN B O 1
ATOM 3097 N N . LEU B 1 159 ? 2.338 0.151 -14.023 1 98.44 159 LEU B N 1
ATOM 3098 C CA . LEU B 1 159 ? 3.299 -0.887 -14.383 1 98.44 159 LEU B CA 1
ATOM 3099 C C . LEU B 1 159 ? 3.861 -0.652 -15.773 1 98.44 159 LEU B C 1
ATOM 3101 O O . LEU B 1 159 ? 5.047 -0.889 -16.016 1 98.44 159 LEU B O 1
ATOM 3105 N N . SER B 1 160 ? 3.08 -0.179 -16.688 1 97.69 160 SER B N 1
ATOM 3106 C CA . SER B 1 160 ? 3.445 -0.026 -18.094 1 97.69 160 SER B CA 1
ATOM 3107 C C . SER B 1 160 ? 4.555 1.007 -18.266 1 97.69 160 SER B C 1
ATOM 3109 O O . SER B 1 160 ? 5.184 1.075 -19.328 1 97.69 160 SER B O 1
ATOM 3111 N N . ARG B 1 161 ? 4.855 1.732 -17.234 1 96.69 161 ARG B N 1
ATOM 3112 C CA . ARG B 1 161 ? 5.867 2.783 -17.312 1 96.69 161 ARG B CA 1
ATOM 3113 C C . ARG B 1 161 ? 7.25 2.238 -16.969 1 96.69 161 ARG B C 1
ATOM 3115 O O . ARG B 1 161 ? 8.25 2.938 -17.109 1 96.69 161 ARG B O 1
ATOM 3122 N N . TYR B 1 162 ? 7.301 1.009 -16.547 1 98.12 162 TYR B N 1
ATOM 3123 C CA . TYR B 1 162 ? 8.547 0.482 -16.016 1 98.12 162 TYR B CA 1
ATOM 3124 C C . TYR B 1 162 ? 8.992 -0.762 -16.766 1 98.12 162 TYR B C 1
ATOM 3126 O O . TYR B 1 162 ? 8.172 -1.431 -17.406 1 98.12 162 TYR B O 1
ATOM 3134 N N . HIS B 1 163 ? 10.281 -0.986 -16.828 1 98.81 163 HIS B N 1
ATOM 3135 C CA . HIS B 1 163 ? 10.945 -2.189 -17.312 1 98.81 163 HIS B CA 1
ATOM 3136 C C . HIS B 1 163 ? 12.117 -2.574 -16.406 1 98.81 163 HIS B C 1
ATOM 3138 O O . HIS B 1 163 ? 13.008 -1.758 -16.156 1 98.81 163 HIS B O 1
ATOM 3144 N N . THR B 1 164 ? 12.094 -3.811 -15.875 1 98.81 164 THR B N 1
ATOM 3145 C CA . THR B 1 164 ? 13.055 -4.176 -14.844 1 98.81 164 THR B CA 1
ATOM 3146 C C . THR B 1 164 ? 13.969 -5.293 -15.328 1 98.81 164 THR B C 1
ATOM 3148 O O . THR B 1 164 ? 13.758 -5.859 -16.406 1 98.81 164 THR B O 1
ATOM 3151 N N . ASP B 1 165 ? 15.023 -5.512 -14.508 1 98.88 165 ASP B N 1
ATOM 3152 C CA . ASP B 1 165 ? 15.898 -6.648 -14.789 1 98.88 165 ASP B CA 1
ATOM 3153 C C . ASP B 1 165 ? 15.148 -7.969 -14.641 1 98.88 165 ASP B C 1
ATOM 3155 O O . ASP B 1 165 ? 15.25 -8.852 -15.492 1 98.88 165 ASP B O 1
ATOM 3159 N N . PHE B 1 166 ? 14.32 -8.062 -13.562 1 98.94 166 PHE B N 1
ATOM 3160 C CA . PHE B 1 166 ? 13.641 -9.32 -13.266 1 98.94 166 PHE B CA 1
ATOM 3161 C C . PHE B 1 166 ? 12.164 -9.078 -12.977 1 98.94 166 PHE B C 1
ATOM 3163 O O . PHE B 1 166 ? 11.781 -7.977 -12.578 1 98.94 166 PHE B O 1
ATOM 3170 N N . ALA B 1 167 ? 11.391 -10.07 -13.211 1 98.94 167 ALA B N 1
ATOM 3171 C CA . ALA B 1 167 ? 10.031 -10.164 -12.695 1 98.94 167 ALA B CA 1
ATOM 3172 C C . ALA B 1 167 ? 9.75 -11.562 -12.141 1 98.94 167 ALA B C 1
ATOM 3174 O O . ALA B 1 167 ? 10.133 -12.562 -12.75 1 98.94 167 ALA B O 1
ATOM 3175 N N . PHE B 1 168 ? 9.172 -11.625 -10.938 1 98.94 168 PHE B N 1
ATOM 3176 C CA . PHE B 1 168 ? 8.703 -12.867 -10.352 1 98.94 168 PHE B CA 1
ATOM 3177 C C . PHE B 1 168 ? 7.188 -12.844 -10.18 1 98.94 168 PHE B C 1
ATOM 3179 O O . PHE B 1 168 ? 6.656 -12.023 -9.438 1 98.94 168 PHE B O 1
ATOM 3186 N N . VAL B 1 169 ? 6.547 -13.773 -10.852 1 98.81 169 VAL B N 1
ATOM 3187 C CA . VAL B 1 169 ? 5.094 -13.766 -10.953 1 98.81 169 VAL B CA 1
ATOM 3188 C C . VAL B 1 169 ? 4.535 -15.102 -10.484 1 98.81 169 VAL B C 1
ATOM 3190 O O . VAL B 1 169 ? 5.02 -16.156 -10.891 1 98.81 169 VAL B O 1
ATOM 3193 N N . GLY B 1 170 ? 3.537 -15.023 -9.57 1 98.38 170 GLY B N 1
ATOM 3194 C CA . GLY B 1 170 ? 2.816 -16.234 -9.18 1 98.38 170 GLY B CA 1
ATOM 3195 C C . GLY B 1 170 ? 1.674 -16.562 -10.117 1 98.38 170 GLY B C 1
ATOM 3196 O O . GLY B 1 170 ? 1.227 -15.727 -10.898 1 98.38 170 GLY B O 1
ATOM 3197 N N . ILE B 1 171 ? 1.188 -17.828 -10.016 1 97.62 171 ILE B N 1
ATOM 3198 C CA . ILE B 1 171 ? 0.075 -18.25 -10.852 1 97.62 171 ILE B CA 1
ATOM 3199 C C . ILE B 1 171 ? -0.852 -19.172 -10.055 1 97.62 171 ILE B C 1
ATOM 3201 O O . ILE B 1 171 ? -0.481 -19.656 -8.977 1 97.62 171 ILE B O 1
ATOM 3205 N N . GLY B 1 172 ? -2.029 -19.359 -10.641 1 95.12 172 GLY B N 1
ATOM 3206 C CA . GLY B 1 172 ? -3.006 -20.234 -10.008 1 95.12 172 GLY B CA 1
ATOM 3207 C C . GLY B 1 172 ? -2.844 -21.688 -10.398 1 95.12 172 GLY B C 1
ATOM 3208 O O . GLY B 1 172 ? -3.211 -22.578 -9.633 1 95.12 172 GLY B O 1
ATOM 3209 N N . GLY B 1 173 ? -2.318 -21.906 -11.703 1 95.19 173 GLY B N 1
ATOM 3210 C CA . GLY B 1 173 ? -2.184 -23.297 -12.141 1 95.19 173 GLY B CA 1
ATOM 3211 C C . GLY B 1 173 ? -1.414 -23.438 -13.445 1 95.19 173 GLY B C 1
ATOM 3212 O O . GLY B 1 173 ? -1.189 -22.453 -14.148 1 95.19 173 GLY B O 1
ATOM 3213 N N . VAL B 1 174 ? -0.969 -24.641 -13.609 1 96.88 174 VAL B N 1
ATOM 3214 C CA . VAL B 1 174 ? -0.456 -25.109 -14.891 1 96.88 174 VAL B CA 1
ATOM 3215 C C . VAL B 1 174 ? -1.366 -26.203 -15.438 1 96.88 174 VAL B C 1
ATOM 3217 O O . VAL B 1 174 ? -1.482 -27.281 -14.852 1 96.88 174 VAL B O 1
ATOM 3220 N N . THR B 1 175 ? -1.93 -25.922 -16.578 1 92.75 175 THR B N 1
ATOM 3221 C CA . THR B 1 175 ? -2.861 -26.875 -17.156 1 92.75 175 THR B CA 1
ATOM 3222 C C . THR B 1 175 ? -2.119 -28.109 -17.688 1 92.75 175 THR B C 1
ATOM 3224 O O . THR B 1 175 ? -0.905 -28.062 -17.891 1 92.75 175 THR B O 1
ATOM 3227 N N . PRO B 1 176 ? -2.832 -29.188 -17.891 1 91 176 PRO B N 1
ATOM 3228 C CA . PRO B 1 176 ? -2.199 -30.391 -18.453 1 91 176 PRO B CA 1
ATOM 3229 C C . PRO B 1 176 ? -1.537 -30.141 -19.797 1 91 176 PRO B C 1
ATOM 3231 O O . PRO B 1 176 ? -0.615 -30.859 -20.188 1 91 176 PRO B O 1
ATOM 3234 N N . ARG B 1 177 ? -1.974 -29.094 -20.5 1 93.62 177 ARG B N 1
ATOM 3235 C CA . ARG B 1 177 ? -1.416 -28.75 -21.812 1 93.62 177 ARG B CA 1
ATOM 3236 C C . ARG B 1 177 ? -0.207 -27.828 -21.656 1 93.62 177 ARG B C 1
ATOM 3238 O O . ARG B 1 177 ? 0.341 -27.344 -22.656 1 93.62 177 ARG B O 1
ATOM 3245 N N . GLY B 1 178 ? 0.144 -27.516 -20.422 1 96.38 178 GLY B N 1
ATOM 3246 C CA . GLY B 1 178 ? 1.343 -26.719 -20.172 1 96.38 178 GLY B CA 1
ATOM 3247 C C . GLY B 1 178 ? 1.094 -25.234 -20.203 1 96.38 178 GLY B C 1
ATOM 3248 O O . GLY B 1 178 ? 2.027 -24.438 -20.391 1 96.38 178 GLY B O 1
ATOM 3249 N N . GLU B 1 179 ? -0.113 -24.797 -20.094 1 96.38 179 GLU B N 1
ATOM 3250 C CA . GLU B 1 179 ? -0.456 -23.391 -20.016 1 96.38 179 GLU B CA 1
ATOM 3251 C C . GLU B 1 179 ? -0.512 -22.906 -18.578 1 96.38 179 GLU B C 1
ATOM 3253 O O . GLU B 1 179 ? -0.949 -23.641 -17.688 1 96.38 179 GLU B O 1
ATOM 3258 N N . ILE B 1 180 ? -0.105 -21.641 -18.375 1 97.88 180 ILE B N 1
ATOM 3259 C CA . ILE B 1 180 ? -0.286 -21.094 -17.047 1 97.88 180 ILE B CA 1
ATOM 3260 C C . ILE B 1 180 ? -1.604 -20.312 -16.969 1 97.88 180 ILE B C 1
ATOM 3262 O O . ILE B 1 180 ? -2.033 -19.734 -17.969 1 97.88 180 ILE B O 1
ATOM 3266 N N . CYS B 1 181 ? -2.26 -20.375 -15.781 1 94.88 181 CYS B N 1
ATOM 3267 C CA . CYS B 1 181 ? -3.598 -19.812 -15.664 1 94.88 181 CYS B CA 1
ATOM 3268 C C . CYS B 1 181 ? -3.852 -19.281 -14.258 1 94.88 181 CYS B C 1
ATOM 3270 O O . CYS B 1 181 ? -3.076 -19.547 -13.344 1 94.88 181 CYS B O 1
ATOM 3272 N N . ASP B 1 182 ? -4.875 -18.438 -14.156 1 94.88 182 ASP B N 1
ATOM 3273 C CA . ASP B 1 182 ? -5.293 -17.844 -12.891 1 94.88 182 ASP B CA 1
ATOM 3274 C C . ASP B 1 182 ? -6.812 -17.734 -12.805 1 94.88 182 ASP B C 1
ATOM 3276 O O . ASP B 1 182 ? -7.52 -18.109 -13.742 1 94.88 182 ASP B O 1
ATOM 3280 N N . PHE B 1 183 ? -7.352 -17.297 -11.703 1 87.81 183 PHE B N 1
ATOM 3281 C CA . PHE B 1 183 ? -8.758 -17.438 -11.328 1 87.81 183 PHE B CA 1
ATOM 3282 C C . PHE B 1 183 ? -9.586 -16.297 -11.898 1 87.81 183 PHE B C 1
ATOM 3284 O O . PHE B 1 183 ? -10.812 -16.375 -11.961 1 87.81 183 PHE B O 1
ATOM 3291 N N . SER B 1 184 ? -8.898 -15.203 -12.266 1 86.81 184 SER B N 1
ATOM 3292 C CA . SER B 1 184 ? -9.664 -14.07 -12.789 1 86.81 184 SER B CA 1
ATOM 3293 C C . SER B 1 184 ? -8.93 -13.391 -13.938 1 86.81 184 SER B C 1
ATOM 3295 O O . SER B 1 184 ? -7.699 -13.469 -14.031 1 86.81 184 SER B O 1
ATOM 3297 N N . ARG B 1 185 ? -9.742 -12.766 -14.758 1 90 185 ARG B N 1
ATOM 3298 C CA . ARG B 1 185 ? -9.188 -12.039 -15.898 1 90 185 ARG B CA 1
ATOM 3299 C C . ARG B 1 185 ? -8.289 -10.898 -15.438 1 90 185 ARG B C 1
ATOM 3301 O O . ARG B 1 185 ? -7.246 -10.641 -16.047 1 90 185 ARG B O 1
ATOM 3308 N N . ALA B 1 186 ? -8.672 -10.219 -14.414 1 90.19 186 ALA B N 1
ATOM 3309 C CA . ALA B 1 186 ? -7.891 -9.102 -13.891 1 90.19 186 ALA B CA 1
ATOM 3310 C C . ALA B 1 186 ? -6.516 -9.57 -13.414 1 90.19 186 ALA B C 1
ATOM 3312 O O . ALA B 1 186 ? -5.496 -8.953 -13.742 1 90.19 186 ALA B O 1
ATOM 3313 N N . ALA B 1 187 ? -6.535 -10.648 -12.719 1 93.94 187 ALA B N 1
ATOM 3314 C CA . ALA B 1 187 ? -5.273 -11.203 -12.234 1 93.94 187 ALA B CA 1
ATOM 3315 C C . ALA B 1 187 ? -4.406 -11.688 -13.391 1 93.94 187 ALA B C 1
ATOM 3317 O O . ALA B 1 187 ? -3.207 -11.406 -13.438 1 93.94 187 ALA B O 1
ATOM 3318 N N . ALA B 1 188 ? -5.027 -12.352 -14.312 1 95.75 188 ALA B N 1
ATOM 3319 C CA . ALA B 1 188 ? -4.297 -12.891 -15.461 1 95.75 188 ALA B CA 1
ATOM 3320 C C . ALA B 1 188 ? -3.691 -11.766 -16.297 1 95.75 188 ALA B C 1
ATOM 3322 O O . ALA B 1 188 ? -2.545 -11.859 -16.734 1 95.75 188 ALA B O 1
ATOM 3323 N N . GLU B 1 189 ? -4.461 -10.727 -16.484 1 96.06 189 GLU B N 1
ATOM 3324 C CA . GLU B 1 189 ? -3.98 -9.594 -17.266 1 96.06 189 GLU B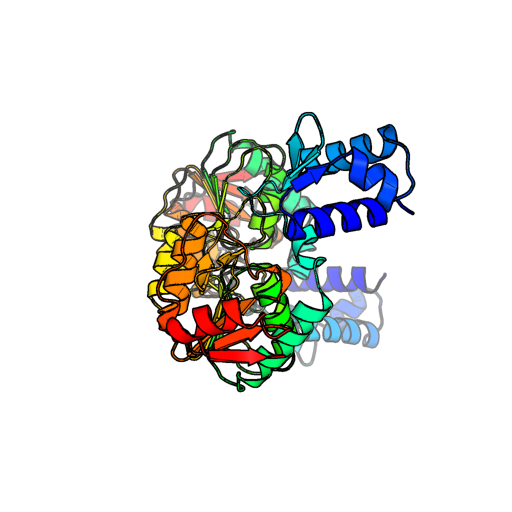 CA 1
ATOM 3325 C C . GLU B 1 189 ? -2.795 -8.914 -16.594 1 96.06 189 GLU B C 1
ATOM 3327 O O . GLU B 1 189 ? -1.798 -8.602 -17.234 1 96.06 189 GLU B O 1
ATOM 3332 N N . LEU B 1 190 ? -2.877 -8.68 -15.344 1 98.06 190 LEU B N 1
ATOM 3333 C CA . LEU B 1 190 ? -1.79 -8.07 -14.586 1 98.06 190 LEU B CA 1
ATOM 3334 C C . LEU B 1 190 ? -0.514 -8.891 -14.703 1 98.06 190 LEU B C 1
ATOM 3336 O O . LEU B 1 190 ? 0.553 -8.359 -15.008 1 98.06 190 LEU B O 1
ATOM 3340 N N . ARG B 1 191 ? -0.61 -10.141 -14.523 1 98.5 191 ARG B N 1
ATOM 3341 C CA . ARG B 1 191 ? 0.542 -11.039 -14.57 1 98.5 191 ARG B CA 1
ATOM 3342 C C . ARG B 1 191 ? 1.132 -11.109 -15.969 1 98.5 191 ARG B C 1
ATOM 3344 O O . ARG B 1 191 ? 2.354 -11.156 -16.141 1 98.5 191 ARG B O 1
ATOM 3351 N N . SER B 1 192 ? 0.229 -11.086 -16.938 1 98.38 192 SER B N 1
ATOM 3352 C CA . SER B 1 192 ? 0.703 -11.023 -18.312 1 98.38 192 SER B CA 1
ATOM 3353 C C . SER B 1 192 ? 1.548 -9.773 -18.562 1 98.38 192 SER B C 1
ATOM 3355 O O . SER B 1 192 ? 2.596 -9.844 -19.203 1 98.38 192 SER B O 1
ATOM 3357 N N . ARG B 1 193 ? 1.113 -8.672 -18 1 98.62 193 ARG B N 1
ATOM 3358 C CA . ARG B 1 193 ? 1.83 -7.414 -18.172 1 98.62 193 ARG B CA 1
ATOM 3359 C C . ARG B 1 193 ? 3.15 -7.43 -17.406 1 98.62 193 ARG B C 1
ATOM 3361 O O . ARG B 1 193 ? 4.148 -6.875 -17.875 1 98.62 193 ARG B O 1
ATOM 3368 N N . MET B 1 194 ? 3.195 -8.086 -16.297 1 98.81 194 MET B N 1
ATOM 3369 C CA . MET B 1 194 ? 4.426 -8.188 -15.531 1 98.81 194 MET B CA 1
ATOM 3370 C C . MET B 1 194 ? 5.4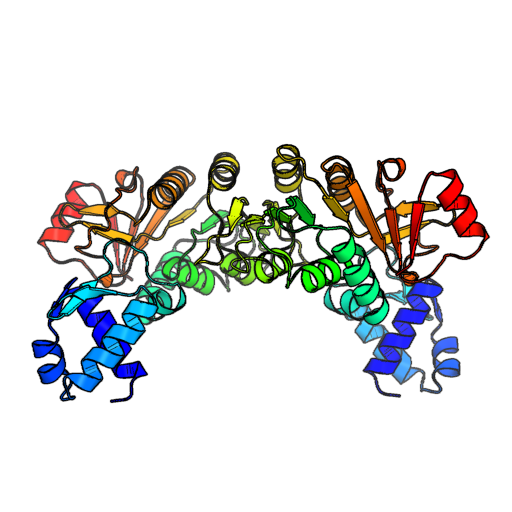77 -8.992 -16.281 1 98.81 194 MET B C 1
ATOM 3372 O O . MET B 1 194 ? 6.656 -8.641 -16.281 1 98.81 194 MET B O 1
ATOM 3376 N N . LEU B 1 195 ? 5.035 -10.039 -16.953 1 98.5 195 LEU B N 1
ATOM 3377 C CA . LEU B 1 195 ? 5.953 -10.891 -17.719 1 98.5 195 LEU B CA 1
ATOM 3378 C C . LEU B 1 195 ? 6.57 -10.117 -18.875 1 98.5 195 LEU B C 1
ATOM 3380 O O . LEU B 1 195 ? 7.723 -10.367 -19.25 1 98.5 195 LEU B O 1
ATOM 3384 N N . LEU B 1 196 ? 5.84 -9.109 -19.344 1 98.44 196 LEU B N 1
ATOM 3385 C CA . LEU B 1 196 ? 6.305 -8.305 -20.469 1 98.44 196 LEU B CA 1
ATOM 3386 C C . LEU B 1 196 ? 7.234 -7.191 -19.984 1 98.44 196 LEU B C 1
ATOM 3388 O O . LEU B 1 196 ? 7.961 -6.602 -20.797 1 98.44 196 LEU B O 1
ATOM 3392 N N . ALA B 1 197 ? 7.324 -6.926 -18.703 1 98.75 197 ALA B N 1
ATOM 3393 C CA . ALA B 1 197 ? 7.957 -5.711 -18.203 1 98.75 197 ALA B CA 1
ATOM 3394 C C . ALA B 1 197 ? 9.32 -6.02 -17.578 1 98.75 197 ALA B C 1
ATOM 3396 O O . ALA B 1 197 ? 9.828 -5.254 -16.75 1 98.75 197 ALA B O 1
ATOM 3397 N N . ALA B 1 198 ? 9.945 -7.164 -17.969 1 98.75 198 ALA B N 1
ATOM 3398 C CA . ALA B 1 198 ? 11.242 -7.504 -17.391 1 98.75 198 ALA B CA 1
ATOM 3399 C C . ALA B 1 198 ? 12.141 -8.18 -18.422 1 98.75 198 ALA B C 1
ATOM 3401 O O . ALA B 1 198 ? 11.656 -8.828 -19.344 1 98.75 198 ALA B O 1
ATOM 3402 N N . ASP B 1 199 ? 13.445 -7.961 -18.266 1 98.69 199 ASP B N 1
ATOM 3403 C CA . ASP B 1 199 ? 14.406 -8.664 -19.109 1 98.69 199 ASP B CA 1
ATOM 3404 C C . ASP B 1 199 ? 14.375 -10.172 -18.828 1 98.69 199 ASP B C 1
ATOM 3406 O O . ASP B 1 199 ? 14.406 -10.977 -19.766 1 98.69 199 ASP B O 1
ATOM 3410 N N . VAL B 1 200 ? 14.336 -10.5 -17.578 1 98.75 200 VAL B N 1
ATOM 3411 C CA . VAL B 1 200 ? 14.25 -11.891 -17.141 1 98.75 200 VAL B CA 1
ATOM 3412 C C . VAL B 1 200 ? 12.969 -12.102 -16.328 1 98.75 200 VAL B C 1
ATOM 3414 O O . VAL B 1 200 ? 12.945 -11.875 -15.117 1 98.75 200 VAL B O 1
ATOM 3417 N N . ALA B 1 201 ? 11.977 -12.57 -17 1 98.81 201 ALA B N 1
ATOM 3418 C CA . ALA B 1 201 ? 10.695 -12.875 -16.359 1 98.81 201 ALA B CA 1
ATOM 3419 C C . ALA B 1 201 ? 10.672 -14.32 -15.867 1 98.81 201 ALA B C 1
ATOM 3421 O O . ALA B 1 201 ? 11.047 -15.242 -16.594 1 98.81 201 ALA B O 1
ATOM 3422 N N . CYS B 1 202 ? 10.227 -14.492 -14.586 1 98.88 202 CYS B N 1
ATOM 3423 C CA . CYS B 1 202 ? 10.148 -15.812 -13.969 1 98.88 202 CYS B CA 1
ATOM 3424 C C . CYS B 1 202 ? 8.75 -16.078 -13.43 1 98.88 202 CYS B C 1
ATOM 3426 O O . CYS B 1 202 ? 8.156 -15.219 -12.773 1 98.88 202 CYS B O 1
ATOM 3428 N N . VAL B 1 203 ? 8.289 -17.219 -13.742 1 98.88 203 VAL B N 1
ATOM 3429 C CA . VAL B 1 203 ? 7.086 -17.719 -13.094 1 98.88 203 VAL B CA 1
ATOM 3430 C C . VAL B 1 203 ? 7.469 -18.609 -11.914 1 98.88 203 VAL B C 1
ATOM 3432 O O . VAL B 1 203 ? 8.359 -19.453 -12.023 1 98.88 203 VAL B O 1
ATOM 3435 N N . VAL B 1 204 ? 6.828 -18.344 -10.75 1 98.88 204 VAL B N 1
ATOM 3436 C CA . VAL B 1 204 ? 7.109 -19.156 -9.562 1 98.88 204 VAL B CA 1
ATOM 3437 C C . VAL B 1 204 ? 5.859 -19.922 -9.148 1 98.88 204 VAL B C 1
ATOM 3439 O O . VAL B 1 204 ? 4.805 -19.328 -8.906 1 98.88 204 VAL B O 1
ATOM 3442 N N . ALA B 1 205 ? 5.965 -21.234 -9.078 1 98.44 205 ALA B N 1
ATOM 3443 C CA . ALA B 1 205 ? 4.828 -22.094 -8.742 1 98.44 205 ALA B CA 1
ATOM 3444 C C . ALA B 1 205 ? 5.297 -23.422 -8.156 1 98.44 205 ALA B C 1
ATOM 3446 O O . ALA B 1 205 ? 6.16 -24.094 -8.727 1 98.44 205 ALA B O 1
ATOM 3447 N N . ASP B 1 206 ? 4.715 -23.734 -7.004 1 97.62 206 ASP B N 1
ATOM 3448 C CA . ASP B 1 206 ? 5.055 -25.047 -6.465 1 97.62 206 ASP B CA 1
ATOM 3449 C C . ASP B 1 206 ? 4.25 -26.141 -7.152 1 97.62 206 ASP B C 1
ATOM 3451 O O . ASP B 1 206 ? 3.289 -25.859 -7.871 1 97.62 206 ASP B O 1
ATOM 3455 N N . HIS B 1 207 ? 4.621 -27.406 -6.891 1 95.31 207 HIS B N 1
ATOM 3456 C CA . HIS B 1 207 ? 4.125 -28.547 -7.656 1 95.31 207 HIS B CA 1
ATOM 3457 C C . HIS B 1 207 ? 2.627 -28.734 -7.445 1 95.31 207 HIS B C 1
ATOM 3459 O O . HIS B 1 207 ? 1.967 -29.422 -8.234 1 95.31 207 HIS B O 1
ATOM 3465 N N . THR B 1 208 ? 2.094 -28.156 -6.355 1 91.25 208 THR B N 1
ATOM 3466 C CA . THR B 1 208 ? 0.669 -28.312 -6.094 1 91.25 208 THR B CA 1
ATOM 3467 C C . THR B 1 208 ? -0.163 -27.578 -7.141 1 91.25 208 THR B C 1
ATOM 3469 O O . THR B 1 208 ? -1.37 -27.797 -7.25 1 91.25 208 THR B O 1
ATOM 3472 N N . LYS B 1 209 ? 0.445 -26.734 -8.008 1 93.88 209 LYS B N 1
ATOM 3473 C CA . LYS B 1 209 ? -0.244 -25.984 -9.062 1 93.88 209 LYS B CA 1
ATOM 3474 C C . LYS B 1 209 ? -0.278 -26.781 -10.367 1 93.88 209 LYS B C 1
ATOM 3476 O O . LYS B 1 209 ? -0.963 -26.391 -11.312 1 93.88 209 LYS B O 1
ATOM 3481 N N . PHE B 1 210 ? 0.46 -27.906 -10.43 1 94.19 210 PHE B N 1
ATOM 3482 C CA . PHE B 1 210 ? 0.564 -28.688 -11.664 1 94.19 210 PHE B CA 1
ATOM 3483 C C . PHE B 1 210 ? -0.731 -29.438 -11.945 1 94.19 210 PHE B C 1
ATOM 3485 O O . PHE B 1 210 ? -1.343 -29.984 -11.023 1 94.19 210 PHE B O 1
ATOM 3492 N N . GLY B 1 211 ? -1.109 -29.375 -13.18 1 90.38 211 GLY B N 1
ATOM 3493 C CA . GLY B 1 211 ? -2.301 -30.094 -13.609 1 90.38 211 GLY B CA 1
ATOM 3494 C C . GLY B 1 211 ? -3.588 -29.375 -13.266 1 90.38 211 GLY B C 1
ATOM 3495 O O . GLY B 1 211 ? -4.676 -29.938 -13.383 1 90.38 211 GLY B O 1
ATOM 3496 N N . ARG B 1 212 ? -3.467 -28.125 -12.906 1 87.38 212 ARG B N 1
ATOM 3497 C CA . ARG B 1 212 ? -4.617 -27.359 -12.453 1 87.38 212 ARG B CA 1
ATOM 3498 C C . ARG B 1 212 ? -5.027 -26.328 -13.5 1 87.38 212 ARG B C 1
ATOM 3500 O O . ARG B 1 212 ? -4.188 -25.578 -14.008 1 87.38 212 ARG B O 1
ATOM 3507 N N . ASN B 1 213 ? -6.336 -26.344 -13.805 1 87.56 213 ASN B N 1
ATOM 3508 C CA . ASN B 1 213 ? -6.926 -25.328 -14.672 1 87.56 213 ASN B CA 1
ATOM 3509 C C . ASN B 1 213 ? -7.844 -24.391 -13.883 1 87.56 213 ASN B C 1
ATOM 3511 O O . ASN B 1 213 ? -8.938 -24.797 -13.469 1 87.56 213 ASN B O 1
ATOM 3515 N N . THR B 1 214 ? -7.438 -23.172 -13.758 1 89.19 214 THR B N 1
ATOM 3516 C CA . THR B 1 214 ? -8.172 -22.234 -12.914 1 89.19 214 THR B CA 1
ATOM 3517 C C . THR B 1 214 ? -9.078 -21.344 -13.766 1 89.19 214 THR B C 1
ATOM 3519 O O . THR B 1 214 ? -9.727 -20.438 -13.242 1 89.19 214 THR B O 1
ATOM 3522 N N . GLY B 1 215 ? -9.07 -21.484 -15.055 1 86.56 215 GLY B N 1
ATOM 3523 C CA . GLY B 1 215 ? -10.156 -20.969 -15.867 1 86.56 215 GLY B CA 1
ATOM 3524 C C . GLY B 1 215 ? -9.734 -19.812 -16.766 1 86.56 215 GLY B C 1
ATOM 3525 O O . GLY B 1 215 ? -10.375 -19.547 -17.781 1 86.56 215 GLY B O 1
ATOM 3526 N N . VAL B 1 216 ? -8.625 -19.078 -16.438 1 90.44 216 VAL B N 1
ATOM 3527 C CA . VAL B 1 216 ? -8.227 -17.953 -17.266 1 90.44 216 VAL B CA 1
ATOM 3528 C C . VAL B 1 216 ? -6.742 -18.062 -17.609 1 90.44 216 VAL B C 1
ATOM 3530 O O . VAL B 1 216 ? -5.891 -18.109 -16.719 1 90.44 216 VAL B O 1
ATOM 3533 N N . THR B 1 217 ? -6.473 -18.062 -18.859 1 94.69 217 THR B N 1
ATOM 3534 C CA . THR B 1 217 ? -5.102 -18.203 -19.344 1 94.69 217 THR B CA 1
ATOM 3535 C C . THR B 1 217 ? -4.309 -16.922 -19.094 1 94.69 217 THR B C 1
ATOM 3537 O O . THR B 1 217 ? -4.812 -15.82 -19.312 1 94.69 217 THR B O 1
ATOM 3540 N N . ILE B 1 218 ? -3.062 -17.078 -18.609 1 97.62 218 ILE B N 1
ATOM 3541 C CA . ILE B 1 218 ? -2.107 -15.969 -18.531 1 97.62 218 ILE B CA 1
ATOM 3542 C C . ILE B 1 218 ? -1.259 -15.938 -19.797 1 97.62 218 ILE B C 1
ATOM 3544 O O . ILE B 1 218 ? -0.614 -16.922 -20.156 1 97.62 218 ILE B O 1
ATOM 3548 N N . LYS B 1 219 ? -1.188 -14.812 -20.438 1 96.94 219 LYS B N 1
ATOM 3549 C CA . LYS B 1 219 ? -0.477 -14.688 -21.703 1 96.94 219 LYS B CA 1
ATOM 3550 C C . LYS B 1 21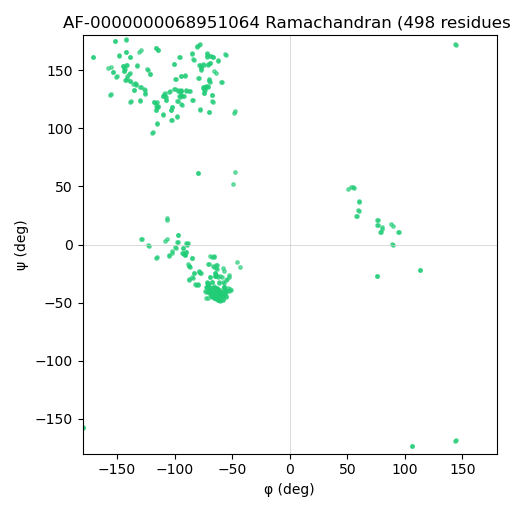9 ? 1.018 -14.477 -21.469 1 96.94 219 LYS B C 1
ATOM 3552 O O . LYS B 1 219 ? 1.443 -14.156 -20.359 1 96.94 219 LYS B O 1
ATOM 3557 N N . HIS B 1 220 ? 1.877 -14.797 -22.547 1 96.81 220 HIS B N 1
ATOM 3558 C CA . HIS B 1 220 ? 3.287 -14.453 -22.688 1 96.81 220 HIS B CA 1
ATOM 3559 C C . HIS B 1 220 ? 4.164 -15.352 -21.812 1 96.81 220 HIS B C 1
ATOM 3561 O O . HIS B 1 220 ? 5.258 -14.961 -21.422 1 96.81 220 HIS B O 1
ATOM 3567 N N . PHE B 1 221 ? 3.549 -16.484 -21.484 1 97.19 221 PHE B N 1
ATOM 3568 C CA . PHE B 1 221 ? 4.344 -17.469 -20.766 1 97.19 221 PHE B CA 1
ATOM 3569 C C . PHE B 1 221 ? 5.586 -17.844 -21.562 1 97.19 221 PHE B C 1
ATOM 3571 O O . PHE B 1 221 ? 6.645 -18.109 -21 1 97.19 221 PHE B O 1
ATOM 3578 N N . ASP B 1 222 ? 5.504 -17.844 -22.797 1 95.38 222 ASP B N 1
ATOM 3579 C CA . ASP B 1 222 ? 6.582 -18.203 -23.719 1 95.38 222 ASP B CA 1
ATOM 3580 C C . ASP B 1 222 ? 7.754 -17.234 -23.594 1 95.38 222 ASP B C 1
ATOM 3582 O O . ASP B 1 222 ? 8.875 -17.547 -24 1 95.38 222 ASP B O 1
ATOM 3586 N N . LEU B 1 223 ? 7.53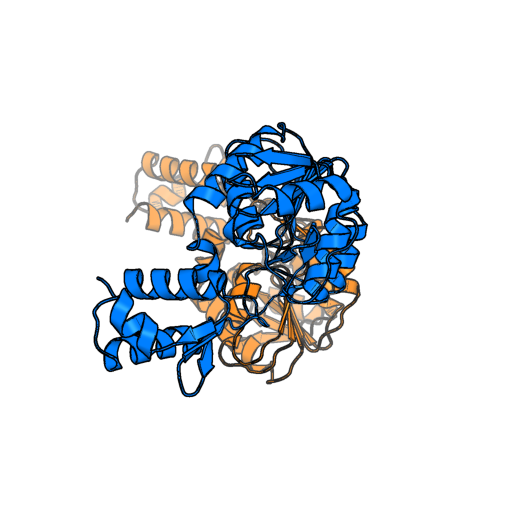1 -16.125 -23.031 1 95.69 223 LEU B N 1
ATOM 3587 C CA . LEU B 1 223 ? 8.578 -15.125 -22.875 1 95.69 223 LEU B CA 1
ATOM 3588 C C . LEU B 1 223 ? 9.273 -15.258 -21.531 1 95.69 223 LEU B C 1
ATOM 3590 O O . LEU B 1 223 ? 10.305 -14.617 -21.281 1 95.69 223 LEU B O 1
ATOM 3594 N N . ALA B 1 224 ? 8.773 -16.094 -20.672 1 97.94 224 ALA B N 1
ATOM 3595 C CA . ALA B 1 224 ? 9.398 -16.297 -19.375 1 97.94 224 ALA B CA 1
ATOM 3596 C C . ALA B 1 224 ? 10.727 -17.047 -19.516 1 97.94 224 ALA B C 1
ATOM 3598 O O . ALA B 1 224 ? 10.82 -18.016 -20.281 1 97.94 224 ALA B O 1
ATOM 3599 N N . ALA B 1 225 ? 11.68 -16.562 -18.828 1 98.12 225 ALA B N 1
ATOM 3600 C CA . ALA B 1 225 ? 12.984 -17.219 -18.812 1 98.12 225 ALA B CA 1
ATOM 3601 C C . ALA B 1 225 ? 12.93 -18.547 -18.047 1 98.12 225 ALA B C 1
ATOM 3603 O O . ALA B 1 225 ? 13.586 -19.516 -18.422 1 98.12 225 ALA B O 1
ATOM 3604 N N . TRP B 1 226 ? 12.117 -18.516 -16.906 1 98.44 226 TRP B N 1
ATOM 3605 C CA . TRP B 1 226 ? 12.078 -19.688 -16.047 1 98.44 226 TRP B CA 1
ATOM 3606 C C . TRP B 1 226 ? 10.68 -19.922 -15.492 1 98.44 226 TRP B C 1
ATOM 3608 O O . TRP B 1 226 ? 9.953 -18.953 -15.195 1 98.44 226 TRP B O 1
ATOM 3618 N N . LEU B 1 227 ? 10.359 -21.125 -15.422 1 98.75 227 LEU B N 1
ATOM 3619 C CA . LEU B 1 227 ? 9.438 -21.609 -14.398 1 98.75 227 LEU B CA 1
ATOM 3620 C C . LEU B 1 227 ? 10.195 -22.203 -13.219 1 98.75 227 LEU B C 1
ATOM 3622 O O . LEU B 1 227 ? 10.812 -23.266 -13.344 1 98.75 227 LEU B O 1
ATOM 3626 N N . ILE B 1 228 ? 10.148 -21.5 -12.102 1 98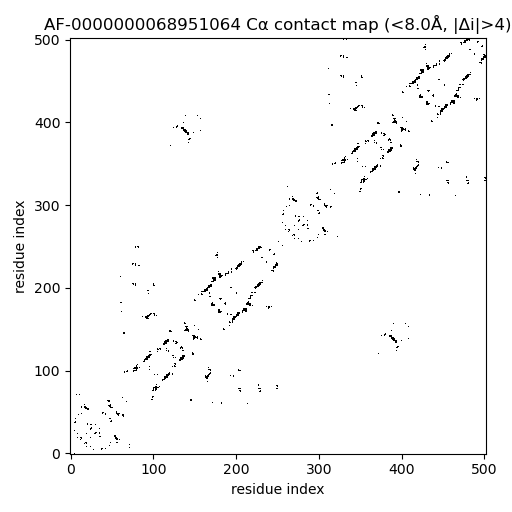.94 228 ILE B N 1
ATOM 3627 C CA . ILE B 1 228 ? 10.844 -21.953 -10.898 1 98.94 228 ILE B CA 1
ATOM 3628 C C . ILE B 1 228 ? 9.875 -22.75 -10.023 1 98.94 228 ILE B C 1
ATOM 3630 O O . ILE B 1 228 ? 8.82 -22.25 -9.633 1 98.94 228 ILE B O 1
ATOM 3634 N N . THR B 1 229 ? 10.211 -24.031 -9.75 1 98.81 229 THR B N 1
ATOM 3635 C CA . THR B 1 229 ? 9.312 -24.922 -9.023 1 98.81 229 THR B CA 1
ATOM 3636 C C . THR B 1 229 ? 10.086 -25.766 -8.016 1 98.81 229 THR B C 1
ATOM 3638 O O . THR B 1 229 ? 11.312 -25.828 -8.062 1 98.81 229 THR B O 1
ATOM 3641 N N . ASP B 1 230 ? 9.352 -26.312 -7.066 1 98.44 230 ASP B N 1
ATOM 3642 C CA . ASP B 1 230 ? 9.984 -27.062 -5.984 1 98.44 230 ASP B CA 1
ATOM 3643 C C . ASP B 1 230 ? 10.273 -28.5 -6.41 1 98.44 230 ASP B C 1
ATOM 3645 O O . ASP B 1 230 ? 11.117 -29.172 -5.812 1 98.44 230 ASP B O 1
ATOM 3649 N N . MET B 1 231 ? 9.523 -29 -7.387 1 97.5 231 MET B N 1
ATOM 3650 C CA . MET B 1 231 ? 9.656 -30.375 -7.871 1 97.5 231 MET B CA 1
ATOM 3651 C C . MET B 1 231 ? 9.445 -30.438 -9.383 1 97.5 231 MET B C 1
ATOM 3653 O O . MET B 1 231 ? 8.664 -29.672 -9.938 1 97.5 231 MET B O 1
ATOM 3657 N N . ALA B 1 232 ? 10.109 -31.422 -9.984 1 97.31 232 ALA B N 1
ATOM 3658 C CA . ALA B 1 232 ? 9.906 -31.625 -11.414 1 97.31 232 ALA B CA 1
ATOM 3659 C C . ALA B 1 232 ? 8.5 -32.156 -11.703 1 97.31 232 ALA B C 1
ATOM 3661 O O . ALA B 1 232 ? 7.98 -33 -10.961 1 97.31 232 ALA B O 1
ATOM 3662 N N . PRO B 1 233 ? 7.906 -31.656 -12.766 1 96.56 233 PRO B N 1
ATOM 3663 C CA . PRO B 1 233 ? 6.609 -32.219 -13.148 1 96.56 233 PRO B CA 1
ATOM 3664 C C . PRO B 1 233 ? 6.727 -33.656 -13.664 1 96.56 233 PRO B C 1
ATOM 3666 O O . PRO B 1 233 ? 7.82 -34.125 -14.008 1 96.56 233 PRO B O 1
ATOM 3669 N N . GLU B 1 234 ? 5.59 -34.344 -13.68 1 95.31 234 GLU B N 1
ATOM 3670 C CA . GLU B 1 234 ? 5.547 -35.656 -14.305 1 95.31 234 GLU B CA 1
ATOM 3671 C C . GLU B 1 234 ? 5.867 -35.594 -15.797 1 95.31 234 GLU B C 1
ATOM 3673 O O . GLU B 1 234 ? 5.695 -34.531 -16.406 1 95.31 234 GLU B O 1
ATOM 3678 N N . PRO B 1 235 ? 6.285 -36.656 -16.406 1 96.56 235 PRO B N 1
ATOM 3679 C CA . PRO B 1 235 ? 6.82 -36.625 -17.766 1 96.56 235 PRO B CA 1
ATOM 3680 C C . PRO B 1 235 ? 5.855 -36.031 -18.781 1 96.56 235 PRO B C 1
ATOM 3682 O O . PRO B 1 235 ? 6.266 -35.219 -19.625 1 96.56 235 PRO B O 1
ATOM 3685 N N . GLU B 1 236 ? 4.633 -36.344 -18.625 1 95.5 236 GLU B N 1
ATOM 3686 C CA . GLU B 1 236 ? 3.656 -35.812 -19.578 1 95.5 236 GLU B CA 1
ATOM 3687 C C . GLU B 1 236 ? 3.568 -34.312 -19.516 1 95.5 236 GLU B C 1
ATOM 3689 O O . GLU B 1 236 ? 3.619 -33.625 -20.547 1 95.5 236 GLU B O 1
ATOM 3694 N N . LEU B 1 237 ? 3.471 -33.781 -18.312 1 96.06 237 LEU B N 1
ATOM 3695 C CA . LEU B 1 237 ? 3.402 -32.344 -18.141 1 96.06 237 LEU B CA 1
ATOM 3696 C C . LEU B 1 237 ? 4.73 -31.688 -18.5 1 96.06 237 LEU B C 1
ATOM 3698 O O . LEU B 1 237 ? 4.758 -30.609 -19.062 1 96.06 237 LEU B O 1
ATOM 3702 N N . ALA B 1 238 ? 5.828 -32.312 -18.188 1 97.38 238 ALA B N 1
ATOM 3703 C CA . ALA B 1 238 ? 7.148 -31.797 -18.547 1 97.38 238 ALA B CA 1
ATOM 3704 C C . ALA B 1 238 ? 7.273 -31.625 -20.047 1 97.38 238 ALA B C 1
ATOM 3706 O O . ALA B 1 238 ? 7.801 -30.609 -20.516 1 97.38 238 ALA B O 1
ATOM 3707 N N . ALA B 1 239 ? 6.785 -32.594 -20.734 1 97.12 239 ALA B N 1
ATOM 3708 C CA . ALA B 1 239 ? 6.828 -32.531 -22.188 1 97.12 239 ALA B CA 1
ATOM 3709 C C . ALA B 1 239 ? 5.965 -31.391 -22.719 1 97.12 239 ALA B C 1
ATOM 3711 O O . ALA B 1 239 ? 6.371 -30.672 -23.625 1 97.12 239 ALA B O 1
ATOM 3712 N N . ALA B 1 240 ? 4.805 -31.266 -22.109 1 96.56 240 ALA B N 1
ATOM 3713 C CA . ALA B 1 240 ? 3.895 -30.203 -22.516 1 96.56 240 ALA B CA 1
ATOM 3714 C C . ALA B 1 240 ? 4.52 -28.828 -22.281 1 96.56 240 ALA B C 1
ATOM 3716 O O . ALA B 1 240 ? 4.41 -27.938 -23.109 1 96.56 240 ALA B O 1
ATOM 3717 N N . LEU B 1 241 ? 5.168 -28.656 -21.188 1 97.5 241 LEU B N 1
ATOM 3718 C CA . LEU B 1 241 ? 5.84 -27.406 -20.828 1 97.5 241 LEU B CA 1
ATOM 3719 C C . LEU B 1 241 ? 6.988 -27.109 -21.781 1 97.5 241 LEU B C 1
ATOM 3721 O O . LEU B 1 241 ? 7.148 -25.984 -22.234 1 97.5 241 LEU B O 1
ATOM 3725 N N . LYS B 1 242 ? 7.719 -28.125 -22.078 1 95.81 242 LYS B N 1
ATOM 3726 C CA . LYS B 1 242 ? 8.836 -27.984 -23.016 1 95.81 242 LYS B CA 1
ATOM 3727 C C . LYS B 1 242 ? 8.359 -27.547 -24.391 1 95.81 242 LYS B C 1
ATOM 3729 O O . LYS B 1 242 ? 8.984 -26.703 -25.031 1 95.81 242 LYS B O 1
ATOM 3734 N N . GLU B 1 243 ? 7.348 -28.109 -24.797 1 95.06 243 GLU B N 1
ATOM 3735 C CA . GLU B 1 243 ? 6.773 -27.781 -26.094 1 95.06 243 GLU B CA 1
ATOM 3736 C C . GLU B 1 243 ? 6.391 -26.297 -26.172 1 95.06 243 GLU B C 1
ATOM 3738 O O . GLU B 1 243 ? 6.414 -25.703 -27.25 1 95.06 243 GLU B O 1
ATOM 3743 N N . ARG B 1 244 ? 6.113 -25.766 -25.094 1 93.38 244 ARG B N 1
ATOM 3744 C CA . ARG B 1 244 ? 5.688 -24.375 -25.031 1 93.38 244 ARG B CA 1
ATOM 3745 C C . ARG B 1 244 ? 6.879 -23.453 -24.797 1 93.38 244 ARG B C 1
ATOM 3747 O O . ARG B 1 244 ? 6.715 -22.234 -24.672 1 93.38 244 ARG B O 1
ATOM 3754 N N . GLY B 1 245 ? 8 -24 -24.641 1 92.5 245 GLY B N 1
ATOM 3755 C CA . GLY B 1 245 ? 9.219 -23.219 -24.531 1 92.5 245 GLY B CA 1
ATOM 3756 C C . GLY B 1 245 ? 9.617 -22.906 -23.094 1 92.5 245 GLY B C 1
ATOM 3757 O O . GLY B 1 245 ? 10.508 -22.094 -22.859 1 92.5 245 GLY B O 1
ATOM 3758 N N . ALA B 1 246 ? 8.953 -23.562 -22.203 1 92.69 246 ALA B N 1
ATOM 3759 C CA . ALA B 1 246 ? 9.25 -23.297 -20.797 1 92.69 246 ALA B CA 1
ATOM 3760 C C . ALA B 1 246 ? 10.57 -23.938 -20.391 1 92.69 246 ALA B C 1
ATOM 3762 O O . ALA B 1 246 ? 10.883 -25.047 -20.797 1 92.69 246 ALA B O 1
ATOM 3763 N N . LYS B 1 247 ? 11.406 -23.219 -19.688 1 96.88 247 LYS B N 1
ATOM 3764 C CA . LYS B 1 247 ? 12.594 -23.75 -19.016 1 96.88 247 LYS B CA 1
ATOM 3765 C C . LYS B 1 247 ? 12.352 -23.875 -17.5 1 96.88 247 LYS B C 1
ATOM 3767 O O . LYS B 1 247 ? 11.891 -22.922 -16.875 1 96.88 247 LYS B O 1
ATOM 3772 N N . LEU B 1 248 ? 12.703 -25.031 -17.016 1 97.94 248 LEU B N 1
ATOM 3773 C CA . LEU B 1 248 ? 12.445 -25.312 -15.609 1 97.94 248 LEU B CA 1
ATOM 3774 C C . LEU B 1 248 ? 13.688 -25.047 -14.773 1 97.94 248 LEU B C 1
ATOM 3776 O O . LEU B 1 248 ? 14.805 -25.391 -15.188 1 97.94 248 LEU B O 1
ATOM 3780 N N . LEU B 1 249 ? 13.531 -24.359 -13.711 1 98.44 249 LEU B N 1
ATOM 3781 C CA . LEU B 1 249 ? 14.523 -24.234 -12.648 1 98.44 249 LEU B CA 1
ATOM 3782 C C . LEU B 1 249 ? 14.008 -24.859 -11.352 1 98.44 249 LEU B C 1
ATOM 3784 O O . LEU B 1 249 ? 13.133 -24.297 -10.695 1 98.44 249 LEU B O 1
ATOM 3788 N N . ILE B 1 250 ? 14.539 -26.047 -11.031 1 98.25 250 ILE B N 1
ATOM 3789 C CA . ILE B 1 250 ? 14.055 -26.781 -9.875 1 98.25 250 ILE B CA 1
ATOM 3790 C C . ILE B 1 250 ? 14.797 -26.344 -8.617 1 98.25 250 ILE B C 1
ATOM 3792 O O . ILE B 1 250 ? 16.031 -26.266 -8.609 1 98.25 250 ILE B O 1
ATOM 3796 N N . ALA B 1 251 ? 14.078 -26.062 -7.566 1 97.56 251 ALA B N 1
ATOM 3797 C CA . ALA B 1 251 ? 14.625 -25.547 -6.312 1 97.56 251 ALA B CA 1
ATOM 3798 C C . ALA B 1 251 ? 15.078 -26.688 -5.41 1 97.56 251 ALA B C 1
ATOM 3800 O O . ALA B 1 251 ? 14.578 -27.812 -5.516 1 97.56 251 ALA B O 1
#

Organism: Cupriavidus necator (strain ATCC 17699 / DSM 428 / KCTC 22496 / NCIMB 10442 / H16 / Stanier 337) (NCBI:txid381666)

Foldseek 3Di:
DDLVVLLLVLLLVCLVPQWDFLVVSCVVVVHDSVSSVVSQVVCVVQVQWDDDPGTTGGNLQDDGFQVSQCPNPVVFLLVLLLLLLVVDAAQFEEEQEDGNSSVSVLVNCLPHANYEYEYQAPVSCVSNPPPRNYHYHHQDADQDPRGNGHWDDSSLVVLLVAATAEYEDEFQAQALLGFTHHNDPRNLASRLSRLVRHPAYEYEDEPSRYNRDSDGTRPPQQSHPAHEYQDDDDPSNNVSNVVSNHHYDHD/DDLVVLLLVQLLVCLQPQWDFLVVSCVVVVHDSVSSVVSQVVCVVQVQWDDDPGTTGGNLQDDHFQVSQLPPPVVFLLVLLLLLLVVDAAQFEEEQEDGNSSVSVLVNCLPHANYEYEYQAPVSCVSNPPPRNYHYDHQDADQDPRGNGHWDDSSLVVLLVAATAEYEDEFQAQALLGFTHHNDPRNLANRLSRLVRHPAYEYEDEPSRYNRDSDGTRPPQQSHPAHEYQDDDDPSNNVSNVVSNHHYDHD

Secondary structure (DSSP, 8-state):
--HHHHHHHHHHHHHHHSEEEHHHHHHHHT--HHHHHHHHHHHHHTTSEEE-SSEEEE-TTSPPPHHHHHHTTHHHHHHHHHHHHHHPPTT-EEEE-SSHHHHHHHHHTTT--S-EEEESBHHHHHHHTTSTT-EEEEPPEEEPSSSSBEESHHHHHHHTT--EEEEEEE-SEE-TTS-EEES-HHHHHHHHHHHHTEEEEEEE--GGGBT---SEEPS-GGG-SEEEESSPPPHHHHHHHHHTT--EEE-/--HHHHHHHHHHHHHHHSEEEHHHHHHHHT--HHHHHHHHHHHHHTTSEEE-SSEEEE-TTSPPPHHHHHHTTHHHHHHHHHHHHHHPPTT-EEEE-SSHHHHHHHHHGGG--S-EEEESBHHHHHHHTTSTT-EEEE--EEEPSSSSBEESHHHHHHHTT--EEEEEEE-SEE-TTS-EEES-HHHHHHHHHHHHTEEEEEEE--GGGBT---SEEPS-GGG-SEEEESSPPPHHHHHHHHHTTPPEEE-

pLDDT: mean 91.83, std 9.39, range [55.09, 98.94]

Solvent-accessible surface area (backbone atoms only — not comparable to full-atom values): 24535 Å² total; per-residue (Å²): 131,53,69,69,58,48,47,49,49,49,51,53,47,20,68,73,60,43,46,43,46,49,72,54,50,24,65,77,66,71,48,53,64,68,57,51,50,51,48,49,50,54,37,29,75,61,48,54,26,35,78,49,99,60,28,34,29,35,32,60,70,47,76,59,43,54,71,61,53,42,61,58,59,44,66,39,27,43,40,26,5,45,52,55,34,69,75,58,58,68,57,39,33,30,36,39,39,54,53,55,46,34,41,27,27,49,59,50,40,64,83,51,35,39,34,40,37,37,26,30,16,56,62,52,44,60,69,52,32,73,39,61,71,25,44,30,32,40,35,17,16,38,52,43,78,65,45,68,24,37,38,60,69,54,21,49,56,56,51,70,77,49,73,26,54,27,19,41,34,52,65,58,12,26,26,66,74,39,44,45,17,15,57,36,66,68,58,15,50,47,48,24,52,45,42,70,29,21,78,41,8,30,37,42,49,44,60,86,26,56,66,29,75,25,83,26,73,33,57,63,58,61,64,28,62,27,40,31,17,37,49,81,66,58,68,68,44,43,50,28,25,46,74,53,53,49,35,80,42,73,68,129,53,71,68,56,49,48,48,51,49,50,53,47,18,65,73,60,44,47,42,47,48,71,55,49,25,65,76,66,71,47,52,66,68,57,52,47,50,47,48,48,53,37,29,76,66,49,54,26,34,77,47,101,59,28,33,29,33,32,61,70,48,75,64,48,53,72,62,52,42,59,59,58,44,67,38,28,43,39,27,5,45,51,54,31,69,74,58,57,70,57,39,33,30,38,39,40,53,54,55,47,34,41,25,26,51,59,49,39,65,82,52,35,39,31,38,38,36,26,30,15,55,63,52,46,59,70,53,31,73,38,61,70,26,43,30,31,39,37,17,16,37,53,43,78,66,45,68,23,37,37,60,69,54,21,49,55,56,50,70,76,48,73,27,54,26,18,40,33,52,66,58,11,25,27,65,74,38,45,45,16,15,56,37,68,70,60,15,51,47,50,24,52,43,41,69,29,22,78,41,9,29,37,42,47,43,60,83,26,58,64,29,76,24,82,25,73,32,56,63,58,61,64,28,60,28,40,31,17,37,50,81,66,56,70,69,41,43,50,27,24,46,75,53,52,49,35,79,41,73,68

Nearest PDB structures (foldseek):
  7l6l-assembly1_E  TM=8.894E-01  e=8.072E-11  Escherichia coli K-12
  3hhe-assembly1_B  TM=7.631E-01  e=1.255E-06  Bartonella henselae str. Houston-1
  6j1k-assembly1_B  TM=7.480E-01  e=2.252E-06  Ochrobactrum sp.
  1xtz-assembly1_A  TM=6.836E-01  e=4.195E-05  Saccharomyces cerevisiae
  3eh7-assembly1_A-2  TM=5.932E-01  e=1.158E-05  Porphyromonas gingivalis

InterPro domains:
  IPR001034 DeoR-type HTH domain [PF08220] (6-61)
  IPR001034 DeoR-type HTH domain [PR00037] (24-38)
  IPR001034 DeoR-type HTH domain [PR00037] (38-56)
  IPR001034 DeoR-type HTH domain [PS51000] (3-58)
  IPR001034 DeoR-type HTH domain [SM00420] (6-58)
  IPR014036 DeoR-like transcriptional repressor, C-terminal sensor domain [PF00455] (73-230)
  IPR018356 Transcription regulator, HTH DeoR-type, conserved site [PS00894] (6-40)
  IPR036388 Winged helix-like DNA-binding domain superfamily [G3DSA:1.10.10.10] (3-58)
  IPR036390 Winged helix DNA-binding domain superfamily [SSF46785] (4-58)
  IPR037171 NagB/RpiA transferase-like [SSF100950] (73-233)
  IPR050313 Carbohydrate Metabolism HTH-type Transcriptional Regulators [PTHR30363] (1-251)

Radius of gyration: 26.63 Å; Cα contacts (8 Å, |Δi|>4): 1156; chains: 2; bounding box: 52×80×64 Å